Protein 4L4X (pdb70)

Nearest PDB structures (foldseek):
  4l4x-assembly1_A-2  TM=1.002E+00  e=0.000E+00  Streptomyces nodosus
  7s6b-assembly1_D  TM=9.046E-01  e=1.286E-53  Streptomyces lasalocidi
  7s6b-assembly1_C  TM=9.270E-01  e=5.986E-53  Streptomyces lasalocidi
  3mjt-assembly2_B  TM=9.269E-01  e=2.978E-50  Streptomyces nodosus
  3mjc-assembly2_B  TM=9.220E-01  e=1.094E-49  Streptomyces nodosus

InterPro domains:
  IPR001227 Acyl transferase domain superfamily [G3DSA:3.40.366.10] (562-864)
  IPR001227 Acyl transferase domain superfamily [G3DSA:3.40.366.10] (2301-2606)
  IPR001227 Acyl transferase domain superfamily [G3DSA:3.40.366.10] (3851-4154)
  IPR001227 Acyl transferase domain superfamily [G3DSA:3.40.366.10] (5384-5690)
  IPR001227 Acyl transferase domain superfamily [G3DSA:3.40.366.10] (6908-7212)
  IPR001227 Acyl transferase domain superfamily [G3DSA:3.40.366.10] (8459-8754)
  IPR006162 Phosphopantetheine attachment site [PS00012] (1707-1722)
  IPR006162 Phosphopantetheine attachment site [PS00012] (3253-3268)
  IPR006162 Phosphopantetheine attachment site [PS00012] (4789-4804)
  IPR006162 Phosphopantetheine attachment site [PS00012] (6327-6342)
  IPR006162 Phosphopantetheine attachment site [PS00012] (7872-7887)
  IPR006162 Phosphopantetheine attachment site [PS00012] (9390-9405)
  IPR009081 Phosphopantetheine binding ACP domain [PF00550] (1682-1748)
  IPR009081 Phosphopantetheine binding ACP domain [PF00550] (3228-3294)
  IPR009081 Phosphopantetheine binding ACP domain [PF00550] (4764-4830)
  IPR009081 Phosphopantetheine binding ACP domain [PF00550] (6302-6368)
  IPR009081 Phosphopantetheine binding ACP domain [PF00550] (7849-7913)
  IPR009081 Phosphopantetheine binding ACP domain [PF00550] (9365-9431)
  IPR009081 Phosphopantetheine binding ACP domain [PS50075] (1677-1752)
  IPR009081 Phosphopantetheine binding ACP domain [PS50075] (3223-3298)

Organism: NCBI:txid40318

CATH classification: 3.40.50.720

Structure (mmCIF, N/CA/C/O backbone):
data_4L4X
#
_entry.id   4L4X
#
_cell.length_a   45.139
_cell.length_b   133.513
_cell.length_c   185.137
_cell.angle_alpha   90.00
_cell.angle_beta   90.00
_cell.angle_gamma   90.00
#
_symmetry.space_group_name_H-M   'C 2 2 21'
#
loop_
_entity.id
_entity.type
_entity.pdbx_description
1 polymer AmphI
2 non-polymer 'NADPH DIHYDRO-NICOTINAMIDE-ADENINE-DINUCLEOTIDE PHOSPHATE'
3 water water
#
loop_
_atom_site.group_PDB
_atom_site.id
_atom_site.type_symbol
_atom_site.label_atom_id
_atom_site.label_alt_id
_atom_site.label_comp_id
_atom_site.label_asym_id
_atom_site.label_entity_id
_atom_site.label_seq_id
_atom_site.pdbx_PDB_ins_code
_atom_site.Cartn_x
_atom_site.Cartn_y
_atom_site.Cartn_z
_atom_site.occupancy
_atom_site.B_iso_or_equiv
_atom_site.auth_seq_id
_atom_site.auth_comp_id
_atom_site.auth_asym_id
_atom_site.auth_atom_id
_atom_site.pdbx_PDB_model_num
ATOM 1 N N . ASP A 1 35 ? 0.877 -31.685 53.449 1.00 127.75 14 ASP A N 1
ATOM 2 C CA . ASP A 1 35 ? 1.318 -31.818 52.012 1.00 134.22 14 ASP A CA 1
ATOM 3 C C . ASP A 1 35 ? 2.838 -31.802 51.791 1.00 133.02 14 ASP A C 1
ATOM 4 O O . ASP A 1 35 ? 3.391 -32.727 51.198 1.00 136.75 14 ASP A O 1
ATOM 9 N N . ALA A 1 36 ? 3.508 -30.729 52.210 1.00 134.86 15 ALA A N 1
ATOM 10 C CA . ALA A 1 36 ? 4.968 -30.661 52.068 1.00 124.86 15 ALA A CA 1
ATOM 11 C C . ALA A 1 36 ? 5.566 -31.889 52.740 1.00 117.18 15 ALA A C 1
ATOM 12 O O . ALA A 1 36 ? 6.388 -32.575 52.148 1.00 113.35 15 ALA A O 1
ATOM 14 N N . ALA A 1 37 ? 5.102 -32.185 53.954 1.00 107.44 16 ALA A N 1
ATOM 15 C CA . ALA A 1 37 ? 5.434 -33.431 54.629 1.00 104.38 16 ALA A CA 1
ATOM 16 C C . ALA A 1 37 ? 5.192 -34.636 53.706 1.00 114.27 16 ALA A C 1
ATOM 17 O O . ALA A 1 37 ? 6.104 -35.412 53.431 1.00 126.97 16 ALA A O 1
ATOM 19 N N . PHE A 1 38 ? 3.964 -34.775 53.223 1.00 111.02 17 PHE A N 1
ATOM 20 C CA . PHE A 1 38 ? 3.575 -35.914 52.393 1.00 102.14 17 PHE A CA 1
ATOM 21 C C . PHE A 1 38 ? 4.527 -36.106 51.229 1.00 102.24 17 PHE A C 1
ATOM 22 O O . PHE A 1 38 ? 5.054 -37.195 51.029 1.00 105.58 17 PHE A O 1
ATOM 30 N N . TRP A 1 39 ? 4.747 -35.047 50.457 1.00 110.80 18 TRP A N 1
ATOM 31 C CA . TRP A 1 39 ? 5.595 -35.145 49.270 1.00 105.98 18 TRP A CA 1
ATOM 32 C C . TRP A 1 39 ? 7.052 -35.344 49.655 1.00 110.64 18 TRP A C 1
ATOM 33 O O . TRP A 1 39 ? 7.748 -36.125 49.026 1.00 104.62 18 TRP A O 1
ATOM 44 N N . THR A 1 40 ? 7.510 -34.672 50.709 1.00 117.72 19 THR A N 1
ATOM 45 C CA . THR A 1 40 ? 8.879 -34.884 51.183 1.00 120.14 19 THR A CA 1
ATOM 46 C C . THR A 1 40 ? 9.111 -36.369 51.401 1.00 109.89 19 THR A C 1
ATOM 47 O O . THR A 1 40 ? 10.031 -36.949 50.839 1.00 109.41 19 THR A O 1
ATOM 51 N N . ALA A 1 41 ? 8.232 -36.977 52.187 1.00 117.32 20 ALA A N 1
ATOM 52 C CA . ALA A 1 41 ? 8.253 -38.421 52.436 1.00 123.70 20 ALA A CA 1
ATOM 53 C C . ALA A 1 41 ? 8.379 -39.279 51.164 1.00 123.02 20 ALA A C 1
ATOM 54 O O . ALA A 1 41 ? 9.179 -40.221 51.140 1.00 110.76 20 ALA A O 1
ATOM 56 N N . VAL A 1 42 ? 7.591 -38.975 50.127 1.00 115.92 21 VAL A N 1
ATOM 57 C CA . VAL A 1 42 ? 7.685 -39.740 48.868 1.00 116.57 21 VAL A CA 1
ATOM 58 C C . VAL A 1 42 ? 8.905 -39.291 48.052 1.00 127.36 21 VAL A C 1
ATOM 59 O O . VAL A 1 42 ? 9.506 -40.094 47.328 1.00 117.64 21 VAL A O 1
ATOM 63 N N . GLU A 1 43 ? 9.258 -38.006 48.182 1.00 138.08 22 GLU A N 1
ATOM 64 C CA . GLU A 1 43 ? 10.401 -37.414 47.472 1.00 136.28 22 GLU A CA 1
ATOM 65 C C . GLU A 1 43 ? 11.673 -38.174 47.807 1.00 130.38 22 GLU A C 1
ATOM 66 O O . GLU A 1 43 ? 12.490 -38.473 46.930 1.00 115.92 22 GLU A O 1
ATOM 72 N N . ASP A 1 44 ? 11.818 -38.491 49.086 1.00 137.05 23 ASP A N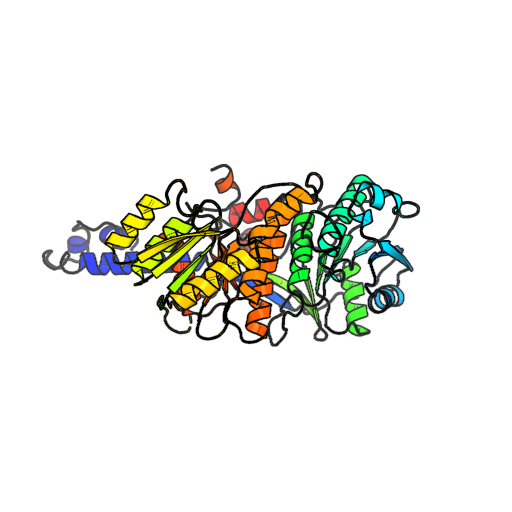 1
ATOM 73 C CA . ASP A 1 44 ? 12.984 -39.192 49.576 1.00 151.49 23 ASP A CA 1
ATOM 74 C C . ASP A 1 44 ? 12.754 -40.706 49.561 1.00 159.15 23 ASP A C 1
ATOM 75 O O . ASP A 1 44 ? 13.669 -41.478 49.265 1.00 179.44 23 ASP A O 1
ATOM 80 N N . GLY A 1 45 ? 11.536 -41.126 49.881 1.00 154.76 24 GLY A N 1
ATOM 81 C CA . GLY A 1 45 ? 11.203 -42.539 49.911 1.00 155.39 24 GLY A CA 1
ATOM 82 C C . GLY A 1 45 ? 11.880 -43.229 51.076 1.00 165.09 24 GLY A C 1
ATOM 83 O O . GLY A 1 45 ? 12.629 -42.600 51.825 1.00 161.52 24 GLY A O 1
ATOM 84 N N . ASP A 1 46 ? 11.603 -44.525 51.221 1.00 182.66 25 ASP A N 1
ATOM 85 C CA . ASP A 1 46 ? 12.147 -45.368 52.305 1.00 189.60 25 ASP A CA 1
ATOM 86 C C . ASP A 1 46 ? 11.573 -44.974 53.684 1.00 194.83 25 ASP A C 1
ATOM 87 O O . ASP A 1 46 ? 12.279 -44.988 54.704 1.00 207.65 25 ASP A O 1
ATOM 92 N N . VAL A 1 47 ? 10.283 -44.635 53.701 1.00 177.64 26 VAL A N 1
ATOM 93 C CA . VAL A 1 47 ? 9.592 -44.278 54.934 1.00 157.65 26 VAL A CA 1
ATOM 94 C C . VAL A 1 47 ? 8.176 -44.830 54.968 1.00 146.95 26 VAL A C 1
ATOM 95 O O . VAL A 1 47 ? 7.571 -45.208 53.950 1.00 130.22 26 VAL A O 1
ATOM 99 N N . SER A 1 48 ? 7.672 -44.872 56.185 1.00 140.86 27 SER A N 1
ATOM 100 C CA . SER A 1 48 ? 6.369 -45.386 56.470 1.00 140.55 27 SER A CA 1
ATOM 101 C C . SER A 1 48 ? 5.495 -44.291 57.064 1.00 148.30 27 SER A C 1
ATOM 102 O O . SER A 1 48 ? 4.344 -44.546 57.420 1.00 147.88 27 SER A O 1
ATOM 105 N N . ALA A 1 49 ? 6.024 -43.068 57.161 1.00 153.32 28 ALA A N 1
ATOM 106 C CA . ALA A 1 49 ? 5.230 -41.921 57.620 1.00 145.12 28 ALA A CA 1
ATOM 107 C C . ALA A 1 49 ? 3.914 -41.843 56.854 1.00 138.61 28 ALA A C 1
ATOM 108 O O . ALA A 1 49 ? 2.958 -41.224 57.312 1.00 140.48 28 ALA A O 1
ATOM 110 N N . LEU A 1 50 ? 3.895 -42.486 55.688 1.00 132.80 29 LEU A N 1
ATOM 111 C CA . LEU A 1 50 ? 2.736 -42.551 54.819 1.00 143.56 29 LEU A CA 1
ATOM 112 C C . LEU A 1 50 ? 1.786 -43.633 55.281 1.00 152.17 29 LEU A C 1
ATOM 113 O O . LEU A 1 50 ? 0.598 -43.390 55.494 1.00 151.25 29 LEU A O 1
ATOM 118 N N . THR A 1 51 ? 2.336 -44.834 55.426 1.00 162.21 30 THR A N 1
ATOM 119 C CA . THR A 1 51 ? 1.570 -46.031 55.767 1.00 170.20 30 THR A CA 1
ATOM 120 C C . THR A 1 51 ? 0.918 -45.825 57.122 1.00 166.06 30 THR A C 1
ATOM 121 O O . THR A 1 51 ? -0.135 -46.398 57.419 1.00 155.49 30 THR A O 1
ATOM 125 N N . ALA A 1 52 ? 1.585 -45.014 57.943 1.00 159.17 31 ALA A N 1
ATOM 126 C CA . ALA A 1 52 ? 0.952 -44.358 59.068 1.00 152.41 31 ALA A CA 1
ATOM 127 C C . ALA A 1 52 ? -0.164 -43.466 58.511 1.00 148.98 31 ALA A C 1
ATOM 128 O O . ALA A 1 52 ? -1.315 -43.908 58.419 1.00 134.48 31 ALA A O 1
ATOM 130 N N . ALA A 1 53 ? 0.199 -42.257 58.060 1.00 147.61 32 ALA A N 1
ATOM 131 C CA . ALA A 1 53 ? -0.769 -41.202 57.693 1.00 143.00 32 ALA A CA 1
ATOM 132 C C . ALA A 1 53 ? -1.887 -41.678 56.761 1.00 145.16 32 ALA A C 1
ATOM 133 O O . ALA A 1 53 ? -2.973 -41.092 56.754 1.00 149.44 32 ALA A O 1
ATOM 135 N N . LEU A 1 54 ? -1.627 -42.727 55.985 1.00 131.04 33 LEU A N 1
ATOM 136 C CA . LEU A 1 54 ? -2.648 -43.311 55.125 1.00 136.85 33 LEU A CA 1
ATOM 137 C C . LEU A 1 54 ? -3.318 -44.523 55.781 1.00 140.74 33 LEU A C 1
ATOM 138 O O . LEU A 1 54 ? -4.534 -44.686 55.667 1.00 140.34 33 LEU A O 1
ATOM 143 N N . GLY A 1 55 ? -2.533 -45.371 56.451 1.00 137.92 34 GLY A N 1
ATOM 144 C CA . GLY A 1 55 ? -3.058 -46.593 57.055 1.00 137.44 34 GLY A CA 1
ATOM 145 C C . GLY A 1 55 ? -3.500 -47.613 56.017 1.00 150.66 34 GLY A C 1
ATOM 146 O O . GLY A 1 55 ? -4.660 -48.026 56.015 1.00 158.59 34 GLY A O 1
ATOM 147 N N . THR A 1 56 ? -2.590 -48.012 55.128 1.00 151.58 35 THR A N 1
ATOM 148 C CA . THR A 1 56 ? -2.893 -49.034 54.118 1.00 163.97 35 THR A CA 1
ATOM 149 C C . THR A 1 56 ? -1.856 -50.129 54.170 1.00 167.08 35 THR A C 1
ATOM 150 O O . THR A 1 56 ? -1.015 -50.254 53.278 1.00 176.87 35 THR A O 1
ATOM 154 N N . ASP A 1 57 ? -1.919 -50.944 55.210 1.00 171.06 36 ASP A N 1
ATOM 155 C CA . ASP A 1 57 ? -0.925 -51.980 55.376 1.00 181.73 36 ASP A CA 1
ATOM 156 C C . ASP A 1 57 ? 0.431 -51.274 55.365 1.00 174.95 36 ASP A C 1
ATOM 157 O O . ASP A 1 57 ? 0.678 -50.383 56.186 1.00 174.63 36 ASP A O 1
ATOM 162 N N . GLU A 1 58 ? 1.255 -51.603 54.375 1.00 163.99 37 GLU A N 1
ATOM 163 C CA . GLU A 1 58 ? 2.663 -51.228 54.345 1.00 153.05 37 GLU A CA 1
ATOM 164 C C . GLU A 1 58 ? 3.363 -51.957 53.202 1.00 140.14 37 GLU A C 1
ATOM 165 O O . GLU A 1 58 ? 4.297 -51.437 52.624 1.00 124.32 37 GLU A O 1
ATOM 171 N N . ASP A 1 59 ? 2.930 -53.178 52.907 1.00 151.08 38 ASP A N 1
ATOM 172 C CA . ASP A 1 59 ? 3.506 -53.939 51.804 1.00 160.83 38 ASP A CA 1
ATOM 173 C C . ASP A 1 59 ? 3.141 -53.275 50.451 1.00 153.28 38 ASP A C 1
ATOM 174 O O . ASP A 1 59 ? 3.911 -53.342 49.492 1.00 148.50 38 ASP A O 1
ATOM 179 N N . SER A 1 60 ? 1.998 -52.590 50.391 1.00 150.93 39 SER A N 1
ATOM 180 C CA . SER A 1 60 ? 1.536 -51.962 49.137 1.00 152.23 39 SER A CA 1
ATOM 181 C C . SER A 1 60 ? 1.999 -50.494 48.992 1.00 150.45 39 SER A C 1
ATOM 182 O O . SER A 1 60 ? 1.506 -49.771 48.116 1.00 133.98 39 SER A O 1
ATOM 185 N N . VAL A 1 61 ? 2.938 -50.062 49.841 1.00 142.71 40 VAL A N 1
ATOM 186 C CA . VAL A 1 61 ? 3.474 -48.696 49.775 1.00 135.51 40 VAL A CA 1
ATOM 187 C C . VAL A 1 61 ? 4.668 -48.659 48.819 1.00 135.10 40 VAL A C 1
ATOM 188 O O . VAL A 1 61 ? 4.627 -47.953 47.807 1.00 143.69 40 VAL A O 1
ATOM 192 N N . ALA A 1 62 ? 5.693 -49.465 49.092 1.00 120.78 41 ALA A N 1
ATOM 193 C CA . ALA A 1 62 ? 6.897 -49.454 48.275 1.00 120.56 41 ALA A CA 1
ATOM 194 C C . ALA A 1 62 ? 6.638 -50.133 46.939 1.00 128.68 41 ALA A C 1
ATOM 195 O O . ALA A 1 62 ? 7.535 -50.182 46.090 1.00 142.69 41 ALA A O 1
ATOM 197 N N . ALA A 1 63 ? 5.427 -50.675 46.766 1.00 124.37 42 ALA A N 1
ATOM 198 C CA . ALA A 1 63 ? 4.981 -51.196 45.474 1.00 132.61 42 ALA A CA 1
ATOM 199 C C . ALA A 1 63 ? 4.622 -50.040 44.549 1.00 136.07 42 ALA A C 1
ATOM 200 O O . ALA A 1 63 ? 4.715 -50.157 43.325 1.00 145.62 42 ALA A O 1
ATOM 202 N N . VAL A 1 64 ? 4.212 -48.928 45.157 1.00 130.26 43 VAL A N 1
ATOM 203 C CA . VAL A 1 64 ? 3.757 -47.745 44.439 1.00 119.77 43 VAL A CA 1
ATOM 204 C C . VAL A 1 64 ? 4.766 -46.633 44.569 1.00 105.31 43 VAL A C 1
ATOM 205 O O . VAL A 1 64 ? 4.969 -45.886 43.627 1.00 99.20 43 VAL A O 1
ATOM 209 N N . LEU A 1 65 ? 5.402 -46.554 45.737 1.00 99.99 44 LEU A N 1
ATOM 210 C CA . LEU A 1 65 ? 6.264 -45.439 46.111 1.00 104.76 44 LEU A CA 1
ATOM 211 C C . LEU A 1 65 ? 7.254 -44.991 45.038 1.00 113.72 44 LEU A C 1
ATOM 212 O O . LEU A 1 65 ? 7.326 -43.807 44.746 1.00 125.99 44 LEU A O 1
ATOM 217 N N . PRO A 1 66 ? 8.022 -45.921 44.448 1.00 127.09 45 PRO A N 1
ATOM 218 C CA . PRO A 1 66 ? 9.007 -45.464 43.465 1.00 124.05 45 PRO A CA 1
ATOM 219 C C . PRO A 1 66 ? 8.375 -44.772 42.262 1.00 125.20 45 PRO A C 1
ATOM 220 O O . PRO A 1 66 ? 8.881 -43.741 41.824 1.00 143.00 45 PRO A O 1
ATOM 224 N N . ALA A 1 67 ? 7.279 -45.334 41.748 1.00 115.26 46 ALA A N 1
ATOM 225 C CA . ALA A 1 67 ? 6.595 -44.806 40.558 1.00 108.25 46 ALA A CA 1
ATOM 226 C C . ALA A 1 67 ? 5.954 -43.446 40.789 1.00 108.20 46 ALA A C 1
ATOM 227 O O . ALA A 1 67 ? 5.798 -42.657 39.859 1.00 113.03 46 ALA A O 1
ATOM 229 N N . LEU A 1 68 ? 5.546 -43.216 42.030 1.00 111.08 47 LEU A N 1
ATOM 230 C CA . LEU A 1 68 ? 5.045 -41.929 42.494 1.00 103.87 47 LEU A CA 1
ATOM 231 C C . LEU A 1 68 ? 6.220 -41.012 42.745 1.00 105.33 47 LEU A C 1
ATOM 232 O O . LEU A 1 68 ? 6.199 -39.856 42.353 1.00 123.81 47 LEU A O 1
ATOM 237 N N . SER A 1 69 ? 7.243 -41.537 43.412 1.00 102.11 48 SER A N 1
ATOM 238 C CA . SER A 1 69 ? 8.470 -40.802 43.634 1.00 98.43 48 SER A CA 1
ATOM 239 C C . SER A 1 69 ? 9.076 -40.344 42.316 1.00 98.06 48 SER A C 1
ATOM 240 O O . SER A 1 69 ? 9.796 -39.359 42.294 1.00 101.77 48 SER A O 1
ATOM 243 N N . SER A 1 70 ? 8.819 -41.080 41.235 1.00 92.44 49 SER A N 1
ATOM 244 C CA . SER A 1 70 ? 9.325 -40.726 39.910 1.00 95.72 49 SER A CA 1
ATOM 245 C C . SER A 1 70 ? 8.487 -39.624 39.341 1.00 105.48 49 SER A C 1
ATOM 246 O O . SER A 1 70 ? 9.012 -38.595 38.914 1.00 119.30 49 SER A O 1
ATOM 249 N N . TRP A 1 71 ? 7.176 -39.861 39.320 1.00 100.51 50 TRP A N 1
ATOM 250 C CA . TRP A 1 71 ? 6.212 -38.902 38.806 1.00 90.44 50 TRP A CA 1
ATOM 251 C C . TRP A 1 71 ? 6.378 -37.525 39.401 1.00 91.07 50 TRP A C 1
ATOM 252 O O . TRP A 1 71 ? 5.990 -36.559 38.773 1.00 108.74 50 TRP A O 1
ATOM 263 N N . ARG A 1 72 ? 6.889 -37.407 40.618 1.00 90.23 51 ARG A N 1
ATOM 264 C CA . ARG A 1 72 ? 7.110 -36.072 41.151 1.00 96.61 51 ARG A CA 1
ATOM 265 C C . ARG A 1 72 ? 8.510 -35.594 40.900 1.00 92.33 51 ARG A C 1
ATOM 266 O O . ARG A 1 72 ? 8.742 -34.391 40.888 1.00 107.68 51 ARG A O 1
ATOM 274 N N . ARG A 1 73 ? 9.459 -36.503 40.721 1.00 98.57 52 ARG A N 1
ATOM 275 C CA . ARG A 1 73 ? 10.773 -36.069 40.252 1.00 106.06 52 ARG A CA 1
ATOM 276 C C . ARG A 1 73 ? 10.544 -35.377 38.901 1.00 99.98 52 ARG A C 1
ATOM 277 O O . ARG A 1 73 ? 10.931 -34.228 38.711 1.00 91.39 52 ARG A O 1
ATOM 285 N N . ALA A 1 74 ? 9.835 -36.058 38.009 1.00 95.28 53 ALA A N 1
ATOM 286 C CA . ALA A 1 74 ? 9.514 -35.511 36.697 1.00 96.99 53 ALA A CA 1
ATOM 287 C C . ALA A 1 74 ? 8.744 -34.188 36.778 1.00 100.99 53 ALA A C 1
ATOM 288 O O . ALA A 1 74 ? 9.075 -33.235 36.076 1.00 110.74 53 ALA A O 1
ATOM 290 N N . ARG A 1 75 ? 7.736 -34.129 37.641 1.00 99.61 54 ARG A N 1
ATOM 291 C CA . ARG A 1 75 ? 6.894 -32.943 37.746 1.00 109.90 54 ARG A CA 1
ATOM 292 C C . ARG A 1 75 ? 7.742 -31.789 38.240 1.00 109.29 54 ARG A C 1
ATOM 293 O O . ARG A 1 75 ? 7.659 -30.685 37.701 1.00 109.23 54 ARG A O 1
ATOM 301 N N . LYS A 1 76 ? 8.579 -32.066 39.242 1.00 109.31 55 LYS A N 1
ATOM 302 C CA . LYS A 1 76 ? 9.406 -31.041 39.869 1.00 108.34 55 LYS A CA 1
ATOM 303 C C . LYS A 1 76 ? 10.297 -30.427 38.811 1.00 100.33 55 LYS A C 1
ATOM 304 O O . LYS A 1 76 ? 10.495 -29.230 38.787 1.00 109.06 55 LYS A O 1
ATOM 310 N N . GLU A 1 77 ? 10.801 -31.264 37.918 1.00 101.72 56 GLU A N 1
ATOM 311 C CA . GLU A 1 77 ? 11.751 -30.841 36.908 1.00 104.71 56 GLU A CA 1
ATOM 312 C C . GLU A 1 77 ? 11.109 -30.128 35.701 1.00 101.42 56 GLU A C 1
ATOM 313 O O . GLU A 1 77 ? 11.745 -29.266 35.089 1.00 95.31 56 GLU A O 1
ATOM 319 N N . ARG A 1 78 ? 9.879 -30.490 35.342 1.00 95.06 57 ARG A N 1
ATOM 320 C CA . ARG A 1 78 ? 9.143 -29.729 34.324 1.00 104.79 57 ARG A CA 1
ATOM 321 C C . ARG A 1 78 ? 8.803 -28.353 34.869 1.00 105.70 57 ARG A C 1
ATOM 322 O O . ARG A 1 78 ? 8.815 -27.373 34.137 1.00 100.17 57 ARG A O 1
ATOM 330 N N . SER A 1 79 ? 8.524 -28.294 36.165 1.00 99.27 58 SER A N 1
ATOM 331 C CA . SER A 1 79 ? 8.027 -27.090 36.780 1.00 100.91 58 SER A CA 1
ATOM 332 C C . SER A 1 79 ? 9.138 -26.056 36.999 1.00 105.14 58 SER A C 1
ATOM 333 O O . SER A 1 79 ? 8.895 -24.847 36.958 1.00 110.71 58 SER A O 1
ATOM 336 N N . THR A 1 80 ? 10.353 -26.522 37.245 1.00 92.85 59 THR A N 1
ATOM 337 C CA . THR A 1 80 ? 11.454 -25.604 37.406 1.00 97.76 59 THR A CA 1
ATOM 338 C C . THR A 1 80 ? 11.860 -25.103 36.023 1.00 93.28 59 THR A C 1
ATOM 339 O O . THR A 1 80 ? 11.835 -23.897 35.749 1.00 97.52 59 THR A O 1
ATOM 343 N N . VAL A 1 81 ? 12.192 -26.037 35.143 1.00 86.00 60 VAL A N 1
ATOM 344 C CA . VAL A 1 81 ? 12.518 -25.716 33.753 1.00 88.95 60 VAL A CA 1
ATOM 345 C C . VAL A 1 81 ? 11.558 -24.615 33.209 1.00 91.65 60 VAL A C 1
ATOM 346 O O . VAL A 1 81 ? 11.997 -23.584 32.694 1.00 87.55 60 VAL A O 1
ATOM 350 N N . ASP A 1 82 ? 10.253 -24.832 33.374 1.00 97.25 61 ASP A N 1
ATOM 351 C CA . ASP A 1 82 ? 9.216 -23.853 33.021 1.00 87.02 61 ASP A CA 1
ATOM 352 C C . ASP A 1 82 ? 9.542 -22.436 33.447 1.00 75.30 61 ASP A C 1
ATOM 353 O O . ASP A 1 82 ? 9.339 -21.504 32.711 1.00 76.11 61 ASP A O 1
ATOM 358 N N . SER A 1 83 ? 10.053 -22.278 34.641 1.00 74.52 62 SER A N 1
ATOM 359 C CA . SER A 1 83 ? 10.438 -20.977 35.106 1.00 87.97 62 SER A CA 1
ATOM 360 C C . SER A 1 83 ? 11.784 -20.513 34.496 1.00 91.28 62 SER A C 1
ATOM 361 O O . SER A 1 83 ? 12.375 -19.524 34.938 1.00 87.93 62 SER A O 1
ATOM 364 N N . TRP A 1 84 ? 12.269 -21.220 33.485 1.00 85.29 63 TRP A N 1
ATOM 365 C CA . TRP A 1 84 ? 13.535 -20.864 32.842 1.00 88.15 63 TRP A CA 1
ATOM 366 C C . TRP A 1 84 ? 13.383 -20.319 31.434 1.00 82.42 63 TRP A C 1
ATOM 367 O O . TRP A 1 84 ? 14.315 -19.781 30.860 1.00 79.02 63 TRP A O 1
ATOM 378 N N . ARG A 1 85 ? 12.216 -20.511 30.858 1.00 83.01 64 ARG A N 1
ATOM 379 C CA . ARG A 1 85 ? 12.013 -20.208 29.474 1.00 75.07 64 ARG A CA 1
ATOM 380 C C . ARG A 1 85 ? 11.489 -18.774 29.323 1.00 77.84 64 ARG A C 1
ATOM 381 O O . ARG A 1 85 ? 10.621 -18.292 30.105 1.00 72.47 64 ARG A O 1
ATOM 389 N N . TYR A 1 86 ? 12.031 -18.073 28.335 1.00 71.28 65 TYR A N 1
ATOM 390 C CA . TYR A 1 86 ? 11.587 -16.724 28.056 1.00 66.76 65 TYR A CA 1
ATOM 391 C C . TYR A 1 86 ? 11.669 -16.398 26.577 1.00 68.02 65 TYR A C 1
ATOM 392 O O . TYR A 1 86 ? 12.513 -16.950 25.877 1.00 63.34 65 TYR A O 1
ATOM 401 N N . ARG A 1 87 ? 10.780 -15.512 26.112 1.00 63.57 66 ARG A N 1
ATOM 402 C CA . ARG A 1 87 ? 10.853 -14.957 24.772 1.00 73.71 66 ARG A CA 1
ATOM 403 C C . ARG A 1 87 ? 10.896 -13.429 24.792 1.00 75.26 66 ARG A C 1
ATOM 404 O O . ARG A 1 87 ? 10.363 -12.787 25.703 1.00 70.42 66 ARG A O 1
ATOM 412 N N . PRO A 1 88 ? 11.544 -12.849 23.779 1.00 70.74 67 PRO A N 1
ATOM 413 C CA . PRO A 1 88 ? 11.493 -11.434 23.598 1.00 77.72 67 PRO A CA 1
ATOM 414 C C . PRO A 1 88 ? 10.236 -11.192 22.815 1.00 88.24 67 PRO A C 1
ATOM 415 O O . PRO A 1 88 ? 9.893 -11.987 21.915 1.00 74.13 67 PRO A O 1
ATOM 419 N N . THR A 1 89 ? 9.561 -10.096 23.133 1.00 80.68 68 THR A N 1
ATOM 420 C CA . THR A 1 89 ? 8.373 -9.794 22.432 1.00 74.80 68 THR A CA 1
ATOM 421 C C . THR A 1 89 ? 8.235 -8.289 22.304 1.00 73.14 68 THR A C 1
ATOM 422 O O . THR A 1 89 ? 8.883 -7.530 23.043 1.00 74.24 68 THR A O 1
ATOM 426 N N . TRP A 1 90 ? 7.419 -7.881 21.330 1.00 73.04 69 TRP A N 1
ATOM 427 C CA . TRP A 1 90 ? 7.184 -6.470 20.984 1.00 72.06 69 TRP A CA 1
ATOM 428 C C . TRP A 1 90 ? 5.779 -5.934 21.359 1.00 67.29 69 TRP A C 1
ATOM 429 O O . TRP A 1 90 ? 4.745 -6.395 20.867 1.00 76.46 69 TRP A O 1
ATOM 440 N N . LYS A 1 91 ? 5.781 -4.964 22.256 1.00 63.93 70 LYS A N 1
ATOM 441 C CA . LYS A 1 91 ? 4.568 -4.379 22.801 1.00 67.68 70 LYS A CA 1
ATOM 442 C C . LYS A 1 91 ? 4.201 -3.063 22.123 1.00 70.66 70 LYS A C 1
ATOM 443 O O . LYS A 1 91 ? 4.948 -2.080 22.195 1.00 66.29 70 LYS A O 1
ATOM 449 N N . PRO A 1 92 ? 3.004 -3.021 21.534 1.00 76.12 71 PRO A N 1
ATOM 450 C CA . PRO A 1 92 ? 2.506 -1.817 20.872 1.00 68.87 71 PRO A CA 1
ATOM 451 C C . PRO A 1 92 ? 2.425 -0.726 21.850 1.00 64.94 71 PRO A C 1
ATOM 452 O O . PRO A 1 92 ? 1.994 -0.968 22.972 1.00 72.63 71 PRO A O 1
ATOM 456 N N . VAL A 1 93 ? 2.896 0.439 21.433 1.00 63.90 72 VAL A N 1
ATOM 457 C CA . VAL A 1 93 ? 2.660 1.690 22.145 1.00 78.27 72 VAL A CA 1
ATOM 458 C C . VAL A 1 93 ? 1.271 2.221 21.758 1.00 81.52 72 VAL A C 1
ATOM 459 O O . VAL A 1 93 ? 1.018 2.623 20.614 1.00 74.80 72 VAL A O 1
ATOM 463 N N . THR A 1 94 ? 0.357 2.211 22.712 1.00 87.23 73 THR A N 1
ATOM 464 C CA . THR A 1 94 ? -1.026 2.585 22.401 1.00 96.82 73 THR A CA 1
ATOM 465 C C . THR A 1 94 ? -1.136 4.080 22.028 1.00 87.28 73 THR A C 1
ATOM 466 O O . THR A 1 94 ? -1.695 4.423 20.970 1.00 84.27 73 THR A O 1
ATOM 470 N N . LYS A 1 95 ? -0.520 4.932 22.855 1.00 85.08 74 LYS A N 1
ATOM 471 C CA . LYS A 1 95 ? -0.659 6.397 22.794 1.00 85.27 74 LYS A CA 1
ATOM 472 C C . LYS A 1 95 ? 0.671 7.148 22.738 1.00 72.59 74 LYS A C 1
ATOM 473 O O . LYS A 1 95 ? 1.243 7.431 23.780 1.00 75.90 74 LYS A O 1
ATOM 479 N N . LEU A 1 96 ? 1.134 7.500 21.542 1.00 67.06 75 LEU A N 1
ATOM 480 C CA . LEU A 1 96 ? 2.457 8.130 21.362 1.00 67.76 75 LEU A CA 1
ATOM 481 C C . LEU A 1 96 ? 2.475 9.622 21.649 1.00 69.53 75 LEU A C 1
ATOM 482 O O . LEU A 1 96 ? 2.030 10.433 20.799 1.00 70.93 75 LEU A O 1
ATOM 487 N N . PRO A 1 97 ? 3.021 10.012 22.816 1.00 74.28 76 PRO A N 1
ATOM 488 C CA . PRO A 1 97 ? 2.970 11.429 23.162 1.00 71.76 76 PRO A CA 1
ATOM 489 C C . PRO A 1 97 ? 3.442 12.286 21.994 1.00 75.12 76 PRO A C 1
ATOM 490 O O . PRO A 1 97 ? 4.486 12.047 21.436 1.00 80.64 76 PRO A O 1
ATOM 494 N N . GLN A 1 98 ? 2.613 13.222 21.580 1.00 91.10 77 GLN A N 1
ATOM 495 C CA . GLN A 1 98 ? 2.953 14.161 20.529 1.00 95.43 77 GLN A CA 1
ATOM 496 C C . GLN A 1 98 ? 4.118 15.001 21.001 1.00 88.90 77 GLN A C 1
ATOM 497 O O . GLN A 1 98 ? 4.100 15.508 22.131 1.00 85.81 77 GLN A O 1
ATOM 503 N N . ARG A 1 99 ? 5.122 15.131 20.136 1.00 80.71 78 ARG A N 1
ATOM 504 C CA . ARG A 1 99 ? 6.381 15.800 20.478 1.00 83.14 78 ARG A CA 1
ATOM 505 C C . ARG A 1 99 ? 7.250 16.020 19.239 1.00 78.05 78 ARG A C 1
ATOM 506 O O . ARG A 1 99 ? 7.163 15.267 18.265 1.00 82.15 78 ARG A O 1
ATOM 514 N N . THR A 1 100 ? 8.060 17.067 19.252 1.00 75.41 79 THR A N 1
ATOM 515 C CA . THR A 1 100 ? 8.910 17.353 18.094 1.00 87.24 79 THR A CA 1
ATOM 516 C C . THR A 1 100 ? 10.335 17.567 18.537 1.00 84.18 79 THR A C 1
ATOM 517 O O . THR A 1 100 ? 10.635 17.645 19.758 1.00 68.15 79 THR A O 1
ATOM 521 N N . LEU A 1 101 ? 11.200 17.673 17.528 1.00 81.77 80 LEU A N 1
ATOM 522 C CA . LEU A 1 101 ? 12.624 17.802 17.765 1.00 93.55 80 LEU A CA 1
ATOM 523 C C . LEU A 1 101 ? 13.016 19.240 17.747 1.00 99.06 80 LEU A C 1
ATOM 524 O O . LEU A 1 101 ? 12.404 20.044 17.036 1.00 104.79 80 LEU A O 1
ATOM 529 N N . ASP A 1 102 ? 14.090 19.528 18.473 1.00 108.07 81 ASP A N 1
ATOM 530 C CA . ASP A 1 102 ? 14.584 20.882 18.642 1.00 108.06 81 ASP A CA 1
ATOM 531 C C . ASP A 1 102 ? 16.103 20.927 18.531 1.00 109.63 81 ASP A C 1
ATOM 532 O O . ASP A 1 102 ? 16.791 19.949 18.809 1.00 107.41 81 ASP A O 1
ATOM 537 N N . GLY A 1 103 ? 16.617 22.085 18.138 1.00 111.71 82 GLY A N 1
ATOM 538 C CA . GLY A 1 103 ? 18.048 22.302 18.051 1.00 99.21 82 GLY A CA 1
ATOM 539 C C . GLY A 1 103 ? 18.674 21.513 16.931 1.00 91.19 82 GLY A C 1
ATOM 540 O O . GLY A 1 103 ? 18.029 21.240 15.915 1.00 85.96 82 GLY A O 1
ATOM 541 N N . THR A 1 104 ? 19.938 21.143 17.122 1.00 95.86 83 THR A N 1
ATOM 542 C CA . THR A 1 104 ? 20.694 20.450 16.084 1.00 96.57 83 THR A CA 1
ATOM 543 C C . THR A 1 104 ? 21.064 18.997 16.366 1.00 93.18 83 THR A C 1
ATOM 544 O O . THR A 1 104 ? 21.457 18.590 17.486 1.00 85.74 83 THR A O 1
ATOM 548 N N . TRP A 1 105 ? 20.954 18.243 15.283 1.00 84.54 84 TRP A N 1
ATOM 549 C CA . TRP A 1 105 ? 21.136 16.833 15.282 1.00 84.22 84 TRP A CA 1
ATOM 550 C C . TRP A 1 105 ? 22.128 16.490 14.206 1.00 82.48 84 TRP A C 1
ATOM 551 O O . TRP A 1 105 ? 21.949 16.865 13.020 1.00 69.57 84 TRP A O 1
ATOM 562 N N . LEU A 1 106 ? 23.146 15.737 14.626 1.00 79.51 85 LEU A N 1
ATOM 563 C CA . LEU A 1 106 ? 24.119 15.199 13.721 1.00 70.99 85 LEU A CA 1
ATOM 564 C C . LEU A 1 106 ? 23.683 13.842 13.177 1.00 76.93 85 LEU A C 1
ATOM 565 O O . LEU A 1 106 ? 23.314 12.913 13.903 1.00 71.59 85 LEU A O 1
ATOM 570 N N . LEU A 1 107 ? 23.760 13.716 11.876 1.00 78.33 86 LEU A N 1
ATOM 571 C CA . LEU A 1 107 ? 23.283 12.533 11.235 1.00 79.16 86 LEU A CA 1
ATOM 572 C C . LEU A 1 107 ? 24.475 11.853 10.588 1.00 85.47 86 LEU A C 1
ATOM 573 O O . LEU A 1 107 ? 25.002 12.327 9.591 1.00 79.99 86 LEU A O 1
ATOM 578 N N . VAL A 1 108 ? 24.861 10.710 11.142 1.00 88.22 87 VAL A N 1
ATOM 579 C CA . VAL A 1 108 ? 26.139 10.077 10.840 1.00 78.22 87 VAL A CA 1
ATOM 580 C C . VAL A 1 108 ? 25.997 8.885 9.906 1.00 78.90 87 VAL A C 1
ATOM 581 O O . VAL A 1 108 ? 25.382 7.880 10.261 1.00 89.22 87 VAL A O 1
ATOM 585 N N . SER A 1 109 ? 26.559 8.978 8.714 1.00 68.35 88 SER A N 1
ATOM 586 C CA . SER A 1 109 ? 26.424 7.887 7.765 1.00 72.10 88 SER A CA 1
ATOM 587 C C . SER A 1 109 ? 27.794 7.473 7.315 1.00 73.72 88 SER A C 1
ATOM 588 O O . SER A 1 109 ? 28.795 7.832 7.954 1.00 72.76 88 SER A O 1
ATOM 591 N N . ALA A 1 110 ? 27.825 6.718 6.217 1.00 70.97 89 ALA A N 1
ATOM 592 C CA . ALA A 1 110 ? 29.077 6.287 5.631 1.00 86.65 89 ALA A CA 1
ATOM 593 C C . ALA A 1 110 ? 28.867 5.799 4.233 1.00 88.60 89 ALA A C 1
ATOM 594 O O . ALA A 1 110 ? 27.729 5.669 3.770 1.00 94.35 89 ALA A O 1
ATOM 596 N N . ASP A 1 111 ? 29.998 5.538 3.584 1.00 93.34 90 ASP A N 1
ATOM 597 C CA . ASP A 1 111 ? 30.076 4.895 2.272 1.00 101.70 90 ASP A CA 1
ATOM 598 C C . ASP A 1 111 ? 29.048 5.500 1.372 1.00 86.89 90 ASP A C 1
ATOM 599 O O . ASP A 1 111 ? 29.150 6.663 1.033 1.00 98.91 90 ASP A O 1
ATOM 604 N N . GLY A 1 112 ? 28.050 4.722 0.996 1.00 94.47 91 GLY A N 1
ATOM 605 C CA . GLY A 1 112 ? 26.969 5.221 0.163 1.00 106.51 91 GLY A CA 1
ATOM 606 C C . GLY A 1 112 ? 25.636 4.949 0.831 1.00 101.86 91 GLY A C 1
ATOM 607 O O . GLY A 1 112 ? 24.661 4.635 0.151 1.00 92.15 91 GLY A O 1
ATOM 608 N N . VAL A 1 113 ? 25.604 5.066 2.162 1.00 91.92 92 VAL A N 1
ATOM 609 C CA . VAL A 1 113 ? 24.377 4.902 2.929 1.00 95.82 92 VAL A CA 1
ATOM 610 C C . VAL A 1 113 ? 23.527 6.140 2.735 1.00 99.62 92 VAL A C 1
ATOM 611 O O . VAL A 1 113 ? 23.956 7.246 3.086 1.00 97.12 92 VAL A O 1
ATOM 615 N N . ASP A 1 114 ? 22.318 5.946 2.210 1.00 100.81 93 ASP A N 1
ATOM 616 C CA . ASP A 1 114 ? 21.360 7.029 2.001 1.00 96.49 93 ASP A CA 1
ATOM 617 C C . ASP A 1 114 ? 20.764 7.580 3.302 1.00 93.01 93 ASP A C 1
ATOM 618 O O . ASP A 1 114 ? 20.157 6.862 4.076 1.00 88.22 93 ASP A O 1
ATOM 623 N N . ASP A 1 115 ? 20.891 8.881 3.505 1.00 98.30 94 ASP A N 1
ATOM 624 C CA . ASP A 1 115 ? 20.301 9.524 4.670 1.00 104.01 94 ASP A CA 1
ATOM 625 C C . ASP A 1 115 ? 18.953 10.201 4.357 1.00 102.71 94 ASP A C 1
ATOM 626 O O . ASP A 1 115 ? 18.078 10.234 5.212 1.00 98.87 94 ASP A O 1
ATOM 631 N N . THR A 1 116 ? 18.831 10.781 3.158 1.00 96.54 95 THR A N 1
ATOM 632 C CA . THR A 1 116 ? 17.701 11.639 2.769 1.00 90.06 95 THR A CA 1
ATOM 633 C C . THR A 1 116 ? 16.409 11.281 3.513 1.00 93.00 95 THR A C 1
ATOM 634 O O . THR A 1 116 ? 15.971 12.004 4.431 1.00 86.96 95 THR A O 1
ATOM 638 N N . ASP A 1 117 ? 15.834 10.134 3.159 1.00 89.64 96 ASP A N 1
ATOM 639 C CA . ASP A 1 117 ? 14.601 9.649 3.801 1.00 88.36 96 ASP A CA 1
ATOM 640 C C . ASP A 1 117 ? 14.599 9.910 5.342 1.00 81.72 96 ASP A C 1
ATOM 641 O O . ASP A 1 117 ? 13.598 10.342 5.918 1.00 94.20 96 ASP A O 1
ATOM 646 N N . VAL A 1 118 ? 15.747 9.748 5.985 1.00 82.10 97 VAL A N 1
ATOM 647 C CA . VAL A 1 118 ? 15.893 10.032 7.421 1.00 73.08 97 VAL A CA 1
ATOM 648 C C . VAL A 1 118 ? 16.223 11.502 7.669 1.00 67.74 97 VAL A C 1
ATOM 649 O O . VAL A 1 118 ? 16.022 12.022 8.762 1.00 73.83 97 VAL A O 1
ATOM 653 N N . ALA A 1 119 ? 16.812 12.158 6.699 1.00 67.11 98 ALA A N 1
ATOM 654 C CA . ALA A 1 119 ? 17.159 13.547 6.914 1.00 76.33 98 ALA A CA 1
ATOM 655 C C . ALA A 1 119 ? 15.855 14.287 6.885 1.00 75.91 98 ALA A C 1
ATOM 656 O O . ALA A 1 119 ? 15.599 15.157 7.721 1.00 77.40 98 ALA A O 1
ATOM 658 N N . GLU A 1 120 ? 15.003 13.884 5.952 1.00 83.76 99 GLU A N 1
ATOM 659 C CA . GLU A 1 120 ? 13.747 14.564 5.770 1.00 88.98 99 GLU A CA 1
ATOM 660 C C . GLU A 1 120 ? 12.904 14.479 7.008 1.00 88.34 99 GLU A C 1
ATOM 661 O O . GLU A 1 120 ? 12.239 15.454 7.337 1.00 98.87 99 GLU A O 1
ATOM 667 N N . ALA A 1 121 ? 12.938 13.345 7.703 1.00 76.11 100 ALA A N 1
ATOM 668 C CA . ALA A 1 121 ? 12.117 13.197 8.893 1.00 74.33 100 ALA A CA 1
ATOM 669 C C . ALA A 1 121 ? 12.612 14.104 9.980 1.00 71.07 100 ALA A C 1
ATOM 670 O O . ALA A 1 121 ? 11.838 14.727 10.674 1.00 93.70 100 ALA A O 1
ATOM 672 N N . LEU A 1 122 ? 13.900 14.213 10.142 1.00 79.34 101 LEU A N 1
ATOM 673 C CA . LEU A 1 122 ? 14.395 15.154 11.148 1.00 96.87 101 LEU A CA 1
ATOM 674 C C . LEU A 1 122 ? 14.133 16.626 10.793 1.00 90.26 101 LEU A C 1
ATOM 675 O O . LEU A 1 122 ? 14.064 17.488 11.671 1.00 84.27 101 LEU A O 1
ATOM 680 N N . GLU A 1 123 ? 14.062 16.932 9.508 1.00 84.74 102 GLU A N 1
ATOM 681 C CA . GLU A 1 123 ? 13.915 18.315 9.124 1.00 95.62 102 GLU A CA 1
ATOM 682 C C . GLU A 1 123 ? 12.474 18.701 9.403 1.00 85.78 102 GLU A C 1
ATOM 683 O O . GLU A 1 123 ? 12.207 19.539 10.271 1.00 73.54 102 GLU A O 1
ATOM 689 N N . THR A 1 124 ? 11.567 18.002 8.723 1.00 77.84 103 THR A N 1
ATOM 690 C CA . THR A 1 124 ? 10.129 18.149 8.888 1.00 82.37 103 THR A CA 1
ATOM 691 C C . THR A 1 124 ? 9.662 17.895 10.293 1.00 75.00 103 THR A C 1
ATOM 692 O O . THR A 1 124 ? 8.557 18.246 10.627 1.00 93.10 103 THR A O 1
ATOM 696 N N . GLY A 1 125 ? 10.495 17.285 11.117 1.00 80.04 104 GLY A N 1
ATOM 697 C CA . GLY A 1 125 ? 10.170 17.033 12.527 1.00 77.77 104 GLY A CA 1
ATOM 698 C C . GLY A 1 125 ? 10.684 18.123 13.423 1.00 74.06 104 GLY A C 1
ATOM 699 O O . GLY A 1 125 ? 10.515 18.086 14.666 1.00 78.99 104 GLY A O 1
ATOM 700 N N . GLY A 1 126 ? 11.360 19.075 12.800 1.00 77.21 105 GLY A N 1
ATOM 701 C CA . GLY A 1 126 ? 11.634 20.343 13.453 1.00 92.55 105 GLY A CA 1
ATOM 702 C C . GLY A 1 126 ? 13.074 20.665 13.732 1.00 89.49 105 GLY A C 1
ATOM 703 O O . GLY A 1 126 ? 13.352 21.649 14.408 1.00 90.67 105 GLY A O 1
ATOM 704 N N . ALA A 1 127 ? 13.998 19.876 13.192 1.00 98.12 106 ALA A N 1
ATOM 705 C CA . ALA A 1 127 ? 15.405 20.030 13.559 1.00 92.35 106 ALA A CA 1
ATOM 706 C C . ALA A 1 127 ? 16.280 20.472 12.413 1.00 91.36 106 ALA A C 1
ATOM 707 O O . ALA A 1 127 ? 15.949 20.220 11.229 1.00 83.85 106 ALA A O 1
ATOM 709 N N . GLU A 1 128 ? 17.397 21.120 12.788 1.00 87.09 107 GLU A N 1
ATOM 710 C CA . GLU A 1 128 ? 18.500 21.402 11.853 1.00 95.56 107 GLU A CA 1
ATOM 711 C C . GLU A 1 128 ? 19.531 20.242 11.802 1.00 95.40 107 GLU A C 1
ATOM 712 O O . GLU A 1 128 ? 20.037 19.802 12.846 1.00 83.50 107 GLU A O 1
ATOM 718 N N . VAL A 1 129 ? 19.839 19.792 10.580 1.00 91.03 108 VAL A N 1
ATOM 719 C CA . VAL A 1 129 ? 20.593 18.545 10.312 1.00 101.36 108 VAL A CA 1
ATOM 720 C C . VAL A 1 129 ? 22.068 18.747 9.846 1.00 94.89 108 VAL A C 1
ATOM 721 O O . VAL A 1 129 ? 22.302 19.335 8.784 1.00 80.75 108 VAL A O 1
ATOM 725 N N . ARG A 1 130 ? 23.033 18.239 10.627 1.00 91.45 109 ARG A N 1
ATOM 726 C CA . ARG A 1 130 ? 24.462 18.118 10.207 1.00 93.77 109 ARG A CA 1
ATOM 727 C C . ARG A 1 130 ? 24.791 16.698 9.709 1.00 79.76 109 ARG A C 1
ATOM 728 O O . ARG A 1 130 ? 24.836 15.768 10.496 1.00 86.79 109 ARG A O 1
ATOM 736 N N . ARG A 1 131 ? 24.976 16.538 8.404 1.00 71.67 110 ARG A N 1
ATOM 737 C CA . ARG A 1 131 ? 25.385 15.267 7.846 1.00 83.23 110 ARG A CA 1
ATOM 738 C C . ARG A 1 131 ? 26.844 15.074 8.141 1.00 88.06 110 ARG A C 1
ATOM 739 O O . ARG A 1 131 ? 27.617 15.967 7.880 1.00 97.47 110 ARG A O 1
ATOM 747 N N . LEU A 1 132 ? 27.216 13.915 8.681 1.00 92.83 111 LEU A N 1
ATOM 748 C CA . LEU A 1 132 ? 28.625 13.564 8.880 1.00 87.88 111 LEU A CA 1
ATOM 749 C C . LEU A 1 132 ? 28.944 12.206 8.272 1.00 85.90 111 LEU A C 1
ATOM 750 O O . LEU A 1 132 ? 28.840 11.179 8.933 1.00 99.64 111 LEU A O 1
ATOM 755 N N . VAL A 1 133 ? 29.370 12.218 7.014 1.00 89.90 112 VAL A N 1
ATOM 756 C CA . VAL A 1 133 ? 29.677 10.985 6.308 1.00 87.57 112 VAL A CA 1
ATOM 757 C C . VAL A 1 133 ? 31.064 10.518 6.746 1.00 89.68 112 VAL A C 1
ATOM 758 O O . VAL A 1 133 ? 31.941 11.341 7.048 1.00 79.68 112 VAL A O 1
ATOM 762 N N . LEU A 1 134 ? 31.210 9.197 6.862 1.00 90.95 113 LEU A N 1
ATOM 763 C CA . LEU A 1 134 ? 32.457 8.562 7.283 1.00 86.78 113 LEU A CA 1
ATOM 764 C C . LEU A 1 134 ? 33.011 7.636 6.194 1.00 96.01 113 LEU A C 1
ATOM 765 O O . LEU A 1 134 ? 32.309 7.310 5.228 1.00 88.48 113 LEU A O 1
ATOM 770 N N . ASP A 1 135 ? 34.285 7.257 6.335 1.00 104.84 114 ASP A N 1
ATOM 771 C CA . ASP A 1 135 ? 34.927 6.287 5.429 1.00 105.62 114 ASP A CA 1
ATOM 772 C C . ASP A 1 135 ? 35.727 5.273 6.230 1.00 99.58 114 ASP A C 1
ATOM 773 O O . ASP A 1 135 ? 35.995 5.474 7.427 1.00 93.40 114 ASP A O 1
ATOM 778 N N . GLU A 1 136 ? 36.114 4.198 5.548 1.00 97.27 115 GLU A N 1
ATOM 779 C CA . GLU A 1 136 ? 36.774 3.041 6.186 1.00 86.34 115 GLU A CA 1
ATOM 780 C C . GLU A 1 136 ? 37.880 3.400 7.158 1.00 84.06 115 GLU A C 1
ATOM 781 O O . GLU A 1 136 ? 37.987 2.787 8.202 1.00 80.90 115 GLU A O 1
ATOM 787 N N . SER A 1 137 ? 38.668 4.421 6.845 1.00 97.65 116 SER A N 1
ATOM 788 C CA . SER A 1 137 ? 39.725 4.892 7.766 1.00 103.14 116 SER A CA 1
ATOM 789 C C . SER A 1 137 ? 39.192 5.459 9.081 1.00 98.44 116 SER A C 1
ATOM 790 O O . SER A 1 137 ? 39.940 5.631 10.042 1.00 103.18 116 SER A O 1
ATOM 793 N N . CYS A 1 138 ? 37.900 5.740 9.141 1.00 98.97 117 CYS A N 1
ATOM 794 C CA . CYS A 1 138 ? 37.333 6.260 10.373 1.00 97.30 117 CYS A CA 1
ATOM 795 C C . CYS A 1 138 ? 37.082 5.142 11.373 1.00 87.45 117 CYS A C 1
ATOM 796 O O . CYS A 1 138 ? 36.811 5.392 12.552 1.00 80.02 117 CYS A O 1
ATOM 799 N N . THR A 1 139 ? 37.184 3.898 10.918 1.00 80.57 118 THR A N 1
ATOM 800 C CA . THR A 1 139 ? 37.216 2.764 11.848 1.00 80.41 118 THR A CA 1
ATOM 801 C C . THR A 1 139 ? 38.218 2.958 12.944 1.00 79.33 118 THR A C 1
ATOM 802 O O . THR A 1 139 ? 38.150 2.345 13.987 1.00 80.81 118 THR A O 1
ATOM 806 N N . ASP A 1 140 ? 39.149 3.849 12.683 1.00 93.66 119 ASP A N 1
ATOM 807 C CA . ASP A 1 140 ? 40.050 4.313 13.678 1.00 94.48 119 ASP A CA 1
ATOM 808 C C . ASP A 1 140 ? 39.468 5.463 14.502 1.00 92.23 119 ASP A C 1
ATOM 809 O O . ASP A 1 140 ? 39.151 6.532 13.972 1.00 88.12 119 ASP A O 1
ATOM 814 N N . ARG A 1 141 ? 39.410 5.264 15.811 1.00 87.94 120 ARG A N 1
ATOM 815 C CA . ARG A 1 141 ? 38.830 6.254 16.701 1.00 81.68 120 ARG A CA 1
ATOM 816 C C . ARG A 1 141 ? 39.580 7.560 16.795 1.00 88.29 120 ARG A C 1
ATOM 817 O O . ARG A 1 141 ? 39.059 8.557 17.288 1.00 99.91 120 ARG A O 1
ATOM 825 N N . ALA A 1 142 ? 40.822 7.570 16.383 1.00 100.57 121 ALA A N 1
ATOM 826 C CA . ALA A 1 142 ? 41.560 8.828 16.387 1.00 104.05 121 ALA A CA 1
ATOM 827 C C . ALA A 1 142 ? 41.122 9.616 15.176 1.00 99.70 121 ALA A C 1
ATOM 828 O O . ALA A 1 142 ? 40.715 10.765 15.301 1.00 91.48 121 ALA A O 1
ATOM 830 N N . VAL A 1 143 ? 41.210 8.956 14.015 1.00 96.88 122 VAL A N 1
ATOM 831 C CA . VAL A 1 143 ? 40.848 9.507 12.701 1.00 96.34 122 VAL A CA 1
ATOM 832 C C . VAL A 1 143 ? 39.454 10.082 12.734 1.00 115.53 122 VAL A C 1
ATOM 833 O O . VAL A 1 143 ? 39.180 11.127 12.123 1.00 111.84 122 VAL A O 1
ATOM 837 N N . LEU A 1 144 ? 38.567 9.366 13.426 1.00 129.20 123 LEU A N 1
ATOM 838 C CA . LEU A 1 144 ? 37.159 9.739 13.496 1.00 114.96 123 LEU A CA 1
ATOM 839 C C . LEU A 1 144 ? 36.980 10.982 14.368 1.00 95.85 123 LEU A C 1
ATOM 840 O O . LEU A 1 144 ? 36.360 11.925 13.907 1.00 103.22 123 LEU A O 1
ATOM 845 N N . ARG A 1 145 ? 37.525 10.994 15.592 1.00 87.77 124 ARG A N 1
ATOM 846 C CA . ARG A 1 145 ? 37.473 12.190 16.482 1.00 84.59 124 ARG A CA 1
ATOM 847 C C . ARG A 1 145 ? 37.951 13.491 15.835 1.00 85.54 124 ARG A C 1
ATOM 848 O O . ARG A 1 145 ? 37.531 14.566 16.240 1.00 97.93 124 ARG A O 1
ATOM 856 N N . GLU A 1 146 ? 38.826 13.396 14.839 1.00 88.65 125 GLU A N 1
ATOM 857 C CA . GLU A 1 146 ? 39.262 14.573 14.100 1.00 100.57 125 GLU A CA 1
ATOM 858 C C . GLU A 1 146 ? 38.156 15.185 13.281 1.00 100.93 125 GLU A C 1
ATOM 859 O O . GLU A 1 146 ? 38.274 16.339 12.882 1.00 123.19 125 GLU A O 1
ATOM 865 N N . ARG A 1 147 ? 37.100 14.422 13.020 1.00 89.93 126 ARG A N 1
ATOM 866 C CA . ARG A 1 147 ? 35.957 14.931 12.278 1.00 88.24 126 ARG A CA 1
ATOM 867 C C . ARG A 1 147 ? 34.855 15.530 13.166 1.00 97.47 126 ARG A C 1
ATOM 868 O O . ARG A 1 147 ? 33.979 16.229 12.666 1.00 108.56 126 ARG A O 1
ATOM 876 N N . LEU A 1 148 ? 34.908 15.268 14.470 1.00 93.94 127 LEU A N 1
ATOM 877 C CA . LEU A 1 148 ? 33.991 15.862 15.447 1.00 99.39 127 LEU A CA 1
ATOM 878 C C . LEU A 1 148 ? 34.483 17.235 15.975 1.00 118.02 127 LEU A C 1
ATOM 879 O O . LEU A 1 148 ? 34.428 17.524 17.183 1.00 116.56 127 LEU A O 1
ATOM 884 N N . THR A 1 149 ? 34.994 18.064 15.071 1.00 126.24 128 THR A N 1
ATOM 885 C CA . THR A 1 149 ? 35.329 19.441 15.384 1.00 128.66 128 THR A CA 1
ATOM 886 C C . THR A 1 149 ? 34.228 20.258 14.690 1.00 138.54 128 THR A C 1
ATOM 887 O O . THR A 1 149 ? 33.739 19.867 13.622 1.00 111.58 128 THR A O 1
ATOM 891 N N . ASP A 1 150 ? 33.831 21.370 15.316 1.00 151.96 129 ASP A N 1
ATOM 892 C CA . ASP A 1 150 ? 32.591 22.106 14.972 1.00 158.67 129 ASP A CA 1
ATOM 893 C C . ASP A 1 150 ? 31.331 21.238 15.231 1.00 143.22 129 ASP A C 1
ATOM 894 O O . ASP A 1 150 ? 30.417 21.191 14.408 1.00 135.39 129 ASP A O 1
ATOM 899 N N . ALA A 1 151 ? 31.285 20.570 16.384 1.00 131.81 130 ALA A N 1
ATOM 900 C CA . ALA A 1 151 ? 30.187 19.651 16.694 1.00 124.93 130 ALA A CA 1
ATOM 901 C C . ALA A 1 151 ? 29.962 19.420 18.195 1.00 120.11 130 ALA A C 1
ATOM 902 O O . ALA A 1 151 ? 29.841 18.286 18.653 1.00 109.48 130 ALA A O 1
ATOM 904 N N . ASP A 1 152 ? 29.884 20.502 18.955 1.00 125.35 131 ASP A N 1
ATOM 905 C CA . ASP A 1 152 ? 29.510 20.407 20.360 1.00 128.17 131 ASP A CA 1
ATOM 906 C C . ASP A 1 152 ? 28.273 21.272 20.573 1.00 124.45 131 ASP A C 1
ATOM 907 O O . ASP A 1 152 ? 27.902 22.063 19.695 1.00 113.45 131 ASP A O 1
ATOM 912 N N . GLY A 1 153 ? 27.619 21.090 21.720 1.00 116.42 132 GLY A N 1
ATOM 913 C CA . GLY A 1 153 ? 26.301 21.679 21.947 1.00 113.98 132 GLY A CA 1
ATOM 914 C C . GLY A 1 153 ? 25.303 21.243 20.878 1.00 105.55 132 GLY A C 1
ATOM 915 O O . GLY A 1 153 ? 24.436 22.009 20.461 1.00 104.31 132 GLY A O 1
ATOM 916 N N . LEU A 1 154 ? 25.466 20.013 20.403 1.00 106.95 133 LEU A N 1
ATOM 917 C CA . LEU A 1 154 ? 24.477 19.344 19.578 1.00 85.96 133 LEU A CA 1
ATOM 918 C C . LEU A 1 154 ? 23.328 19.038 20.471 1.00 88.81 133 LEU A C 1
ATOM 919 O O . LEU A 1 154 ? 23.524 19.030 21.696 1.00 74.51 133 LEU A O 1
ATOM 924 N N . THR A 1 155 ? 22.162 18.736 19.871 1.00 85.08 134 THR A N 1
ATOM 925 C CA . THR A 1 155 ? 20.967 18.339 20.634 1.00 88.25 134 THR A CA 1
ATOM 926 C C . THR A 1 155 ? 20.734 16.831 20.639 1.00 77.72 134 THR A C 1
ATOM 927 O O . THR A 1 155 ? 20.352 16.260 21.662 1.00 80.76 134 THR A O 1
ATOM 931 N N . GLY A 1 156 ? 20.939 16.184 19.501 1.00 82.02 135 GLY A N 1
ATOM 932 C CA . GLY A 1 156 ? 21.054 14.725 19.496 1.00 80.49 135 GLY A CA 1
ATOM 933 C C . GLY A 1 156 ? 21.880 14.184 18.352 1.00 80.13 135 GLY A C 1
ATOM 934 O O . GLY A 1 156 ? 22.094 14.866 17.345 1.00 73.46 135 GLY A O 1
ATOM 935 N N . ILE A 1 157 ? 22.342 12.940 18.496 1.00 83.75 136 ILE A N 1
ATOM 936 C CA . ILE A 1 157 ? 23.037 12.283 17.381 1.00 81.73 136 ILE A CA 1
ATOM 937 C C . ILE A 1 157 ? 22.312 11.041 16.925 1.00 70.70 136 ILE A C 1
ATOM 938 O O . ILE A 1 157 ? 21.739 10.349 17.733 1.00 68.70 136 ILE A O 1
ATOM 943 N N . VAL A 1 158 ? 22.391 10.790 15.624 1.00 61.08 137 VAL A N 1
ATOM 944 C CA . VAL A 1 158 ? 21.690 9.774 14.957 1.00 64.92 137 VAL A CA 1
ATOM 945 C C . VAL A 1 158 ? 22.623 9.087 13.990 1.00 69.27 137 VAL A C 1
ATOM 946 O O . VAL A 1 158 ? 23.173 9.729 13.103 1.00 67.90 137 VAL A O 1
ATOM 950 N N . SER A 1 159 ? 22.749 7.766 14.131 1.00 67.01 138 SER A N 1
ATOM 951 C CA . SER A 1 159 ? 23.649 7.028 13.293 1.00 61.37 138 SER A CA 1
ATOM 952 C C . SER A 1 159 ? 22.878 6.076 12.523 1.00 53.62 138 SER A C 1
ATOM 953 O O . SER A 1 159 ? 22.207 5.252 13.092 1.00 61.11 138 SER A O 1
ATOM 956 N N . VAL A 1 160 ? 23.030 6.133 11.219 1.00 54.46 139 VAL A N 1
ATOM 957 C CA . VAL A 1 160 ? 22.510 5.099 10.375 1.00 63.22 139 VAL A CA 1
ATOM 958 C C . VAL A 1 160 ? 23.665 4.222 9.805 1.00 69.49 139 VAL A C 1
ATOM 959 O O . VAL A 1 160 ? 23.606 3.713 8.659 1.00 61.32 139 VAL A O 1
ATOM 963 N N . LEU A 1 161 ? 24.715 4.044 10.610 1.00 69.12 140 LEU A N 1
ATOM 964 C CA . LEU A 1 161 ? 25.873 3.243 10.186 1.00 68.16 140 LEU A CA 1
ATOM 965 C C . LEU A 1 161 ? 25.508 1.769 9.856 1.00 73.40 140 LEU A C 1
ATOM 966 O O . LEU A 1 161 ? 26.112 1.183 8.976 1.00 87.43 140 LEU A O 1
ATOM 971 N N . ALA A 1 162 ? 24.465 1.204 10.464 1.00 70.55 141 ALA A N 1
ATOM 972 C CA . ALA A 1 162 ? 24.023 -0.154 10.130 1.00 63.42 141 ALA A CA 1
ATOM 973 C C . ALA A 1 162 ? 23.651 -0.381 8.688 1.00 70.74 141 ALA A C 1
ATOM 974 O O . ALA A 1 162 ? 23.403 -1.502 8.271 1.00 81.40 141 ALA A O 1
ATOM 976 N N . GLY A 1 163 ? 23.578 0.664 7.896 1.00 79.82 142 GLY A N 1
ATOM 977 C CA . GLY A 1 163 ? 23.288 0.464 6.492 1.00 79.53 142 GLY A CA 1
ATOM 978 C C . GLY A 1 163 ? 24.526 -0.045 5.806 1.00 75.54 142 GLY A C 1
ATOM 979 O O . GLY A 1 163 ? 24.412 -0.703 4.773 1.00 76.53 142 GLY A O 1
ATOM 980 N N . ALA A 1 164 ? 25.699 0.281 6.376 1.00 75.39 143 ALA A N 1
ATOM 981 C CA . ALA A 1 164 ? 27.039 -0.125 5.834 1.00 86.05 143 ALA A CA 1
ATOM 982 C C . ALA A 1 164 ? 27.327 -1.589 6.107 1.00 74.65 143 ALA A C 1
ATOM 983 O O . ALA A 1 164 ? 28.061 -1.919 7.029 1.00 84.80 143 ALA A O 1
ATOM 985 N N . GLU A 1 165 ? 26.738 -2.452 5.300 1.00 75.61 144 GLU A N 1
ATOM 986 C CA . GLU A 1 165 ? 26.785 -3.885 5.524 1.00 89.19 144 GLU A CA 1
ATOM 987 C C . GLU A 1 165 ? 27.951 -4.518 4.779 1.00 94.90 144 GLU A C 1
ATOM 988 O O . GLU A 1 165 ? 28.196 -5.716 4.936 1.00 92.82 144 GLU A O 1
ATOM 994 N N . ARG A 1 166 ? 28.639 -3.713 3.960 1.00 97.72 145 ARG A N 1
ATOM 995 C CA . ARG A 1 166 ? 29.821 -4.142 3.203 1.00 96.32 145 ARG A CA 1
ATOM 996 C C . ARG A 1 166 ? 30.834 -4.850 4.092 1.00 100.59 145 ARG A C 1
ATOM 997 O O . ARG A 1 166 ? 31.074 -4.443 5.262 1.00 88.40 145 ARG A O 1
ATOM 1005 N N . THR A 1 167 ? 31.467 -5.863 3.492 1.00 100.14 146 THR A N 1
ATOM 1006 C CA . THR A 1 167 ? 32.170 -6.914 4.233 1.00 105.04 146 THR A CA 1
ATOM 1007 C C . THR A 1 167 ? 33.718 -6.916 4.167 1.00 108.82 146 THR A C 1
ATOM 1008 O O . THR A 1 167 ? 34.378 -7.287 5.145 1.00 116.62 146 THR A O 1
ATOM 1012 N N . GLY A 1 168 ? 34.302 -6.492 3.052 1.00 99.88 147 GLY A N 1
ATOM 1013 C CA . GLY A 1 168 ? 35.755 -6.483 2.946 1.00 107.29 147 GLY A CA 1
ATOM 1014 C C . GLY A 1 168 ? 36.320 -5.079 2.871 1.00 118.66 147 GLY A C 1
ATOM 1015 O O . GLY A 1 168 ? 36.679 -4.609 1.777 1.00 131.64 147 GLY A O 1
ATOM 1016 N N . ALA A 1 169 ? 36.407 -4.405 4.019 1.00 102.28 148 ALA A N 1
ATOM 1017 C CA . ALA A 1 169 ? 36.863 -3.012 4.026 1.00 103.48 148 ALA A CA 1
ATOM 1018 C C . ALA A 1 169 ? 37.554 -2.610 5.318 1.00 85.69 148 ALA A C 1
ATOM 1019 O O . ALA A 1 169 ? 37.585 -1.446 5.717 1.00 81.29 148 ALA A O 1
ATOM 1021 N N . VAL A 1 170 ? 38.173 -3.567 5.954 1.00 86.90 149 VAL A N 1
ATOM 1022 C CA . VAL A 1 170 ? 39.008 -3.208 7.080 1.00 104.31 149 VAL A CA 1
ATOM 1023 C C . VAL A 1 170 ? 39.878 -4.385 7.462 1.00 109.18 149 VAL A C 1
ATOM 1024 O O . VAL A 1 170 ? 39.450 -5.266 8.217 1.00 116.93 149 VAL A O 1
ATOM 1028 N N . PRO A 1 171 ? 41.097 -4.431 6.907 1.00 111.34 150 PRO A N 1
ATOM 1029 C CA . PRO A 1 171 ? 41.908 -5.581 7.230 1.00 104.57 150 PRO A CA 1
ATOM 1030 C C . PRO A 1 171 ? 42.535 -5.391 8.593 1.00 91.78 150 PRO A C 1
ATOM 1031 O O . PRO A 1 171 ? 42.549 -4.281 9.118 1.00 87.29 150 PRO A O 1
ATOM 1035 N N . GLY A 1 172 ? 42.962 -6.492 9.198 1.00 105.69 151 GLY A N 1
ATOM 1036 C CA . GLY A 1 172 ? 42.750 -7.839 8.642 1.00 99.26 151 GLY A CA 1
ATOM 1037 C C . GLY A 1 172 ? 41.495 -8.445 9.219 1.00 103.32 151 GLY A C 1
ATOM 1038 O O . GLY A 1 172 ? 41.390 -9.676 9.318 1.00 102.12 151 GLY A O 1
ATOM 1039 N N . THR A 1 173 ? 40.538 -7.590 9.607 1.00 105.13 152 THR A N 1
ATOM 1040 C CA . THR A 1 173 ? 39.358 -8.058 10.328 1.00 105.33 152 THR A CA 1
ATOM 1041 C C . THR A 1 173 ? 38.324 -8.532 9.305 1.00 106.13 152 THR A C 1
ATOM 1042 O O . THR A 1 173 ? 38.404 -8.195 8.117 1.00 101.10 152 THR A O 1
ATOM 1046 N N . GLY A 1 174 ? 37.397 -9.369 9.766 1.00 106.22 153 GLY A N 1
ATOM 1047 C CA . GLY A 1 174 ? 36.245 -9.766 8.958 1.00 107.06 153 GLY A CA 1
ATOM 1048 C C . GLY A 1 174 ? 35.011 -8.948 9.318 1.00 95.84 153 GLY A C 1
ATOM 1049 O O . GLY A 1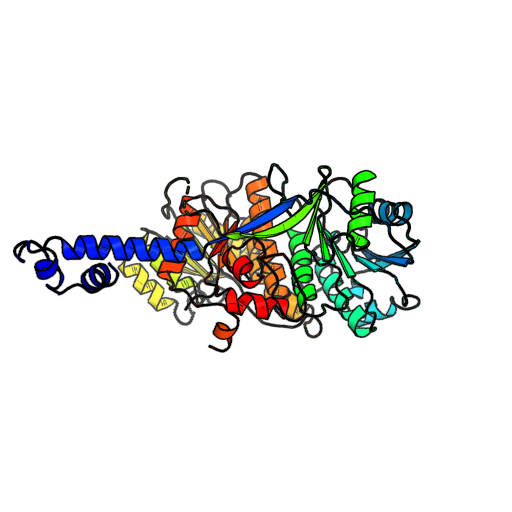 174 ? 33.920 -9.247 8.852 1.00 97.54 153 GLY A O 1
ATOM 1050 N N . LEU A 1 175 ? 35.193 -7.918 10.147 1.00 90.46 154 LEU A N 1
ATOM 1051 C CA . LEU A 1 175 ? 34.084 -7.126 10.673 1.00 84.81 154 LEU A CA 1
ATOM 1052 C C . LEU A 1 175 ? 33.281 -6.394 9.602 1.00 81.23 154 LEU A C 1
ATOM 1053 O O . LEU A 1 175 ? 33.802 -6.002 8.561 1.00 81.17 154 LEU A O 1
ATOM 1058 N N . VAL A 1 176 ? 31.995 -6.208 9.881 1.00 78.40 155 VAL A N 1
ATOM 1059 C CA . VAL A 1 176 ? 31.137 -5.490 8.959 1.00 73.36 155 VAL A CA 1
ATOM 1060 C C . VAL A 1 176 ? 31.442 -4.013 9.108 1.00 62.95 155 VAL A C 1
ATOM 1061 O O . VAL A 1 176 ? 31.730 -3.513 10.205 1.00 65.29 155 VAL A O 1
ATOM 1065 N N . LEU A 1 177 ? 31.408 -3.305 7.995 1.00 64.47 156 LEU A N 1
ATOM 1066 C CA . LEU A 1 177 ? 31.883 -1.931 7.994 1.00 63.66 156 LEU A CA 1
ATOM 1067 C C . LEU A 1 177 ? 31.234 -1.103 9.075 1.00 66.12 156 LEU A C 1
ATOM 1068 O O . LEU A 1 177 ? 31.908 -0.651 10.026 1.00 65.92 156 LEU A O 1
ATOM 1073 N N . GLY A 1 178 ? 29.910 -0.964 8.952 1.00 66.89 157 GLY A N 1
ATOM 1074 C CA . GLY A 1 178 ? 29.109 -0.213 9.903 1.00 59.48 157 GLY A CA 1
ATOM 1075 C C . GLY A 1 178 ? 29.273 -0.645 11.339 1.00 65.83 157 GLY A C 1
ATOM 1076 O O . GLY A 1 178 ? 29.210 0.175 12.273 1.00 67.92 157 GLY A O 1
ATOM 1077 N N . VAL A 1 179 ? 29.491 -1.937 11.549 1.00 71.80 158 VAL A N 1
ATOM 1078 C CA . VAL A 1 179 ? 29.706 -2.445 12.901 1.00 69.50 158 VAL A CA 1
ATOM 1079 C C . VAL A 1 179 ? 30.888 -1.802 13.567 1.00 65.39 158 VAL A C 1
ATOM 1080 O O . VAL A 1 179 ? 30.845 -1.430 14.774 1.00 58.30 158 VAL A O 1
ATOM 1084 N N . ALA A 1 180 ? 31.945 -1.690 12.776 1.00 72.31 159 ALA A N 1
ATOM 1085 C CA . ALA A 1 180 ? 33.239 -1.187 13.262 1.00 76.98 159 ALA A CA 1
ATOM 1086 C C . ALA A 1 180 ? 33.142 0.300 13.496 1.00 62.39 159 ALA A C 1
ATOM 1087 O O . ALA A 1 180 ? 33.420 0.830 14.586 1.00 64.29 159 ALA A O 1
ATOM 1089 N N . LEU A 1 181 ? 32.674 0.966 12.464 1.00 65.28 160 LEU A N 1
ATOM 1090 C CA . LEU A 1 181 ? 32.343 2.409 12.586 1.00 76.37 160 LEU A CA 1
ATOM 1091 C C . LEU A 1 181 ? 31.491 2.743 13.781 1.00 65.10 160 LEU A C 1
ATOM 1092 O O . LEU A 1 181 ? 31.678 3.771 14.383 1.00 73.31 160 LEU A O 1
ATOM 1097 N N . THR A 1 182 ? 30.565 1.862 14.139 1.00 67.99 161 THR A N 1
ATOM 1098 C CA . THR A 1 182 ? 29.720 2.111 15.301 1.00 60.01 161 THR A CA 1
ATOM 1099 C C . THR A 1 182 ? 30.515 2.107 16.549 1.00 65.59 161 THR A C 1
ATOM 1100 O O . THR A 1 182 ? 30.368 3.020 17.336 1.00 74.54 161 THR A O 1
ATOM 1104 N N . VAL A 1 183 ? 31.347 1.075 16.762 1.00 80.10 162 VAL A N 1
ATOM 1105 C CA . VAL A 1 183 ? 32.189 1.046 17.973 1.00 73.50 162 VAL A CA 1
ATOM 1106 C C . VAL A 1 183 ? 33.147 2.243 17.932 1.00 72.44 162 VAL A C 1
ATOM 1107 O O . VAL A 1 183 ? 33.497 2.866 18.965 1.00 59.27 162 VAL A O 1
ATOM 1111 N N . ALA A 1 184 ? 33.574 2.574 16.724 1.00 64.61 163 ALA A N 1
ATOM 1112 C CA . ALA A 1 184 ? 34.415 3.716 16.588 1.00 67.15 163 ALA A CA 1
ATOM 1113 C C . ALA A 1 184 ? 33.661 4.933 17.152 1.00 80.48 163 ALA A C 1
ATOM 1114 O O . ALA A 1 184 ? 34.077 5.554 18.156 1.00 80.83 163 ALA A O 1
ATOM 1116 N N . LEU A 1 185 ? 32.501 5.198 16.560 1.00 75.85 164 LEU A N 1
ATOM 1117 C CA . LEU A 1 185 ? 31.730 6.401 16.838 1.00 76.43 164 LEU A CA 1
ATOM 1118 C C . LEU A 1 185 ? 31.511 6.574 18.316 1.00 74.63 164 LEU A C 1
ATOM 1119 O O . LEU A 1 185 ? 31.651 7.667 18.841 1.00 80.00 164 LEU A O 1
ATOM 1124 N N . VAL A 1 186 ? 31.220 5.480 19.005 1.00 66.04 165 VAL A N 1
ATOM 1125 C CA . VAL A 1 186 ? 30.930 5.558 20.426 1.00 67.36 165 VAL A CA 1
ATOM 1126 C C . VAL A 1 186 ? 32.173 5.933 21.166 1.00 72.51 165 VAL A C 1
ATOM 1127 O O . VAL A 1 186 ? 32.122 6.631 22.169 1.00 81.52 165 VAL A O 1
ATOM 1131 N N . GLN A 1 187 ? 33.291 5.417 20.673 1.00 87.69 166 GLN A N 1
ATOM 1132 C CA . GLN A 1 187 ? 34.599 5.624 21.292 1.00 87.92 166 GLN A CA 1
ATOM 1133 C C . GLN A 1 187 ? 35.035 7.078 21.163 1.00 75.11 166 GLN A C 1
ATOM 1134 O O . GLN A 1 187 ? 35.313 7.755 22.143 1.00 72.38 166 GLN A O 1
ATOM 1140 N N . ALA A 1 188 ? 35.101 7.556 19.938 1.00 73.81 167 ALA A N 1
ATOM 1141 C CA . ALA A 1 188 ? 35.365 8.986 19.693 1.00 77.04 167 ALA A CA 1
ATOM 1142 C C . ALA A 1 188 ? 34.507 9.976 20.541 1.00 88.96 167 ALA A C 1
ATOM 1143 O O . ALA A 1 188 ? 35.000 11.031 20.948 1.00 98.56 167 ALA A O 1
ATOM 1145 N N . LEU A 1 189 ? 33.239 9.657 20.811 1.00 91.76 168 LEU A N 1
ATOM 1146 C CA . LEU A 1 189 ? 32.374 10.633 21.470 1.00 88.79 168 LEU A CA 1
ATOM 1147 C C . LEU A 1 189 ? 32.713 10.677 22.916 1.00 84.05 168 LEU A C 1
ATOM 1148 O O . LEU A 1 189 ? 32.626 11.725 23.540 1.00 107.73 168 LEU A O 1
ATOM 1153 N N . GLY A 1 190 ? 33.070 9.537 23.479 1.00 72.73 169 GLY A N 1
ATOM 1154 C CA . GLY A 1 190 ? 33.543 9.527 24.875 1.00 81.70 169 GLY A CA 1
ATOM 1155 C C . GLY A 1 190 ? 34.972 10.068 24.959 1.00 79.10 169 GLY A C 1
ATOM 1156 O O . GLY A 1 190 ? 35.403 10.588 25.979 1.00 69.82 169 GLY A O 1
ATOM 1157 N N . ASP A 1 191 ? 35.715 9.924 23.870 1.00 85.16 170 ASP A N 1
ATOM 1158 C CA . ASP A 1 191 ? 37.028 10.504 23.800 1.00 97.32 170 ASP A CA 1
ATOM 1159 C C . ASP A 1 191 ? 36.824 12.018 23.800 1.00 105.72 170 ASP A C 1
ATOM 1160 O O . ASP A 1 191 ? 37.290 12.704 24.722 1.00 107.37 170 ASP A O 1
ATOM 1165 N N . ALA A 1 192 ? 36.033 12.514 22.844 1.00 104.57 171 ALA A N 1
ATOM 1166 C CA . ALA A 1 192 ? 35.751 13.950 22.732 1.00 91.18 171 ALA A CA 1
ATOM 1167 C C . ALA A 1 192 ? 34.960 14.532 23.893 1.00 91.21 171 ALA A C 1
ATOM 1168 O O . ALA A 1 192 ? 34.804 15.743 23.960 1.00 106.69 171 ALA A O 1
ATOM 1170 N N . GLY A 1 193 ? 34.437 13.688 24.788 1.00 98.59 172 GLY A N 1
ATOM 1171 C CA . GLY A 1 193 ? 33.625 14.152 25.933 1.00 102.47 172 GLY A CA 1
ATOM 1172 C C . GLY A 1 193 ? 32.188 14.620 25.614 1.00 103.50 172 GLY A C 1
ATOM 1173 O O . GLY A 1 193 ? 31.455 15.087 26.511 1.00 93.51 172 GLY A O 1
ATOM 1174 N N . ILE A 1 194 ? 31.780 14.489 24.349 1.00 92.30 173 ILE A N 1
ATOM 1175 C CA . ILE A 1 194 ? 30.421 14.819 23.909 1.00 79.79 173 ILE A CA 1
ATOM 1176 C C . ILE A 1 194 ? 29.330 13.952 24.588 1.00 86.99 173 ILE A C 1
ATOM 1177 O O . ILE A 1 194 ? 29.104 12.766 24.283 1.00 90.63 173 ILE A O 1
ATOM 1182 N N . ASP A 1 195 ? 28.631 14.564 25.521 1.00 99.08 174 ASP A N 1
ATOM 1183 C CA . ASP A 1 195 ? 27.610 13.847 26.260 1.00 103.96 174 ASP A CA 1
ATOM 1184 C C . ASP A 1 195 ? 26.206 13.865 25.607 1.00 99.48 174 ASP A C 1
ATOM 1185 O O . ASP A 1 195 ? 25.238 13.466 26.256 1.00 99.37 174 ASP A O 1
ATOM 1190 N N . THR A 1 196 ? 26.090 14.323 24.353 1.00 86.00 175 THR A N 1
ATOM 1191 C CA . THR A 1 196 ? 24.794 14.398 23.687 1.00 94.60 175 THR A CA 1
ATOM 1192 C C . THR A 1 196 ? 24.366 12.987 23.296 1.00 98.96 175 THR A C 1
ATOM 1193 O O . THR A 1 196 ? 25.190 12.169 22.887 1.00 116.82 175 THR A O 1
ATOM 1197 N N . PRO A 1 197 ? 23.070 12.693 23.447 1.00 105.89 176 PRO A N 1
ATOM 1198 C CA . PRO A 1 197 ? 22.569 11.331 23.314 1.00 96.07 176 PRO A CA 1
ATOM 1199 C C . PRO A 1 197 ? 22.580 10.755 21.904 1.00 84.70 176 PRO A C 1
ATOM 1200 O O . PRO A 1 197 ? 22.079 11.363 20.952 1.00 84.98 176 PRO A O 1
ATOM 1204 N N . LEU A 1 198 ? 23.094 9.532 21.821 1.00 81.50 177 LEU A N 1
ATOM 1205 C CA . LEU A 1 198 ? 23.345 8.853 20.570 1.00 69.57 177 LEU A CA 1
ATOM 1206 C C . LEU A 1 198 ? 22.270 7.808 20.330 1.00 62.61 177 LEU A C 1
ATOM 1207 O O . LEU A 1 198 ? 21.818 7.161 21.270 1.00 58.29 177 LEU A O 1
ATOM 1212 N N . TRP A 1 199 ? 21.895 7.647 19.067 1.00 61.18 178 TRP A N 1
ATOM 1213 C CA . TRP A 1 199 ? 20.817 6.766 18.670 1.00 69.68 178 TRP A CA 1
ATOM 1214 C C . TRP A 1 199 ? 21.270 6.064 17.441 1.00 69.80 178 TRP A C 1
ATOM 1215 O O . TRP A 1 199 ? 21.857 6.714 16.542 1.00 61.86 178 TRP A O 1
ATOM 1226 N N . ALA A 1 200 ? 20.896 4.785 17.349 1.00 55.77 179 ALA A N 1
ATOM 1227 C CA . ALA A 1 200 ? 21.244 4.013 16.201 1.00 61.18 179 ALA A CA 1
ATOM 1228 C C . ALA A 1 200 ? 20.033 3.447 15.510 1.00 63.25 179 ALA A C 1
ATOM 1229 O O . ALA A 1 200 ? 19.134 2.869 16.132 1.00 67.58 179 ALA A O 1
ATOM 1231 N N . LEU A 1 201 ? 20.060 3.517 14.203 1.00 58.00 180 LEU A N 1
ATOM 1232 C CA . LEU A 1 201 ? 18.961 3.081 13.462 1.00 65.94 180 LEU A CA 1
ATOM 1233 C C . LEU A 1 201 ? 19.373 1.912 12.596 1.00 65.73 180 LEU A C 1
ATOM 1234 O O . LEU A 1 201 ? 20.406 1.925 11.924 1.00 81.87 180 LEU A O 1
ATOM 1239 N N . THR A 1 202 ? 18.550 0.885 12.640 1.00 67.97 181 THR A N 1
ATOM 1240 C CA . THR A 1 202 ? 18.661 -0.250 11.774 1.00 67.08 181 THR A CA 1
ATOM 1241 C C . THR A 1 202 ? 17.409 -0.305 10.986 1.00 75.98 181 THR A C 1
ATOM 1242 O O . THR A 1 202 ? 16.433 0.351 11.325 1.00 88.17 181 THR A O 1
ATOM 1246 N N . ARG A 1 203 ? 17.410 -1.137 9.969 1.00 78.06 182 ARG A N 1
ATOM 1247 C CA . ARG A 1 203 ? 16.218 -1.381 9.198 1.00 76.94 182 ARG A CA 1
ATOM 1248 C C . ARG A 1 203 ? 16.218 -2.834 8.782 1.00 75.06 182 ARG A C 1
ATOM 1249 O O . ARG A 1 203 ? 17.045 -3.209 7.976 1.00 77.01 182 ARG A O 1
ATOM 1257 N N . GLY A 1 204 ? 15.324 -3.651 9.327 1.00 66.90 183 GLY A N 1
ATOM 1258 C CA . GLY A 1 204 ? 15.179 -5.033 8.849 1.00 67.32 183 GLY A CA 1
ATOM 1259 C C . GLY A 1 204 ? 15.818 -6.115 9.727 1.00 67.12 183 GLY A C 1
ATOM 1260 O O . GLY A 1 204 ? 16.076 -7.234 9.261 1.00 64.16 183 GLY A O 1
ATOM 1261 N N . ALA A 1 205 ? 16.032 -5.772 10.990 1.00 58.66 184 ALA A N 1
ATOM 1262 C CA . ALA A 1 205 ? 16.830 -6.526 11.919 1.00 62.40 184 ALA A CA 1
ATOM 1263 C C . ALA A 1 205 ? 15.992 -7.037 13.063 1.00 73.93 184 ALA A C 1
ATOM 1264 O O . ALA A 1 205 ? 16.490 -7.784 13.927 1.00 78.11 184 ALA A O 1
ATOM 1266 N N . VAL A 1 206 ? 14.730 -6.620 13.100 1.00 65.67 185 VAL A N 1
ATOM 1267 C CA . VAL A 1 206 ? 13.817 -7.063 14.124 1.00 60.62 185 VAL A CA 1
ATOM 1268 C C . VAL A 1 206 ? 12.557 -7.638 13.488 1.00 62.31 185 VAL A C 1
ATOM 1269 O O . VAL A 1 206 ? 12.247 -7.340 12.349 1.00 70.47 185 VAL A O 1
ATOM 1273 N N . SER A 1 207 ? 11.861 -8.529 14.188 1.00 76.47 186 SER A N 1
ATOM 1274 C CA . SER A 1 207 ? 10.516 -8.983 13.738 1.00 77.16 186 SER A CA 1
ATOM 1275 C C . SER A 1 207 ? 9.512 -8.716 14.818 1.00 74.25 186 SER A C 1
ATOM 1276 O O . SER A 1 207 ? 9.588 -9.351 15.879 1.00 66.00 186 SER A O 1
ATOM 1279 N N . THR A 1 208 ? 8.600 -7.761 14.562 1.00 75.41 187 THR A N 1
ATOM 1280 C CA . THR A 1 208 ? 7.527 -7.423 15.508 1.00 73.22 187 THR A CA 1
ATOM 1281 C C . THR A 1 208 ? 6.509 -8.585 15.548 1.00 79.76 187 THR A C 1
ATOM 1282 O O . THR A 1 208 ? 5.643 -8.623 16.409 1.00 80.45 187 THR A O 1
ATOM 1286 N N . GLY A 1 209 ? 6.641 -9.528 14.612 1.00 86.62 188 GLY A N 1
ATOM 1287 C CA . GLY A 1 209 ? 5.905 -10.782 14.641 1.00 94.03 188 GLY A CA 1
ATOM 1288 C C . GLY A 1 209 ? 5.148 -10.830 13.357 1.00 98.76 188 GLY A C 1
ATOM 1289 O O . GLY A 1 209 ? 5.700 -10.556 12.298 1.00 97.35 188 GLY A O 1
ATOM 1290 N N . ARG A 1 210 ? 3.868 -11.142 13.456 1.00 108.72 189 ARG A N 1
ATOM 1291 C CA . ARG A 1 210 ? 3.005 -11.121 12.307 1.00 114.33 189 ARG A CA 1
ATOM 1292 C C . ARG A 1 210 ? 3.810 -11.606 11.094 1.00 105.88 189 ARG A C 1
ATOM 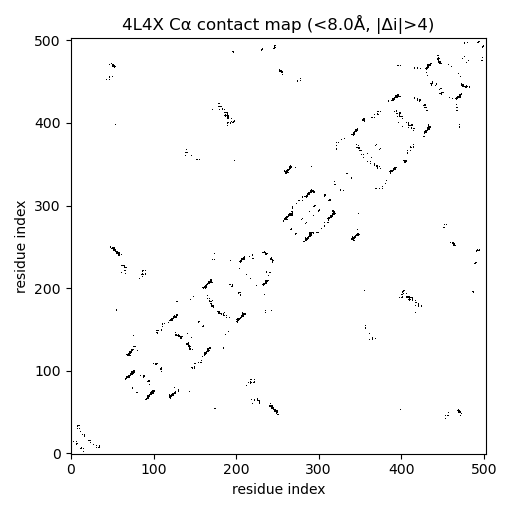1293 O O . ARG A 1 210 ? 4.455 -12.668 11.127 1.00 101.45 189 ARG A O 1
ATOM 1301 N N . SER A 1 211 ? 3.808 -10.812 10.042 1.00 98.60 190 SER A N 1
ATOM 1302 C CA . SER A 1 211 ? 4.455 -11.189 8.823 1.00 106.25 190 SER A CA 1
ATOM 1303 C C . SER A 1 211 ? 5.632 -10.265 8.662 1.00 94.91 190 SER A C 1
ATOM 1304 O O . SER A 1 211 ? 6.015 -9.933 7.537 1.00 97.07 190 SER A O 1
ATOM 1307 N N . ASP A 1 212 ? 6.211 -9.853 9.792 1.00 88.38 191 ASP A N 1
ATOM 1308 C CA . ASP A 1 212 ? 7.333 -8.912 9.784 1.00 79.21 191 ASP A CA 1
ATOM 1309 C C . ASP A 1 212 ? 8.650 -9.693 9.652 1.00 77.83 191 ASP A C 1
ATOM 1310 O O . ASP A 1 212 ? 9.276 -10.074 10.631 1.00 79.05 191 ASP A O 1
ATOM 1315 N N . LYS A 1 213 ? 9.030 -9.970 8.417 1.00 82.02 192 LYS A N 1
ATOM 1316 C CA . LYS A 1 213 ? 10.245 -10.712 8.148 1.00 92.17 192 LYS A CA 1
ATOM 1317 C C . LYS A 1 213 ? 11.445 -9.915 8.595 1.00 88.11 192 LYS A C 1
ATOM 1318 O O . LYS A 1 213 ? 11.472 -8.682 8.482 1.00 91.73 192 LYS A O 1
ATOM 1324 N N . VAL A 1 214 ? 12.437 -10.629 9.110 1.00 75.72 193 VAL A N 1
ATOM 1325 C CA . VAL A 1 214 ? 13.745 -10.068 9.221 1.00 69.56 193 VAL A CA 1
ATOM 1326 C C . VAL A 1 214 ? 14.410 -10.147 7.855 1.00 76.48 193 VAL A C 1
ATOM 1327 O O . VAL A 1 214 ? 14.380 -11.200 7.196 1.00 77.76 193 VAL A O 1
ATOM 1331 N N . THR A 1 215 ? 15.004 -9.037 7.417 1.00 78.32 194 THR A N 1
ATOM 1332 C CA . THR A 1 215 ? 15.549 -8.945 6.046 1.00 74.37 194 THR A CA 1
ATOM 1333 C C . THR A 1 215 ? 17.063 -8.679 6.030 1.00 77.37 194 THR A C 1
ATOM 1334 O O . THR A 1 215 ? 17.738 -8.838 5.009 1.00 78.92 194 THR A O 1
ATOM 1338 N N . ALA A 1 216 ? 17.598 -8.262 7.164 1.00 72.06 195 ALA A N 1
ATOM 1339 C CA . ALA A 1 216 ? 18.984 -7.923 7.232 1.00 64.63 195 ALA A CA 1
ATOM 1340 C C . ALA A 1 216 ? 19.533 -8.298 8.609 1.00 70.05 195 ALA A C 1
ATOM 1341 O O . ALA A 1 216 ? 19.782 -7.427 9.458 1.00 66.57 195 ALA A O 1
ATOM 1343 N N . PRO A 1 217 ? 19.752 -9.605 8.832 1.00 68.25 196 PRO A N 1
ATOM 1344 C CA . PRO A 1 217 ? 20.173 -10.109 10.135 1.00 63.46 196 PRO A CA 1
ATOM 1345 C C . PRO A 1 217 ? 21.444 -9.470 10.622 1.00 58.35 196 PRO A C 1
ATOM 1346 O O . PRO A 1 217 ? 21.638 -9.283 11.825 1.00 57.99 196 PRO A O 1
ATOM 1350 N N . VAL A 1 218 ? 22.282 -9.069 9.682 1.00 65.43 197 VAL A N 1
ATOM 1351 C CA . VAL A 1 218 ? 23.537 -8.419 10.026 1.00 64.96 197 VAL A CA 1
ATOM 1352 C C . VAL A 1 218 ? 23.371 -7.206 10.961 1.00 67.48 197 VAL A C 1
ATOM 1353 O O . VAL A 1 218 ? 24.119 -7.059 11.946 1.00 75.67 197 VAL A O 1
ATOM 1357 N N . GLN A 1 219 ? 22.364 -6.364 10.731 1.00 69.61 198 GLN A N 1
ATOM 1358 C CA . GLN A 1 219 ? 22.268 -5.101 11.494 1.00 53.34 198 GLN A CA 1
ATOM 1359 C C . GLN A 1 219 ? 22.007 -5.324 12.972 1.00 53.64 198 GLN A C 1
ATOM 1360 O O . GLN A 1 219 ? 22.247 -4.469 13.813 1.00 59.31 198 GLN A O 1
ATOM 1366 N N . ALA A 1 220 ? 21.564 -6.519 13.312 1.00 55.53 199 ALA A N 1
ATOM 1367 C CA . ALA A 1 220 ? 21.306 -6.858 14.691 1.00 60.24 199 ALA A CA 1
ATOM 1368 C C . ALA A 1 220 ? 22.573 -6.860 15.539 1.00 61.35 199 ALA A C 1
ATOM 1369 O O . ALA A 1 220 ? 22.546 -6.713 16.763 1.00 62.11 199 ALA A O 1
ATOM 1371 N N . GLN A 1 221 ? 23.704 -7.057 14.886 1.00 67.13 200 GLN A N 1
ATOM 1372 C CA . GLN A 1 221 ? 24.977 -6.693 15.504 1.00 68.14 200 GLN A CA 1
ATOM 1373 C C . GLN A 1 221 ? 25.024 -5.290 16.117 1.00 63.74 200 GLN A C 1
ATOM 1374 O O . GLN A 1 221 ? 25.425 -5.133 17.278 1.00 64.40 200 GLN A O 1
ATOM 1380 N N . VAL A 1 222 ? 24.559 -4.279 15.380 1.00 65.71 201 VAL A N 1
ATOM 1381 C CA . VAL A 1 222 ? 24.532 -2.915 15.914 1.00 61.41 201 VAL A CA 1
ATOM 1382 C C . VAL A 1 222 ? 23.539 -2.745 17.033 1.00 63.21 201 VAL A C 1
ATOM 1383 O O . VAL A 1 222 ? 23.760 -1.968 17.996 1.00 59.09 201 VAL A O 1
ATOM 1387 N N . THR A 1 223 ? 22.434 -3.468 16.899 1.00 56.03 202 THR A N 1
ATOM 1388 C CA . THR A 1 223 ? 21.464 -3.445 17.945 1.00 57.92 202 THR A CA 1
ATOM 1389 C C . THR A 1 223 ? 22.207 -3.893 19.154 1.00 48.60 202 THR A C 1
ATOM 1390 O O . THR A 1 223 ? 22.084 -3.314 20.247 1.00 59.05 202 THR A O 1
ATOM 1394 N N . GLY A 1 224 ? 22.924 -4.984 18.975 1.00 61.34 203 GLY A N 1
ATOM 1395 C CA . GLY A 1 224 ? 23.643 -5.644 20.073 1.00 68.90 203 GLY A CA 1
ATOM 1396 C C . GLY A 1 224 ? 24.578 -4.730 20.804 1.00 62.38 203 GLY A C 1
ATOM 1397 O O . GLY A 1 224 ? 24.503 -4.548 22.051 1.00 62.38 203 GLY A O 1
ATOM 1398 N N . ILE A 1 225 ? 25.427 -4.078 20.031 1.00 61.48 204 ILE A N 1
ATOM 1399 C CA . ILE A 1 225 ? 26.235 -3.009 20.656 1.00 66.57 204 ILE A CA 1
ATOM 1400 C C . ILE A 1 225 ? 25.328 -1.983 21.357 1.00 58.08 204 ILE A C 1
ATOM 1401 O O . ILE A 1 225 ? 25.500 -1.649 22.564 1.00 60.99 204 ILE A O 1
ATOM 1406 N N . GLY A 1 226 ? 24.330 -1.500 20.623 1.00 53.71 205 GLY A N 1
ATOM 1407 C CA . GLY A 1 226 ? 23.401 -0.525 21.219 1.00 52.50 205 GLY A CA 1
ATOM 1408 C C . GLY A 1 226 ? 22.913 -0.913 22.599 1.00 48.86 205 GLY A C 1
ATOM 1409 O O . GLY A 1 226 ? 23.103 -0.196 23.555 1.00 52.61 205 GLY A O 1
ATOM 1410 N N . TRP A 1 227 ? 22.303 -2.084 22.713 1.00 52.34 206 TRP A N 1
ATOM 1411 C CA . TRP A 1 227 ? 21.881 -2.558 24.009 1.00 54.30 206 TRP A CA 1
ATOM 1412 C C . TRP A 1 227 ? 22.964 -2.385 25.037 1.00 61.59 206 TRP A C 1
ATOM 1413 O O . TRP A 1 227 ? 22.668 -2.011 26.182 1.00 68.34 206 TRP A O 1
ATOM 1424 N N . THR A 1 228 ? 24.219 -2.696 24.658 1.00 69.15 207 THR A N 1
ATOM 1425 C CA . THR A 1 228 ? 25.321 -2.795 25.640 1.00 67.96 207 THR A CA 1
ATOM 1426 C C . THR A 1 228 ? 25.762 -1.398 26.050 1.00 65.49 207 THR A C 1
ATOM 1427 O O . THR A 1 228 ? 25.838 -1.098 27.245 1.00 64.39 207 THR A O 1
ATOM 1431 N N . ALA A 1 229 ? 26.034 -0.561 25.054 1.00 56.31 208 ALA A N 1
ATOM 1432 C CA . ALA A 1 229 ? 26.309 0.868 25.290 1.00 65.23 208 ALA A CA 1
ATOM 1433 C C . ALA A 1 229 ? 25.284 1.520 26.159 1.00 71.90 208 ALA A C 1
ATOM 1434 O O . ALA A 1 229 ? 25.589 2.468 26.883 1.00 85.53 208 ALA A O 1
ATOM 1436 N N . ALA A 1 230 ? 24.049 1.052 26.092 1.00 70.60 209 ALA A N 1
ATOM 1437 C CA . ALA A 1 230 ? 23.091 1.579 27.023 1.00 78.36 209 ALA A CA 1
ATOM 1438 C C . ALA A 1 230 ? 23.672 1.391 28.392 1.00 69.49 209 ALA A C 1
ATOM 1439 O O . ALA A 1 230 ? 23.706 2.309 29.170 1.00 91.93 209 ALA A O 1
ATOM 1441 N N . LEU A 1 231 ? 24.191 0.211 28.669 1.00 78.22 210 LEU A N 1
ATOM 1442 C CA . LEU A 1 231 ? 24.668 -0.113 30.017 1.00 76.01 210 LEU A CA 1
ATOM 1443 C C . LEU A 1 231 ? 25.979 0.551 30.403 1.00 71.04 210 LEU A C 1
ATOM 1444 O O . LEU A 1 231 ? 26.157 0.977 31.552 1.00 59.06 210 LEU A O 1
ATOM 1449 N N . GLU A 1 232 ? 26.884 0.627 29.441 1.00 70.27 211 GLU A N 1
ATOM 1450 C CA . GLU A 1 232 ? 28.248 1.054 29.711 1.00 77.38 211 GLU A CA 1
ATOM 1451 C C . GLU A 1 232 ? 28.340 2.558 29.899 1.00 83.05 211 GLU A C 1
ATOM 1452 O O . GLU A 1 232 ? 28.842 3.001 30.932 1.00 77.20 211 GLU A O 1
ATOM 1458 N N . CYS A 1 233 ? 27.812 3.322 28.934 1.00 82.83 212 CYS A N 1
ATOM 1459 C CA . CYS A 1 233 ? 27.762 4.782 29.027 1.00 86.54 212 CYS A CA 1
ATOM 1460 C C . CYS A 1 233 ? 26.342 5.362 28.940 1.00 83.25 212 CYS A C 1
ATOM 1461 O O . CYS A 1 233 ? 25.994 6.064 27.968 1.00 82.57 212 CYS A O 1
ATOM 1464 N N . PRO A 1 234 ? 25.539 5.116 29.985 1.00 71.76 213 PRO A N 1
ATOM 1465 C CA . PRO A 1 234 ? 24.115 5.476 30.070 1.00 81.98 213 PRO A CA 1
ATOM 1466 C C . PRO A 1 234 ? 23.817 6.944 30.010 1.00 87.83 213 PRO A C 1
ATOM 1467 O O . PRO A 1 234 ? 22.663 7.325 29.959 1.00 92.01 213 PRO A O 1
ATOM 1471 N N . GLY A 1 235 ? 24.841 7.774 30.077 1.00 100.96 214 GLY A N 1
ATOM 1472 C CA . GLY A 1 235 ? 24.627 9.203 30.142 1.00 94.59 214 GLY A CA 1
ATOM 1473 C C . GLY A 1 235 ? 24.446 9.777 28.768 1.00 84.90 214 GLY A C 1
ATOM 1474 O O . GLY A 1 235 ? 23.708 10.738 28.613 1.00 97.76 214 GLY A O 1
ATOM 1475 N N . ARG A 1 236 ? 25.116 9.185 27.775 1.00 82.31 215 ARG A N 1
ATOM 1476 C CA . ARG A 1 236 ? 25.042 9.661 26.394 1.00 76.54 215 ARG A CA 1
ATOM 1477 C C . ARG A 1 236 ? 24.485 8.639 25.410 1.00 76.60 215 ARG A C 1
ATOM 1478 O O . ARG A 1 236 ? 24.739 8.732 24.202 1.00 87.10 215 ARG A O 1
ATOM 1486 N N . TRP A 1 237 ? 23.744 7.649 25.883 1.00 72.23 216 TRP A N 1
ATOM 1487 C CA . TRP A 1 237 ? 23.141 6.708 24.911 1.00 76.35 216 TRP A CA 1
ATOM 1488 C C . TRP A 1 237 ? 21.627 6.990 24.786 1.00 70.96 216 TRP A C 1
ATOM 1489 O O . TRP A 1 237 ? 20.920 7.091 25.791 1.00 69.27 216 TRP A O 1
ATOM 1500 N N . GLY A 1 238 ? 21.134 7.133 23.568 1.00 58.23 217 GLY A N 1
ATOM 1501 C CA . GLY A 1 238 ? 19.682 7.425 23.379 1.00 67.98 217 GLY A CA 1
ATOM 1502 C C . GLY A 1 238 ? 18.894 6.128 23.370 1.00 62.21 217 GLY A C 1
ATOM 1503 O O . GLY A 1 238 ? 18.335 5.710 24.381 1.00 62.01 217 GLY A O 1
ATOM 1504 N N . GLY A 1 239 ? 18.932 5.445 22.235 1.00 57.03 218 GLY A N 1
ATOM 1505 C CA . GLY A 1 239 ? 18.441 4.083 22.186 1.00 56.13 218 GLY A CA 1
ATOM 1506 C C . GLY A 1 239 ? 18.673 3.556 20.806 1.00 51.15 218 GLY A C 1
ATOM 1507 O O . GLY A 1 239 ? 19.380 4.161 20.012 1.00 54.85 218 GLY A O 1
ATOM 1508 N N . VAL A 1 240 ? 18.002 2.476 20.481 1.00 53.39 219 VAL A N 1
ATOM 1509 C CA . VAL A 1 240 ? 18.074 1.938 19.136 1.00 58.36 219 VAL A CA 1
ATOM 1510 C C . VAL A 1 240 ? 16.664 1.683 18.573 1.00 58.88 219 VAL A C 1
ATOM 1511 O O . VAL A 1 240 ? 15.797 1.207 19.296 1.00 58.60 219 VAL A O 1
ATOM 1515 N N . VAL A 1 241 ? 16.515 1.911 17.261 1.00 55.32 220 VAL A N 1
ATOM 1516 C CA . VAL A 1 241 ? 15.280 1.870 16.579 1.00 56.60 220 VAL A CA 1
ATOM 1517 C C . VAL A 1 241 ? 15.283 1.042 15.289 1.00 59.89 220 VAL A C 1
ATOM 1518 O O . VAL A 1 241 ? 15.937 1.415 14.308 1.00 57.52 220 VAL A O 1
ATOM 1522 N N . ASP A 1 242 ? 14.497 -0.031 15.200 1.00 51.15 221 ASP A N 1
ATOM 1523 C CA . ASP A 1 242 ? 14.363 -0.623 13.866 1.00 59.59 221 ASP A CA 1
ATOM 1524 C C . ASP A 1 242 ? 13.397 0.243 13.020 1.00 70.34 221 ASP A C 1
ATOM 1525 O O . ASP A 1 242 ? 12.494 0.857 13.555 1.00 66.05 221 ASP A O 1
ATOM 1530 N N . LEU A 1 243 ? 13.649 0.346 11.724 1.00 65.19 222 LEU A N 1
ATOM 1531 C CA . LEU A 1 243 ? 12.900 1.222 10.871 1.00 62.62 222 LEU A CA 1
ATOM 1532 C C . LEU A 1 243 ? 12.139 0.354 9.921 1.00 77.86 222 LEU A C 1
ATOM 1533 O O . LEU A 1 243 ? 12.581 -0.750 9.593 1.00 82.79 222 LEU A O 1
ATOM 1538 N N . PRO A 1 244 ? 10.983 0.845 9.457 1.00 85.19 223 PRO A N 1
ATOM 1539 C CA . PRO A 1 244 ? 10.134 0.056 8.598 1.00 81.19 223 PRO A CA 1
ATOM 1540 C C . PRO A 1 244 ? 10.702 0.060 7.202 1.00 81.74 223 PRO A C 1
ATOM 1541 O O . PRO A 1 244 ? 11.555 0.894 6.893 1.00 81.63 223 PRO A O 1
ATOM 1545 N N . GLU A 1 245 ? 10.230 -0.857 6.366 1.00 88.86 224 GLU A N 1
ATOM 1546 C CA . GLU A 1 245 ? 10.665 -0.899 4.976 1.00 99.42 224 GLU A CA 1
ATOM 1547 C C . GLU A 1 245 ? 10.673 0.503 4.395 1.00 98.00 224 GLU A C 1
ATOM 1548 O O . GLU A 1 245 ? 11.693 0.934 3.898 1.00 101.85 224 GLU A O 1
ATOM 1554 N N . THR A 1 246 ? 9.571 1.236 4.510 1.00 96.96 225 THR A N 1
ATOM 1555 C CA . THR A 1 246 ? 9.526 2.593 3.976 1.00 95.84 225 THR A CA 1
ATOM 1556 C C . THR A 1 246 ? 9.217 3.664 4.986 1.00 90.76 225 THR A C 1
ATOM 1557 O O . THR A 1 246 ? 8.116 3.689 5.526 1.00 87.49 225 THR A O 1
ATOM 1561 N N . LEU A 1 247 ? 10.138 4.596 5.182 1.00 86.27 226 LEU A N 1
ATOM 1562 C CA . LEU A 1 247 ? 9.883 5.681 6.117 1.00 85.21 226 LEU A CA 1
ATOM 1563 C C . LEU A 1 247 ? 9.032 6.762 5.441 1.00 100.38 226 LEU A C 1
ATOM 1564 O O . LEU A 1 247 ? 9.558 7.653 4.770 1.00 105.81 226 LEU A O 1
ATOM 1569 N N . ASP A 1 248 ? 7.711 6.668 5.592 1.00 98.66 227 ASP A N 1
ATOM 1570 C CA . ASP A 1 248 ? 6.814 7.733 5.113 1.00 90.36 227 ASP A CA 1
ATOM 1571 C C . ASP A 1 248 ? 6.744 8.949 6.088 1.00 90.76 227 ASP A C 1
ATOM 1572 O O . ASP A 1 248 ? 7.569 9.082 7.023 1.00 83.43 227 ASP A O 1
ATOM 1577 N N . ALA A 1 249 ? 5.775 9.840 5.861 1.00 87.33 228 ALA A N 1
ATOM 1578 C CA . ALA A 1 249 ? 5.603 11.037 6.678 1.00 73.22 228 ALA A CA 1
ATOM 1579 C C . ALA A 1 249 ? 5.139 10.691 8.069 1.00 72.88 228 ALA A C 1
ATOM 1580 O O . ALA A 1 249 ? 5.756 11.123 9.037 1.00 72.23 228 ALA A O 1
ATOM 1582 N N . ARG A 1 250 ? 4.054 9.926 8.193 1.00 76.86 229 ARG A N 1
ATOM 1583 C CA . ARG A 1 250 ? 3.608 9.522 9.541 1.00 86.94 229 ARG A CA 1
ATOM 1584 C C . ARG A 1 250 ? 4.747 8.846 10.268 1.00 83.93 229 ARG A C 1
ATOM 1585 O O . ARG A 1 250 ? 5.075 9.218 11.400 1.00 84.06 229 ARG A O 1
ATOM 1593 N N . ALA A 1 251 ? 5.368 7.856 9.627 1.00 83.25 230 ALA A N 1
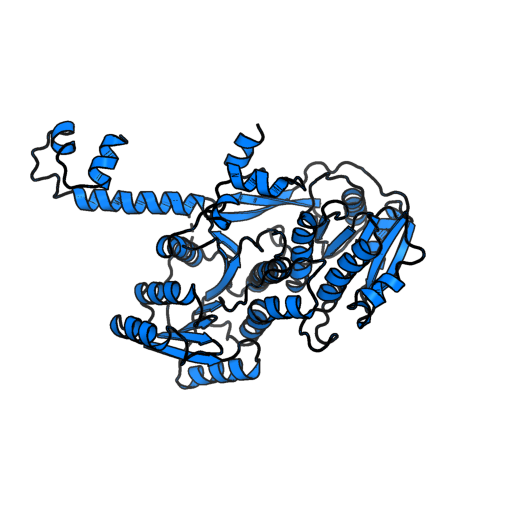ATOM 1594 C CA . ALA A 1 251 ? 6.499 7.148 10.269 1.00 76.15 230 ALA A CA 1
ATOM 1595 C C . ALA A 1 251 ? 7.607 8.154 10.610 1.00 63.67 230 ALA A C 1
ATOM 1596 O O . ALA A 1 251 ? 8.046 8.237 11.751 1.00 61.81 230 ALA A O 1
ATOM 1598 N N . GLY A 1 252 ? 7.953 9.019 9.656 1.00 64.33 231 GLY A N 1
ATOM 1599 C CA . GLY A 1 252 ? 8.763 10.210 9.968 1.00 59.49 231 GLY A CA 1
ATOM 1600 C C . GLY A 1 252 ? 8.406 10.916 11.266 1.00 69.54 231 GLY A C 1
ATOM 1601 O O . GLY A 1 252 ? 9.275 11.149 12.137 1.00 76.12 231 GLY A O 1
ATOM 1602 N N . GLN A 1 253 ? 7.124 11.274 11.410 1.00 73.17 232 GLN A N 1
ATOM 1603 C CA . GLN A 1 253 ? 6.676 12.045 12.585 1.00 77.45 232 GLN A CA 1
ATOM 1604 C C . GLN A 1 253 ? 6.885 11.245 13.841 1.00 71.89 232 GLN A C 1
ATOM 1605 O O . GLN A 1 253 ? 7.292 11.767 14.884 1.00 69.51 232 GLN A O 1
ATOM 1611 N N . ARG A 1 254 ? 6.544 9.965 13.721 1.00 69.01 233 ARG A N 1
ATOM 1612 C CA . ARG A 1 254 ? 6.698 9.017 14.794 1.00 73.75 233 ARG A CA 1
ATOM 1613 C C . ARG A 1 254 ? 8.160 8.919 15.197 1.00 64.72 233 ARG A C 1
ATOM 1614 O O . ARG A 1 254 ? 8.515 9.125 16.357 1.00 62.07 233 ARG A O 1
ATOM 1622 N N . LEU A 1 255 ? 9.015 8.625 14.238 1.00 60.20 234 LEU A N 1
ATOM 1623 C CA . LEU A 1 255 ? 10.423 8.571 14.538 1.00 66.08 234 LEU A CA 1
ATOM 1624 C C . LEU A 1 255 ? 10.851 9.848 15.284 1.00 65.22 234 LEU A C 1
ATOM 1625 O O . LEU A 1 255 ? 11.400 9.785 16.404 1.00 69.37 234 LEU A O 1
ATOM 1630 N N . ALA A 1 256 ? 10.548 11.003 14.705 1.00 63.89 235 ALA A N 1
ATOM 1631 C CA . ALA A 1 256 ? 10.888 12.297 15.359 1.00 64.70 235 ALA A CA 1
ATOM 1632 C C . ALA A 1 256 ? 10.407 12.401 16.786 1.00 63.51 235 ALA A C 1
ATOM 1633 O O . ALA A 1 256 ? 11.015 13.008 17.630 1.00 72.26 235 ALA A O 1
ATOM 1635 N N . ALA A 1 257 ? 9.301 11.791 17.092 1.00 69.19 236 ALA A N 1
ATOM 1636 C CA . ALA A 1 257 ? 8.818 11.909 18.437 1.00 75.00 236 ALA A CA 1
ATOM 1637 C C . ALA A 1 257 ? 9.626 11.009 19.334 1.00 67.06 236 ALA A C 1
ATOM 1638 O O . ALA A 1 257 ? 9.957 11.401 20.458 1.00 66.04 236 ALA A O 1
ATOM 1640 N N . VAL A 1 258 ? 9.924 9.793 18.844 1.00 70.20 237 VAL A N 1
ATOM 1641 C CA . VAL A 1 258 ? 10.750 8.829 19.597 1.00 64.00 237 VAL A CA 1
ATOM 1642 C C . VAL A 1 258 ? 12.065 9.488 19.836 1.00 58.10 237 VAL A C 1
ATOM 1643 O O . VAL A 1 258 ? 12.501 9.535 20.958 1.00 60.36 237 VAL A O 1
ATOM 1647 N N . LEU A 1 259 ? 12.693 9.995 18.782 1.00 57.46 238 LEU A N 1
ATOM 1648 C CA . LEU A 1 259 ? 14.000 10.604 18.969 1.00 68.75 238 LEU A CA 1
ATOM 1649 C C . LEU A 1 259 ? 13.903 11.748 19.929 1.00 74.87 238 LEU A C 1
ATOM 1650 O O . LEU A 1 259 ? 14.830 12.013 20.681 1.00 97.43 238 LEU A O 1
ATOM 1655 N N . ALA A 1 260 ? 12.808 12.468 19.900 1.00 80.98 239 ALA A N 1
ATOM 1656 C CA . ALA A 1 260 ? 12.725 13.633 20.769 1.00 91.17 239 ALA A CA 1
ATOM 1657 C C . ALA A 1 260 ? 12.907 13.255 22.235 1.00 80.69 239 ALA A C 1
ATOM 1658 O O . ALA A 1 260 ? 13.609 13.918 22.986 1.00 95.40 239 ALA A O 1
ATOM 1660 N N . GLY A 1 261 ? 12.265 12.182 22.646 1.00 78.29 240 GLY A N 1
ATOM 1661 C CA . GLY A 1 261 ? 12.230 11.849 24.068 1.00 74.25 240 GLY A CA 1
ATOM 1662 C C . GLY A 1 261 ? 10.880 11.331 24.516 1.00 74.83 240 GLY A C 1
ATOM 1663 O O . GLY A 1 261 ? 10.634 11.174 25.725 1.00 76.41 240 GLY A O 1
ATOM 1664 N N . ALA A 1 262 ? 10.023 11.021 23.541 1.00 74.04 241 ALA A N 1
ATOM 1665 C CA . ALA A 1 262 ? 8.620 10.710 23.804 1.00 69.85 241 ALA A CA 1
ATOM 1666 C C . ALA A 1 262 ? 8.463 9.582 24.766 1.00 67.36 241 ALA A C 1
ATOM 1667 O O . ALA A 1 262 ? 7.585 9.609 25.626 1.00 72.90 241 ALA A O 1
ATOM 1669 N N . LEU A 1 263 ? 9.324 8.575 24.623 1.00 82.54 242 LEU A N 1
ATOM 1670 C CA . LEU A 1 263 ? 9.119 7.314 25.304 1.00 67.28 242 LEU A CA 1
ATOM 1671 C C . LEU A 1 263 ? 9.862 7.206 26.577 1.00 59.72 242 LEU A C 1
ATOM 1672 O O . LEU A 1 263 ? 9.778 6.188 27.231 1.00 66.16 242 LEU A O 1
ATOM 1677 N N . GLY A 1 264 ? 10.561 8.257 26.974 1.00 68.11 243 GLY A N 1
ATOM 1678 C CA . GLY A 1 264 ? 11.235 8.254 28.270 1.00 76.14 243 GLY A CA 1
ATOM 1679 C C . GLY A 1 264 ? 12.385 7.259 28.259 1.00 81.30 243 GLY A C 1
ATOM 1680 O O . GLY A 1 264 ? 13.341 7.446 27.517 1.00 83.54 243 GLY A O 1
ATOM 1681 N N . ASP A 1 265 ? 12.252 6.187 29.040 1.00 72.32 244 ASP A N 1
ATOM 1682 C CA . ASP A 1 265 ? 13.338 5.269 29.337 1.00 70.19 244 ASP A CA 1
ATOM 1683 C C . ASP A 1 265 ? 13.279 4.052 28.466 1.00 76.72 244 ASP A C 1
ATOM 1684 O O . ASP A 1 265 ? 13.932 3.047 28.751 1.00 79.64 244 ASP A O 1
ATOM 1689 N N . ASP A 1 266 ? 12.507 4.128 27.400 1.00 73.69 245 ASP A N 1
ATOM 1690 C CA . ASP A 1 266 ? 12.238 2.971 26.620 1.00 69.94 245 ASP A CA 1
ATOM 1691 C C . ASP A 1 266 ? 13.050 3.051 25.349 1.00 77.79 245 ASP A C 1
ATOM 1692 O O . ASP A 1 266 ? 12.674 3.807 24.458 1.00 76.34 245 ASP A O 1
ATOM 1697 N N . ASP A 1 267 ? 14.121 2.236 25.253 1.00 80.74 246 ASP A N 1
ATOM 1698 C CA . ASP A 1 267 ? 15.210 2.415 24.261 1.00 76.23 246 ASP A CA 1
ATOM 1699 C C . ASP A 1 267 ? 15.299 1.449 23.118 1.00 79.58 246 ASP A C 1
ATOM 1700 O O . ASP A 1 267 ? 16.161 1.624 22.225 1.00 77.45 246 ASP A O 1
ATOM 1705 N N . GLN A 1 268 ? 14.486 0.403 23.150 1.00 68.92 247 GLN A N 1
ATOM 1706 C CA . GLN A 1 268 ? 14.537 -0.610 22.104 1.00 62.89 247 GLN A CA 1
ATOM 1707 C C . GLN A 1 268 ? 13.204 -0.583 21.432 1.00 58.48 247 GLN A C 1
ATOM 1708 O O . GLN A 1 268 ? 12.194 -0.880 22.027 1.00 59.16 247 GLN A O 1
ATOM 1714 N N . ILE A 1 269 ? 13.203 -0.254 20.169 1.00 61.30 248 ILE A N 1
ATOM 1715 C CA . ILE A 1 269 ? 12.037 0.301 19.582 1.00 62.55 248 ILE A CA 1
ATOM 1716 C C . ILE A 1 269 ? 12.070 -0.123 18.182 1.00 61.45 248 ILE A C 1
ATOM 1717 O O . ILE A 1 269 ? 13.098 -0.023 17.536 1.00 69.67 248 ILE A O 1
ATOM 1722 N N . ALA A 1 270 ? 10.906 -0.545 17.727 1.00 66.45 249 ALA A N 1
ATOM 1723 C CA . ALA A 1 270 ? 10.631 -0.779 16.349 1.00 63.21 249 ALA A CA 1
ATOM 1724 C C . ALA A 1 270 ? 9.568 0.206 15.868 1.00 65.03 249 ALA A C 1
ATOM 1725 O O . ALA A 1 270 ? 8.696 0.575 16.607 1.00 67.36 249 ALA A O 1
ATOM 1727 N N . LEU A 1 271 ? 9.625 0.515 14.586 1.00 60.03 250 LEU A N 1
ATOM 1728 C CA . LEU A 1 271 ? 8.778 1.425 13.959 1.00 54.09 250 LEU A CA 1
ATOM 1729 C C . LEU A 1 271 ? 8.192 0.748 12.723 1.00 62.78 250 LEU A C 1
ATOM 1730 O O . LEU A 1 271 ? 8.891 0.429 11.778 1.00 59.73 250 LEU A O 1
ATOM 1735 N N . ARG A 1 272 ? 6.878 0.564 12.735 1.00 64.43 251 ARG A N 1
ATOM 1736 C CA . ARG A 1 272 ? 6.139 0.037 11.598 1.00 70.44 251 ARG A CA 1
ATOM 1737 C C . ARG A 1 272 ? 5.099 1.043 11.168 1.00 80.54 251 ARG A C 1
ATOM 1738 O O . ARG A 1 272 ? 4.675 1.923 11.951 1.00 78.44 251 ARG A O 1
ATOM 1746 N N . SER A 1 273 ? 4.677 0.911 9.916 1.00 84.00 252 SER A N 1
ATOM 1747 C CA . SER A 1 273 ? 3.565 1.705 9.416 1.00 84.23 252 SER A CA 1
ATOM 1748 C C . SER A 1 273 ? 2.339 1.544 10.317 1.00 83.85 252 SER A C 1
ATOM 1749 O O . SER A 1 273 ? 1.578 2.482 10.468 1.00 86.56 252 SER A O 1
ATOM 1752 N N . SER A 1 274 ? 2.175 0.401 10.974 1.00 83.60 253 SER A N 1
ATOM 1753 C CA . SER A 1 274 ? 1.087 0.274 11.941 1.00 79.89 253 SER A CA 1
ATOM 1754 C C . SER A 1 274 ? 1.339 1.047 13.203 1.00 81.75 253 SER A C 1
ATOM 1755 O O . SER A 1 274 ? 0.412 1.203 13.988 1.00 92.41 253 SER A O 1
ATOM 1758 N N . GLY A 1 275 ? 2.581 1.509 13.411 1.00 77.50 254 GLY A N 1
ATOM 1759 C CA . GLY A 1 275 ? 2.942 2.293 14.600 1.00 69.65 254 GLY A CA 1
ATOM 1760 C C . GLY A 1 275 ? 4.263 1.899 15.266 1.00 70.22 254 GLY A C 1
ATOM 1761 O O . GLY A 1 275 ? 5.175 1.434 14.607 1.00 61.65 254 GLY A O 1
ATOM 1762 N N . VAL A 1 276 ? 4.334 2.099 16.581 1.00 59.33 255 VAL A N 1
ATOM 1763 C CA . VAL A 1 276 ? 5.514 1.984 17.342 1.00 56.86 255 VAL A CA 1
ATOM 1764 C C . VAL A 1 276 ? 5.435 0.882 18.404 1.00 66.71 255 VAL A C 1
ATOM 1765 O O . VAL A 1 276 ? 4.489 0.812 19.200 1.00 70.19 255 VAL A O 1
ATOM 1769 N N . PHE A 1 277 ? 6.488 0.079 18.463 1.00 65.80 256 PHE A N 1
ATOM 1770 C CA . PHE A 1 277 ? 6.587 -0.973 19.439 1.00 66.62 256 PHE A CA 1
ATOM 1771 C C . PHE A 1 277 ? 7.847 -0.789 20.257 1.00 63.21 256 PHE A C 1
ATOM 1772 O O . PHE A 1 277 ? 8.840 -0.266 19.741 1.00 66.72 256 PHE A O 1
ATOM 1780 N N . THR A 1 278 ? 7.765 -1.146 21.541 1.00 63.29 257 THR A N 1
ATOM 1781 C CA . THR A 1 278 ? 8.905 -1.283 22.428 1.00 58.73 257 THR A CA 1
ATOM 1782 C C . THR A 1 278 ? 9.026 -2.724 22.868 1.00 70.31 257 THR A C 1
ATOM 1783 O O . THR A 1 278 ? 8.028 -3.448 22.914 1.00 56.45 257 THR A O 1
ATOM 1787 N N . ARG A 1 279 ? 10.257 -3.139 23.189 1.00 73.98 258 ARG A N 1
ATOM 1788 C CA . ARG A 1 279 ? 10.569 -4.546 23.444 1.00 63.58 258 ARG A CA 1
ATOM 1789 C C . ARG A 1 279 ? 10.393 -4.872 24.898 1.00 65.99 258 ARG A C 1
ATOM 1790 O O . ARG A 1 279 ? 10.621 -4.018 25.744 1.00 61.64 258 ARG A O 1
ATOM 1798 N N . ARG A 1 280 ? 9.972 -6.117 25.159 1.00 68.87 259 ARG A N 1
ATOM 1799 C CA . ARG A 1 280 ? 9.842 -6.677 26.514 1.00 62.60 259 ARG A CA 1
ATOM 1800 C C . ARG A 1 280 ? 10.387 -8.121 26.532 1.00 63.68 259 ARG A C 1
ATOM 1801 O O . ARG A 1 280 ? 10.399 -8.808 25.505 1.00 54.22 259 ARG A O 1
ATOM 1809 N N . ILE A 1 281 ? 10.857 -8.571 27.692 1.00 65.42 260 ILE A N 1
ATOM 1810 C CA . ILE A 1 281 ? 11.175 -9.979 27.851 1.00 68.43 260 ILE A CA 1
ATOM 1811 C C . ILE A 1 281 ? 10.094 -10.594 28.676 1.00 65.73 260 ILE A C 1
ATOM 1812 O O . ILE A 1 281 ? 9.847 -10.128 29.787 1.00 64.99 260 ILE A O 1
ATOM 1817 N N . VAL A 1 282 ? 9.477 -11.652 28.139 1.00 64.71 261 VAL A N 1
ATOM 1818 C CA . VAL A 1 282 ? 8.379 -12.362 28.833 1.00 67.45 261 VAL A CA 1
ATOM 1819 C C . VAL A 1 282 ? 8.693 -13.833 29.113 1.00 66.66 261 VAL A C 1
ATOM 1820 O O . VAL A 1 282 ? 9.444 -14.475 28.378 1.00 75.77 261 VAL A O 1
ATOM 1824 N N . ARG A 1 283 ? 8.118 -14.366 30.188 1.00 70.74 262 ARG A N 1
ATOM 1825 C CA . ARG A 1 283 ? 8.144 -15.806 30.421 1.00 65.57 262 ARG A CA 1
ATOM 1826 C C . ARG A 1 283 ? 7.353 -16.460 29.335 1.00 64.04 262 ARG A C 1
ATOM 1827 O O . ARG A 1 283 ? 6.372 -15.909 28.888 1.00 60.23 262 ARG A O 1
ATOM 1835 N N . ALA A 1 284 ? 7.844 -17.598 28.848 1.00 72.20 263 ALA A N 1
ATOM 1836 C CA . ALA A 1 284 ? 7.135 -18.362 27.837 1.00 73.10 263 ALA A CA 1
ATOM 1837 C C . ALA A 1 284 ? 6.044 -19.192 28.491 1.00 78.67 263 ALA A C 1
ATOM 1838 O O . ALA A 1 284 ? 6.135 -19.566 29.656 1.00 78.57 263 ALA A O 1
ATOM 1840 N N . ASP A 1 285 ? 5.000 -19.475 27.727 1.00 90.50 264 ASP A N 1
ATOM 1841 C CA . ASP A 1 285 ? 3.905 -20.273 28.237 1.00 100.63 264 ASP A CA 1
ATOM 1842 C C . ASP A 1 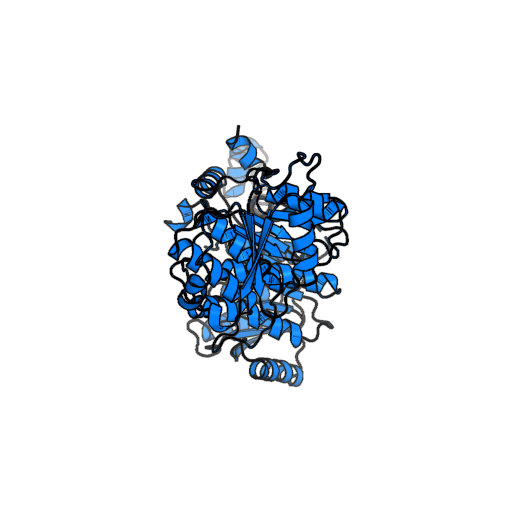285 ? 4.253 -21.749 28.253 1.00 92.10 264 ASP A C 1
ATOM 1843 O O . ASP A 1 285 ? 4.599 -22.330 27.229 1.00 102.05 264 ASP A O 1
ATOM 1848 N N . ALA A 1 286 ? 4.127 -22.338 29.435 1.00 87.54 265 ALA A N 1
ATOM 1849 C CA . ALA A 1 286 ? 4.465 -23.729 29.687 1.00 86.00 265 ALA A CA 1
ATOM 1850 C C . ALA A 1 286 ? 3.873 -24.695 28.660 1.00 87.18 265 ALA A C 1
ATOM 1851 O O . ALA A 1 286 ? 2.695 -25.056 28.738 1.00 102.87 265 ALA A O 1
ATOM 1853 N N . ALA A 1 292 ? 4.599 -28.242 17.539 1.00 119.44 271 ALA A N 1
ATOM 1854 C CA . ALA A 1 292 ? 4.024 -29.184 18.485 1.00 122.81 271 ALA A CA 1
ATOM 1855 C C . ALA A 1 292 ? 4.164 -30.614 17.954 1.00 136.89 271 ALA A C 1
ATOM 1856 O O . ALA A 1 292 ? 3.378 -31.023 17.101 1.00 152.22 271 ALA A O 1
ATOM 1858 N N . ARG A 1 293 ? 5.171 -31.355 18.432 1.00 134.59 272 ARG A N 1
ATOM 1859 C CA . ARG A 1 293 ? 5.346 -32.771 18.061 1.00 142.18 272 ARG A CA 1
ATOM 1860 C C . ARG A 1 293 ? 6.409 -33.505 18.925 1.00 133.46 272 ARG A C 1
ATOM 1861 O O . ARG A 1 293 ? 6.370 -33.406 20.155 1.00 133.80 272 ARG A O 1
ATOM 1869 N N . ASP A 1 294 ? 7.309 -34.265 18.294 1.00 115.75 273 ASP A N 1
ATOM 1870 C CA . ASP A 1 294 ? 8.358 -35.017 18.981 1.00 118.28 273 ASP A CA 1
ATOM 1871 C C . ASP A 1 294 ? 9.660 -34.792 18.227 1.00 119.02 273 ASP A C 1
ATOM 1872 O O . ASP A 1 294 ? 9.656 -34.141 17.186 1.00 137.37 273 ASP A O 1
ATOM 1877 N N . TRP A 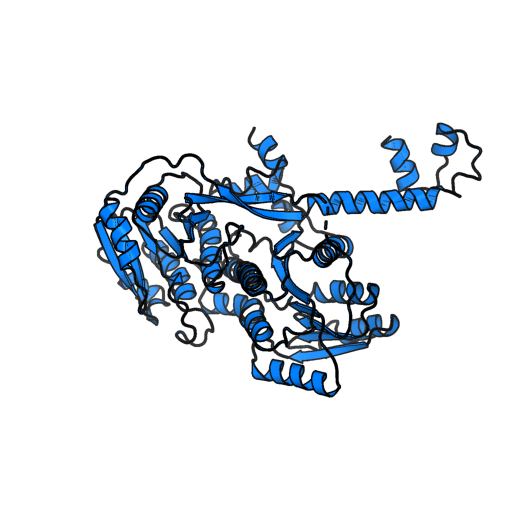1 295 ? 10.777 -35.291 18.745 1.00 96.95 274 TRP A N 1
ATOM 1878 C CA . TRP A 1 295 ? 12.037 -35.062 18.074 1.00 93.07 274 TRP A CA 1
ATOM 1879 C C . TRP A 1 295 ? 13.081 -36.131 18.409 1.00 88.44 274 TRP A C 1
ATOM 1880 O O . TRP A 1 295 ? 13.193 -36.578 19.544 1.00 77.65 274 TRP A O 1
ATOM 1891 N N . LYS A 1 296 ? 13.860 -36.503 17.404 1.00 83.18 275 LYS A N 1
ATOM 1892 C CA . LYS A 1 296 ? 14.796 -37.603 17.520 1.00 92.97 275 LYS A CA 1
ATOM 1893 C C . LYS A 1 296 ? 15.971 -37.428 16.558 1.00 87.15 275 LYS A C 1
ATOM 1894 O O . LYS A 1 296 ? 15.774 -37.241 15.365 1.00 83.46 275 LYS A O 1
ATOM 1900 N N . PRO A 1 297 ? 17.202 -37.540 17.063 1.00 86.78 276 PRO A N 1
ATOM 1901 C CA . PRO A 1 297 ? 18.397 -37.303 16.251 1.00 86.35 276 PRO A CA 1
ATOM 1902 C C . PRO A 1 297 ? 18.609 -38.383 15.200 1.00 89.73 276 PRO A C 1
ATOM 1903 O O . PRO A 1 297 ? 18.978 -39.497 15.536 1.00 115.21 276 PRO A O 1
ATOM 1907 N N . ARG A 1 298 ? 18.388 -38.042 13.941 1.00 91.07 277 ARG A N 1
ATOM 1908 C CA . ARG A 1 298 ? 18.472 -38.977 12.827 1.00 95.39 277 ARG A CA 1
ATOM 1909 C C . ARG A 1 298 ? 19.738 -38.683 12.036 1.00 96.60 277 ARG A C 1
ATOM 1910 O O . ARG A 1 298 ? 20.430 -37.668 12.250 1.00 91.92 277 ARG A O 1
ATOM 1918 N N . GLY A 1 299 ? 20.027 -39.575 11.098 1.00 95.37 278 GLY A N 1
ATOM 1919 C CA . GLY A 1 299 ? 21.231 -39.491 10.284 1.00 92.09 278 GLY A CA 1
ATOM 1920 C C . GLY A 1 299 ? 22.435 -39.068 11.098 1.00 87.42 278 GLY A C 1
ATOM 1921 O O . GLY A 1 299 ? 22.638 -39.534 12.220 1.00 77.77 278 GLY A O 1
ATOM 1922 N N . THR A 1 300 ? 23.227 -38.169 10.531 1.00 92.73 279 THR A N 1
ATOM 1923 C CA . THR A 1 300 ? 24.438 -37.685 11.186 1.00 94.12 279 THR A CA 1
ATOM 1924 C C . THR A 1 300 ? 24.180 -36.336 11.821 1.00 84.56 279 THR A C 1
ATOM 1925 O O . THR A 1 300 ? 23.518 -35.494 11.247 1.00 101.08 279 THR A O 1
ATOM 1929 N N . THR A 1 301 ? 24.709 -36.144 13.013 1.00 76.64 280 THR A N 1
ATOM 1930 C CA . THR A 1 301 ? 24.619 -34.872 13.696 1.00 82.70 280 THR A CA 1
ATOM 1931 C C . THR A 1 301 ? 25.974 -34.187 13.811 1.00 92.10 280 THR A C 1
ATOM 1932 O O . THR A 1 301 ? 26.931 -34.771 14.326 1.00 91.55 280 THR A O 1
ATOM 1936 N N . LEU A 1 302 ? 26.026 -32.927 13.384 1.00 85.55 281 LEU A N 1
ATOM 1937 C CA . LEU A 1 302 ? 27.242 -32.142 13.443 1.00 80.43 281 LEU A CA 1
ATOM 1938 C C . LEU A 1 302 ? 27.221 -31.253 14.659 1.00 80.29 281 LEU A C 1
ATOM 1939 O O . LEU A 1 302 ? 26.199 -30.672 14.977 1.00 93.40 281 LEU A O 1
ATOM 1944 N N . VAL A 1 303 ? 28.345 -31.149 15.348 1.00 76.02 282 VAL A N 1
ATOM 1945 C CA . VAL A 1 303 ? 28.444 -30.273 16.498 1.00 70.21 282 VAL A CA 1
ATOM 1946 C C . VAL A 1 303 ? 29.729 -29.494 16.366 1.00 81.93 282 VAL A C 1
ATOM 1947 O O . VAL A 1 303 ? 30.808 -30.076 16.307 1.00 91.29 282 VAL A O 1
ATOM 1951 N N . THR A 1 304 ? 29.615 -28.173 16.311 1.00 79.87 283 THR A N 1
ATOM 1952 C CA . THR A 1 304 ? 30.779 -27.321 16.301 1.00 62.71 283 THR A CA 1
ATOM 1953 C C . THR A 1 304 ? 30.963 -26.912 17.712 1.00 71.75 283 THR A C 1
ATOM 1954 O O . THR A 1 304 ? 30.019 -26.970 18.516 1.00 77.41 283 THR A O 1
ATOM 1958 N N . GLY A 1 305 ? 32.187 -26.478 18.008 1.00 80.50 284 GLY A N 1
ATOM 1959 C CA . GLY A 1 305 ? 32.662 -26.284 19.392 1.00 82.70 284 GLY A CA 1
ATOM 1960 C C . GLY A 1 305 ? 32.868 -27.585 20.152 1.00 75.91 284 GLY A C 1
ATOM 1961 O O . GLY A 1 305 ? 32.599 -27.633 21.360 1.00 74.12 284 GLY A O 1
ATOM 1962 N N . GLY A 1 306 ? 33.353 -28.615 19.436 1.00 81.57 285 GLY A N 1
ATOM 1963 C CA . GLY A 1 306 ? 33.473 -30.003 19.948 1.00 83.09 285 GLY A CA 1
ATOM 1964 C C . GLY A 1 306 ? 34.459 -30.112 21.082 1.00 77.63 285 GLY A C 1
ATOM 1965 O O . GLY A 1 306 ? 34.183 -30.679 22.131 1.00 78.56 285 GLY A O 1
ATOM 1966 N N . SER A 1 307 ? 35.612 -29.498 20.891 1.00 93.90 286 SER A N 1
ATOM 1967 C CA . SER A 1 307 ? 36.589 -29.366 21.953 1.00 93.69 286 SER A CA 1
ATOM 1968 C C . SER A 1 307 ? 36.050 -28.598 23.188 1.00 97.34 286 SER A C 1
ATOM 1969 O O . SER A 1 307 ? 36.740 -28.505 24.213 1.00 98.54 286 SER A O 1
ATOM 1972 N N . GLY A 1 308 ? 34.823 -28.072 23.092 1.00 89.95 287 GLY A N 1
ATOM 1973 C CA . GLY A 1 308 ? 34.299 -27.109 24.054 1.00 81.59 287 GLY A CA 1
ATOM 1974 C C . GLY A 1 308 ? 33.882 -27.697 25.372 1.00 77.26 287 GLY A C 1
ATOM 1975 O O . GLY A 1 308 ? 34.041 -28.879 25.593 1.00 87.75 287 GLY A O 1
ATOM 1976 N N . THR A 1 309 ? 33.341 -26.843 26.240 1.00 83.49 288 THR A N 1
ATOM 1977 C CA . THR A 1 309 ? 32.930 -27.204 27.597 1.00 84.90 288 THR A CA 1
ATOM 1978 C C . THR A 1 309 ? 31.548 -27.825 27.613 1.00 98.34 288 THR A C 1
ATOM 1979 O O . THR A 1 309 ? 31.332 -28.838 28.280 1.00 101.68 288 THR A O 1
ATOM 1983 N N . LEU A 1 310 ? 30.604 -27.165 26.935 1.00 100.60 289 LEU A N 1
ATOM 1984 C CA . LEU A 1 310 ? 29.224 -27.633 26.873 1.00 95.59 289 LEU A CA 1
ATOM 1985 C C . LEU A 1 310 ? 29.139 -28.827 25.945 1.00 94.16 289 LEU A C 1
ATOM 1986 O O . LEU A 1 310 ? 28.363 -29.744 26.209 1.00 95.89 289 LEU A O 1
ATOM 1991 N N . ALA A 1 311 ? 29.928 -28.831 24.870 1.00 87.35 290 ALA A N 1
ATOM 1992 C CA . ALA A 1 311 ? 29.894 -29.944 23.895 1.00 88.55 290 ALA A CA 1
ATOM 1993 C C . ALA A 1 311 ? 29.774 -31.359 24.478 1.00 91.86 290 ALA A C 1
ATOM 1994 O O . ALA A 1 311 ? 28.941 -32.145 24.000 1.00 95.99 290 ALA A O 1
ATOM 1996 N N . PRO A 1 312 ? 30.598 -31.700 25.489 1.00 84.02 291 PRO A N 1
ATOM 1997 C CA . PRO A 1 312 ? 30.486 -32.989 26.151 1.00 86.03 291 PRO A CA 1
ATOM 1998 C C . PRO A 1 312 ? 29.093 -33.339 26.666 1.00 84.78 291 PRO A C 1
ATOM 1999 O O . PRO A 1 312 ? 28.569 -34.395 26.336 1.00 91.63 291 PRO A O 1
ATOM 2003 N N . HIS A 1 313 ? 28.485 -32.464 27.443 1.00 84.64 292 HIS A N 1
ATOM 2004 C CA . HIS A 1 313 ? 27.114 -32.694 27.872 1.00 78.56 292 HIS A CA 1
ATOM 2005 C C . HIS A 1 313 ? 26.145 -32.961 26.723 1.00 75.69 292 HIS A C 1
ATOM 2006 O O . HIS A 1 313 ? 25.307 -33.846 26.805 1.00 86.21 292 HIS A O 1
ATOM 2013 N N . LEU A 1 314 ? 26.273 -32.222 25.642 1.00 73.65 293 LEU A N 1
ATOM 2014 C CA . LEU A 1 314 ? 25.326 -32.349 24.542 1.00 75.46 293 LEU A CA 1
ATOM 2015 C C . LEU A 1 314 ? 25.500 -33.687 23.851 1.00 84.06 293 LEU A C 1
ATOM 2016 O O . LEU A 1 314 ? 24.507 -34.331 23.399 1.00 80.41 293 LEU A O 1
ATOM 2021 N N . ALA A 1 315 ? 26.767 -34.080 23.704 1.00 88.73 294 ALA A N 1
ATOM 2022 C CA . ALA A 1 315 ? 27.081 -35.305 22.958 1.00 83.29 294 ALA A CA 1
ATOM 2023 C C . ALA A 1 315 ? 26.583 -36.509 23.773 1.00 75.18 294 ALA A C 1
ATOM 2024 O O . ALA A 1 315 ? 25.858 -37.342 23.257 1.00 66.16 294 ALA A O 1
ATOM 2026 N N . ARG A 1 316 ? 26.871 -36.540 25.063 1.00 70.53 295 ARG A N 1
ATOM 2027 C CA . ARG A 1 316 ? 26.292 -37.576 25.882 1.00 82.31 295 ARG A CA 1
ATOM 2028 C C . ARG A 1 316 ? 24.769 -37.601 25.677 1.00 94.37 295 ARG A C 1
ATOM 2029 O O . ARG A 1 316 ? 24.182 -38.648 25.309 1.00 82.84 295 ARG A O 1
ATOM 2037 N N . TRP A 1 317 ? 24.159 -36.425 25.853 1.00 95.67 296 TRP A N 1
ATOM 2038 C CA . TRP A 1 317 ? 22.720 -36.271 25.758 1.00 82.37 296 TRP A CA 1
ATOM 2039 C C . TRP A 1 317 ? 22.224 -36.789 24.459 1.00 79.89 296 TRP A C 1
ATOM 2040 O O . TRP A 1 317 ? 21.306 -37.567 24.436 1.00 94.68 296 TRP A O 1
ATOM 2051 N N . LEU A 1 318 ? 22.839 -36.369 23.371 1.00 84.31 297 LEU A N 1
ATOM 2052 C CA . LEU A 1 318 ? 22.438 -36.852 22.051 1.00 83.44 297 LEU A CA 1
ATOM 2053 C C . LEU A 1 318 ? 22.586 -38.369 21.862 1.00 84.86 297 LEU A C 1
ATOM 2054 O O . LEU A 1 318 ? 21.815 -38.988 21.125 1.00 85.97 297 LEU A O 1
ATOM 2059 N N . ALA A 1 319 ? 23.584 -38.966 22.513 1.00 95.96 298 ALA A N 1
ATOM 2060 C CA . ALA A 1 319 ? 23.766 -40.423 22.492 1.00 93.41 298 ALA A CA 1
ATOM 2061 C C . ALA A 1 319 ? 22.632 -41.129 23.266 1.00 101.02 298 ALA A C 1
ATOM 2062 O O . ALA A 1 319 ? 22.256 -42.266 22.959 1.00 101.37 298 ALA A O 1
ATOM 2064 N N . GLU A 1 320 ? 22.103 -40.433 24.273 1.00 104.13 299 GLU A N 1
ATOM 2065 C CA . GLU A 1 320 ? 20.936 -40.884 25.023 1.00 95.75 299 GLU A CA 1
ATOM 2066 C C . GLU A 1 320 ? 19.630 -40.798 24.203 1.00 102.76 299 GLU A C 1
ATOM 2067 O O . GLU A 1 320 ? 18.658 -41.475 24.525 1.00 106.61 299 GLU A O 1
ATOM 2073 N N . GLN A 1 321 ? 19.609 -39.983 23.148 1.00 97.76 300 GLN A N 1
ATOM 2074 C CA . GLN A 1 321 ? 18.434 -39.837 22.289 1.00 93.21 300 GLN A CA 1
ATOM 2075 C C . GLN A 1 321 ? 18.486 -40.795 21.104 1.00 96.43 300 GLN A C 1
ATOM 2076 O O . GLN A 1 321 ? 17.678 -40.680 20.182 1.00 102.03 300 GLN A O 1
ATOM 2082 N N . GLY A 1 322 ? 19.458 -41.706 21.093 1.00 94.75 301 GLY A N 1
ATOM 2083 C CA . GLY A 1 322 ? 19.648 -42.628 19.969 1.00 81.72 301 GLY A CA 1
ATOM 2084 C C . GLY A 1 322 ? 20.467 -42.107 18.796 1.00 89.94 301 GLY A C 1
ATOM 2085 O O . GLY A 1 322 ? 20.269 -42.570 17.667 1.00 85.56 301 GLY A O 1
ATOM 2086 N N . ALA A 1 323 ? 21.388 -41.160 19.043 1.00 94.71 302 ALA A N 1
ATOM 2087 C CA . ALA A 1 323 ? 22.284 -40.623 17.980 1.00 93.58 302 ALA A CA 1
ATOM 2088 C C . ALA A 1 323 ? 23.284 -41.681 17.517 1.00 88.24 302 ALA A C 1
ATOM 2089 O O . ALA A 1 323 ? 24.015 -42.255 18.326 1.00 90.24 302 ALA A O 1
ATOM 2091 N N . GLU A 1 324 ? 23.292 -41.953 16.222 1.00 87.23 303 GLU A N 1
ATOM 2092 C CA . GLU A 1 324 ? 24.065 -43.057 15.685 1.00 102.91 303 GLU A CA 1
ATOM 2093 C C . GLU A 1 324 ? 25.395 -42.555 15.170 1.00 101.14 303 GLU A C 1
ATOM 2094 O O . GLU A 1 324 ? 26.296 -43.353 14.968 1.00 104.83 303 GLU A O 1
ATOM 2100 N N . HIS A 1 325 ? 25.532 -41.244 14.971 1.00 94.95 304 HIS A N 1
ATOM 2101 C CA . HIS A 1 325 ? 26.797 -40.698 14.532 1.00 87.70 304 HIS A CA 1
ATOM 2102 C C . HIS A 1 325 ? 26.996 -39.200 14.743 1.00 86.06 304 HIS A C 1
ATOM 2103 O O . HIS A 1 325 ? 26.350 -38.395 14.086 1.00 100.51 304 HIS A O 1
ATOM 2110 N N . LEU A 1 326 ? 27.955 -38.838 15.593 1.00 83.18 305 LEU A N 1
ATOM 2111 C CA . LEU A 1 326 ? 28.243 -37.431 15.912 1.00 79.27 305 LEU A CA 1
ATOM 2112 C C . LEU A 1 326 ? 29.542 -36.918 15.364 1.00 81.26 305 LEU A C 1
ATOM 2113 O O . LEU A 1 326 ? 30.612 -37.412 15.687 1.00 78.45 305 LEU A O 1
ATOM 2118 N N . VAL A 1 327 ? 29.464 -35.857 14.596 1.00 88.11 306 VAL A N 1
ATOM 2119 C CA . VAL A 1 327 ? 30.666 -35.250 14.106 1.00 86.13 306 VAL A CA 1
ATOM 2120 C C . VAL A 1 327 ? 31.014 -34.065 15.003 1.00 80.82 306 VAL A C 1
ATOM 2121 O O . VAL A 1 327 ? 30.352 -33.051 14.963 1.00 103.99 306 VAL A O 1
ATOM 2125 N N . LEU A 1 328 ? 32.037 -34.209 15.829 1.00 81.13 307 LEU A N 1
ATOM 2126 C CA . LEU A 1 328 ? 32.537 -33.101 16.651 1.00 78.33 307 LEU A CA 1
ATOM 2127 C C . LEU A 1 328 ? 33.654 -32.369 15.968 1.00 86.14 307 LEU A C 1
ATOM 2128 O O . LEU A 1 328 ? 34.714 -32.947 15.709 1.00 99.35 307 LEU A O 1
ATOM 2133 N N . VAL A 1 329 ? 33.414 -31.089 15.674 1.00 85.85 308 VAL A N 1
ATOM 2134 C CA . VAL A 1 329 ? 34.390 -30.265 14.941 1.00 85.44 308 VAL A CA 1
ATOM 2135 C C . VAL A 1 329 ? 34.948 -29.104 15.789 1.00 80.19 308 VAL A C 1
ATOM 2136 O O . VAL A 1 329 ? 34.289 -28.577 16.689 1.00 72.72 308 VAL A O 1
ATOM 2140 N N . SER A 1 330 ? 36.207 -28.771 15.538 1.00 81.61 309 SER A N 1
ATOM 2141 C CA . SER A 1 330 ? 36.975 -27.939 16.431 1.00 81.25 309 SER A CA 1
ATOM 2142 C C . SER A 1 330 ? 38.387 -27.935 15.900 1.00 93.11 309 SER A C 1
ATOM 2143 O O . SER A 1 330 ? 38.878 -28.993 15.500 1.00 106.49 309 SER A O 1
ATOM 2146 N N . ARG A 1 331 ? 39.026 -26.762 15.859 1.00 96.48 310 ARG A N 1
ATOM 2147 C CA . ARG A 1 331 ? 40.428 -26.640 15.370 1.00 103.36 310 ARG A CA 1
ATOM 2148 C C . ARG A 1 331 ? 41.387 -27.735 15.924 1.00 98.42 310 ARG A C 1
ATOM 2149 O O . ARG A 1 331 ? 42.060 -28.431 15.165 1.00 92.21 310 ARG A O 1
ATOM 2157 N N . ARG A 1 332 ? 41.442 -27.850 17.248 1.00 87.03 311 ARG A N 1
ATOM 2158 C CA . ARG A 1 332 ? 42.149 -28.923 17.932 1.00 85.96 311 ARG A CA 1
ATOM 2159 C C . ARG A 1 332 ? 41.638 -30.291 17.487 1.00 101.79 311 ARG A C 1
ATOM 2160 O O . ARG A 1 332 ? 42.417 -31.138 17.036 1.00 116.85 311 ARG A O 1
ATOM 2168 N N . GLY A 1 333 ? 40.327 -30.504 17.621 1.00 107.24 312 GLY A N 1
ATOM 2169 C CA . GLY A 1 333 ? 39.668 -31.691 17.055 1.00 106.50 312 GLY A CA 1
ATOM 2170 C C . GLY A 1 333 ? 40.109 -32.954 17.777 1.00 93.10 312 GLY A C 1
ATOM 2171 O O . GLY A 1 333 ? 39.921 -33.037 18.988 1.00 95.83 312 GLY A O 1
ATOM 2172 N N . PRO A 1 334 ? 40.743 -33.910 17.058 1.00 85.65 313 PRO A N 1
ATOM 2173 C CA . PRO A 1 334 ? 41.291 -35.187 17.598 1.00 87.94 313 PRO A CA 1
ATOM 2174 C C . PRO A 1 334 ? 42.156 -35.077 18.834 1.00 79.81 313 PRO A C 1
ATOM 2175 O O . PRO A 1 334 ? 41.945 -35.796 19.794 1.00 82.59 313 PRO A O 1
ATOM 2179 N N . GLU A 1 335 ? 43.136 -34.182 18.797 1.00 94.18 314 GLU A N 1
ATOM 2180 C CA . GLU A 1 335 ? 44.150 -34.088 19.854 1.00 105.57 314 GLU A CA 1
ATOM 2181 C C . GLU A 1 335 ? 43.767 -33.069 20.920 1.00 101.35 314 GLU A C 1
ATOM 2182 O O . GLU A 1 335 ? 44.588 -32.274 21.370 1.00 103.24 314 GLU A O 1
ATOM 2188 N N . ALA A 1 336 ? 42.521 -33.132 21.352 1.00 99.35 315 ALA A N 1
ATOM 2189 C CA . ALA A 1 336 ? 41.978 -32.132 22.245 1.00 99.26 315 ALA A CA 1
ATOM 2190 C C . ALA A 1 336 ? 41.778 -32.745 23.638 1.00 98.89 315 ALA A C 1
ATOM 2191 O O . ALA A 1 336 ? 41.432 -33.910 23.756 1.00 105.19 315 ALA A O 1
ATOM 2193 N N . PRO A 1 337 ? 41.986 -31.950 24.697 1.00 98.83 316 PRO A N 1
ATOM 2194 C CA . PRO A 1 337 ? 42.027 -32.356 26.114 1.00 103.54 316 PRO A CA 1
ATOM 2195 C C . PRO A 1 337 ? 41.041 -33.391 26.669 1.00 102.85 316 PRO A C 1
ATOM 2196 O O . PRO A 1 337 ? 41.381 -34.061 27.649 1.00 113.22 316 PRO A O 1
ATOM 2200 N N . GLY A 1 338 ? 39.846 -33.521 26.112 1.00 95.37 317 GLY A N 1
ATOM 2201 C CA . GLY A 1 338 ? 38.943 -34.613 26.537 1.00 82.70 317 GLY A CA 1
ATOM 2202 C C . GLY A 1 338 ? 38.537 -35.485 25.361 1.00 77.38 317 GLY A C 1
ATOM 2203 O O . GLY A 1 338 ? 37.763 -36.416 25.508 1.00 80.14 317 GLY A O 1
ATOM 2204 N N . ALA A 1 339 ? 39.064 -35.183 24.182 1.00 79.68 318 ALA A N 1
ATOM 2205 C CA . ALA A 1 339 ? 38.502 -35.682 22.935 1.00 78.78 318 ALA A CA 1
ATOM 2206 C C . ALA A 1 339 ? 38.426 -37.202 22.889 1.00 91.15 318 ALA A C 1
ATOM 2207 O O . ALA A 1 339 ? 37.338 -37.757 22.725 1.00 88.80 318 ALA A O 1
ATOM 2209 N N . ALA A 1 340 ? 39.575 -37.863 23.058 1.00 104.32 319 ALA A N 1
ATOM 2210 C CA . ALA A 1 340 ? 39.703 -39.317 22.834 1.00 101.40 319 ALA A CA 1
ATOM 2211 C C . ALA A 1 340 ? 38.871 -40.189 23.790 1.00 97.08 319 ALA A C 1
ATOM 2212 O O . ALA A 1 340 ? 38.413 -41.273 23.395 1.00 99.65 319 ALA A O 1
ATOM 2214 N N . GLU A 1 341 ? 38.645 -39.707 25.014 1.00 91.41 320 GLU A N 1
ATOM 2215 C CA . GLU A 1 341 ? 37.886 -40.469 26.035 1.00 104.94 320 GLU A CA 1
ATOM 2216 C C . GLU A 1 341 ? 36.358 -40.358 25.932 1.00 111.20 320 GLU A C 1
ATOM 2217 O O . GLU A 1 341 ? 35.631 -41.322 26.217 1.00 103.52 320 GLU A O 1
ATOM 2223 N N . LEU A 1 342 ? 35.877 -39.184 25.534 1.00 111.78 321 LEU A N 1
ATOM 2224 C CA . LEU A 1 342 ? 34.453 -38.982 25.348 1.00 103.58 321 LEU A CA 1
ATOM 2225 C C . LEU A 1 342 ? 34.085 -39.688 24.068 1.00 91.89 321 LEU A C 1
ATOM 2226 O O . LEU A 1 342 ? 32.999 -40.248 23.975 1.00 95.34 321 LEU A O 1
ATOM 2231 N N . ARG A 1 343 ? 35.018 -39.717 23.111 1.00 78.49 322 ARG A N 1
ATOM 2232 C CA . ARG A 1 343 ? 34.841 -40.510 21.886 1.00 79.82 322 ARG A CA 1
ATOM 2233 C C . ARG A 1 343 ? 34.587 -41.977 22.219 1.00 90.18 322 ARG A C 1
ATOM 2234 O O . ARG A 1 343 ? 33.739 -42.635 21.592 1.00 90.75 322 ARG A O 1
ATOM 2242 N N . ALA A 1 344 ? 35.334 -42.475 23.198 1.00 86.60 323 ALA A N 1
ATOM 2243 C CA . ALA A 1 344 ? 35.235 -43.843 23.583 1.00 82.28 323 ALA A CA 1
ATOM 2244 C C . ALA A 1 344 ? 33.986 -44.007 24.402 1.00 88.50 323 ALA A C 1
ATOM 2245 O O . ALA A 1 344 ? 33.144 -44.821 24.043 1.00 110.43 323 ALA A O 1
ATOM 2247 N N . GLU A 1 345 ? 33.824 -43.212 25.461 1.00 92.29 324 GLU A N 1
ATOM 2248 C CA . GLU A 1 345 ? 32.563 -43.204 26.253 1.00 91.97 324 GLU A CA 1
ATOM 2249 C C . GLU A 1 345 ? 31.280 -43.261 25.379 1.00 96.59 324 GLU A C 1
ATOM 2250 O O . GLU A 1 345 ? 30.314 -43.912 25.760 1.00 97.65 324 GLU A O 1
ATOM 2256 N N . LEU A 1 346 ? 31.280 -42.595 24.221 1.00 90.31 325 LEU A N 1
ATOM 2257 C CA . LEU A 1 346 ? 30.128 -42.604 23.314 1.00 94.75 325 LEU A CA 1
ATOM 2258 C C . LEU A 1 346 ? 30.112 -43.830 22.418 1.00 95.96 325 LEU A C 1
ATOM 2259 O O . LEU A 1 346 ? 29.046 -44.322 22.016 1.00 95.40 325 LEU A O 1
ATOM 2264 N N . ALA A 1 347 ? 31.296 -44.325 22.086 1.00 99.55 326 ALA A N 1
ATOM 2265 C CA . ALA A 1 347 ? 31.405 -45.574 21.321 1.00 96.14 326 ALA A CA 1
ATOM 2266 C C . ALA A 1 347 ? 30.882 -46.813 22.113 1.00 86.75 326 ALA A C 1
ATOM 2267 O O . ALA A 1 347 ? 30.401 -47.764 21.536 1.00 75.42 326 ALA A O 1
ATOM 2269 N N . GLU A 1 348 ? 30.937 -46.764 23.438 1.00 90.26 327 GLU A N 1
ATOM 2270 C CA . GLU A 1 348 ? 30.300 -47.797 24.306 1.00 105.53 327 GLU A CA 1
ATOM 2271 C C . GLU A 1 348 ? 28.765 -47.826 24.319 1.00 107.55 327 GLU A C 1
ATOM 2272 O O . GLU A 1 348 ? 28.181 -48.889 24.503 1.00 114.29 327 GLU A O 1
ATOM 2278 N N . ARG A 1 349 ? 28.132 -46.661 24.176 1.00 110.23 328 ARG A N 1
ATOM 2279 C CA . ARG A 1 349 ? 26.672 -46.560 24.114 1.00 103.25 328 ARG A CA 1
ATOM 2280 C C . ARG A 1 349 ? 26.203 -46.756 22.668 1.00 106.34 328 ARG A C 1
ATOM 2281 O O . ARG A 1 349 ? 25.010 -46.609 22.393 1.00 126.33 328 ARG A O 1
ATOM 2289 N N . GLY A 1 350 ? 27.127 -47.052 21.746 1.00 92.65 329 GLY A N 1
ATOM 2290 C CA . GLY A 1 350 ? 26.772 -47.438 20.364 1.00 84.76 329 GLY A CA 1
ATOM 2291 C C . GLY A 1 350 ? 26.862 -46.319 19.339 1.00 84.09 329 GLY A C 1
ATOM 2292 O O . GLY A 1 350 ? 26.495 -46.511 18.174 1.00 86.69 329 GLY A O 1
ATOM 2293 N N . THR A 1 351 ? 27.413 -45.174 19.759 1.00 93.70 330 THR A N 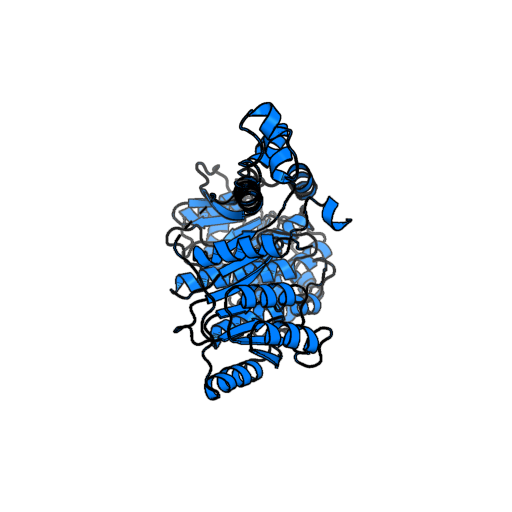1
ATOM 2294 C CA . THR A 1 351 ? 27.452 -43.950 18.946 1.00 95.03 330 THR A CA 1
ATOM 2295 C C . THR A 1 351 ? 28.843 -43.669 18.354 1.00 83.53 330 THR A C 1
ATOM 2296 O O . THR A 1 351 ? 29.765 -43.283 19.067 1.00 81.29 330 THR A O 1
ATOM 2300 N N . GLU A 1 352 ? 28.992 -43.847 17.053 1.00 79.29 331 GLU A N 1
ATOM 2301 C CA . GLU A 1 352 ? 30.272 -43.577 16.443 1.00 91.14 331 GLU A CA 1
ATOM 2302 C C . GLU A 1 352 ? 30.396 -42.081 16.381 1.00 93.03 331 GLU A C 1
ATOM 2303 O O . GLU A 1 352 ? 29.553 -41.420 15.813 1.00 106.01 331 GLU A O 1
ATOM 2309 N N . THR A 1 353 ? 31.430 -41.548 17.013 1.00 99.93 332 THR A N 1
ATOM 2310 C CA . THR A 1 353 ? 31.677 -40.124 17.028 1.00 95.85 332 THR A CA 1
ATOM 2311 C C . THR A 1 353 ? 32.999 -39.827 16.382 1.00 81.74 332 THR A C 1
ATOM 2312 O O . THR A 1 353 ? 34.005 -40.071 17.007 1.00 101.84 332 THR A O 1
ATOM 2316 N N . THR A 1 354 ? 33.015 -39.298 15.160 1.00 77.36 333 THR A N 1
ATOM 2317 C CA . THR A 1 354 ? 34.275 -38.891 14.535 1.00 86.65 333 THR A CA 1
ATOM 2318 C C . THR A 1 354 ? 34.725 -37.483 14.978 1.00 92.86 333 THR A C 1
ATOM 2319 O O . THR A 1 354 ? 33.995 -36.505 14.803 1.00 92.21 333 THR A O 1
ATOM 2323 N N . LEU A 1 355 ? 35.909 -37.385 15.589 1.00 92.30 334 LEU A N 1
ATOM 2324 C CA . LEU A 1 355 ? 36.520 -36.065 15.826 1.00 89.66 334 LEU A CA 1
ATOM 2325 C C . LEU A 1 355 ? 37.106 -35.550 14.556 1.00 87.82 334 LEU A C 1
ATOM 2326 O O . LEU A 1 355 ? 37.738 -36.281 13.817 1.00 95.43 334 LEU A O 1
ATOM 2331 N N . ALA A 1 356 ? 36.876 -34.283 14.283 1.00 94.94 335 ALA A N 1
ATOM 2332 C CA . ALA A 1 356 ? 37.453 -33.677 13.109 1.00 99.41 335 ALA A CA 1
ATOM 2333 C C . ALA A 1 356 ? 38.149 -32.403 13.546 1.00 100.32 335 ALA A C 1
ATOM 2334 O O . ALA A 1 356 ? 37.696 -31.735 14.472 1.00 105.14 335 ALA A O 1
ATOM 2336 N N . ALA A 1 357 ? 39.290 -32.116 12.931 1.00 98.82 336 ALA A N 1
ATOM 2337 C CA . ALA A 1 357 ? 39.972 -30.853 13.137 1.00 95.57 336 ALA A CA 1
ATOM 2338 C C . ALA A 1 357 ? 39.594 -29.994 11.963 1.00 102.06 336 ALA A C 1
ATOM 2339 O O . ALA A 1 357 ? 39.860 -30.369 10.818 1.00 104.45 336 ALA A O 1
ATOM 2341 N N . CYS A 1 358 ? 38.934 -28.871 12.236 1.00 103.90 337 CYS A N 1
ATOM 2342 C CA . CYS A 1 358 ? 38.583 -27.894 11.194 1.00 100.88 337 CYS A CA 1
ATOM 2343 C C . CYS A 1 358 ? 38.331 -26.554 11.848 1.00 106.00 337 CYS A C 1
ATOM 2344 O O . CYS A 1 358 ? 37.980 -26.495 13.030 1.00 114.84 337 CYS A O 1
ATOM 2347 N N . ASP A 1 359 ? 38.540 -25.487 11.085 1.00 96.81 338 ASP A N 1
ATOM 2348 C CA . ASP A 1 359 ? 38.345 -24.131 11.557 1.00 100.49 338 ASP A CA 1
ATOM 2349 C C . ASP A 1 359 ? 37.107 -23.595 10.825 1.00 109.40 338 ASP A C 1
ATOM 2350 O O . ASP A 1 359 ? 37.173 -23.385 9.599 1.00 100.23 338 ASP A O 1
ATOM 2355 N N . ILE A 1 360 ? 35.981 -23.409 11.546 1.00 101.01 339 ILE A N 1
ATOM 2356 C CA . ILE A 1 360 ? 34.683 -23.041 10.879 1.00 99.32 339 ILE A CA 1
ATOM 2357 C C . ILE A 1 360 ? 34.719 -21.641 10.265 1.00 97.32 339 ILE A C 1
ATOM 2358 O O . ILE A 1 360 ? 33.805 -21.247 9.546 1.00 98.77 339 ILE A O 1
ATOM 2363 N N . THR A 1 361 ? 35.785 -20.908 10.552 1.00 90.21 340 THR A N 1
ATOM 2364 C CA . THR A 1 361 ? 36.123 -19.706 9.835 1.00 84.38 340 THR A CA 1
ATOM 2365 C C . THR A 1 361 ? 36.754 -19.917 8.469 1.00 90.49 340 THR A C 1
ATOM 2366 O O . THR A 1 361 ? 37.304 -18.970 7.938 1.00 106.77 340 THR A O 1
ATOM 2370 N N . ASP A 1 362 ? 36.674 -21.124 7.895 1.00 96.27 341 ASP A N 1
ATOM 2371 C CA . ASP A 1 362 ? 37.392 -21.493 6.653 1.00 84.43 341 ASP A CA 1
ATOM 2372 C C . ASP A 1 362 ? 36.418 -22.080 5.634 1.00 81.92 341 ASP A C 1
ATOM 2373 O O . ASP A 1 362 ? 36.141 -23.272 5.614 1.00 92.10 341 ASP A O 1
ATOM 2378 N N . ARG A 1 363 ? 35.917 -21.235 4.761 1.00 83.70 342 ARG A N 1
ATOM 2379 C CA . ARG A 1 363 ? 34.956 -21.643 3.741 1.00 91.45 342 ARG A CA 1
ATOM 2380 C C . ARG A 1 363 ? 35.330 -22.959 3.028 1.00 99.90 342 ARG A C 1
ATOM 2381 O O . ARG A 1 363 ? 34.465 -23.785 2.737 1.00 99.31 342 ARG A O 1
ATOM 2389 N N . ASP A 1 364 ? 36.616 -23.162 2.752 1.00 113.75 343 ASP A N 1
ATOM 2390 C CA . ASP A 1 364 ? 37.051 -24.343 1.990 1.00 110.39 343 ASP A CA 1
ATOM 2391 C C . ASP A 1 364 ? 37.377 -25.560 2.853 1.00 99.54 343 ASP A C 1
ATOM 2392 O O . ASP A 1 364 ? 37.125 -26.679 2.437 1.00 100.40 343 ASP A O 1
ATOM 2397 N N . ALA A 1 365 ? 37.875 -25.348 4.066 1.00 97.90 344 ALA A N 1
ATOM 2398 C CA . ALA A 1 365 ? 38.049 -26.453 5.015 1.00 100.22 344 ALA A CA 1
ATOM 2399 C C . ALA A 1 365 ? 36.702 -27.100 5.364 1.00 96.07 344 ALA A C 1
ATOM 2400 O O . ALA A 1 365 ? 36.521 -28.321 5.259 1.00 93.76 344 ALA A O 1
ATOM 2402 N N . VAL A 1 366 ? 35.765 -26.263 5.779 1.00 90.26 345 VAL A N 1
ATOM 2403 C CA . VAL A 1 366 ? 34.442 -26.728 6.144 1.00 91.70 345 VAL A CA 1
ATOM 2404 C C . VAL A 1 366 ? 33.788 -27.361 4.928 1.00 87.28 345 VAL A C 1
ATOM 2405 O O . VAL A 1 366 ? 33.100 -28.374 5.058 1.00 79.69 345 VAL A O 1
ATOM 2409 N N . ALA A 1 367 ? 34.005 -26.765 3.753 1.00 88.20 346 ALA A N 1
ATOM 2410 C CA . ALA A 1 367 ? 33.461 -27.321 2.506 1.00 95.62 346 ALA A CA 1
ATOM 2411 C C . ALA A 1 367 ? 34.104 -28.672 2.203 1.00 105.16 346 ALA A C 1
ATOM 2412 O O . ALA A 1 367 ? 33.442 -29.590 1.721 1.00 101.25 346 ALA A O 1
ATOM 2414 N N . ALA A 1 368 ? 35.403 -28.771 2.500 1.00 115.69 347 ALA A N 1
ATOM 2415 C CA . ALA A 1 368 ? 36.155 -30.031 2.402 1.00 106.35 347 ALA A CA 1
ATOM 2416 C C . ALA A 1 368 ? 35.508 -31.107 3.256 1.00 93.87 347 ALA A C 1
ATOM 2417 O O . ALA A 1 368 ? 35.064 -32.141 2.747 1.00 82.23 347 ALA A O 1
ATOM 2419 N N . LEU A 1 369 ? 35.435 -30.834 4.553 1.00 82.75 348 LEU A N 1
ATOM 2420 C CA . LEU A 1 369 ? 34.813 -31.747 5.460 1.00 83.53 348 LEU A CA 1
ATOM 2421 C C . LEU A 1 369 ? 33.351 -32.079 5.100 1.00 90.23 348 LEU A C 1
ATOM 2422 O O . LEU A 1 369 ? 32.924 -33.220 5.191 1.00 106.90 348 LEU A O 1
ATOM 2427 N N . LEU A 1 370 ? 32.568 -31.106 4.692 1.00 90.17 349 LEU A N 1
ATOM 2428 C CA . LEU A 1 370 ? 31.177 -31.411 4.455 1.00 96.14 349 LEU A CA 1
ATOM 2429 C C . LEU A 1 370 ? 31.056 -32.308 3.260 1.00 98.38 349 LEU A C 1
ATOM 2430 O O . LEU A 1 370 ? 30.425 -33.356 3.308 1.00 91.70 349 LEU A O 1
ATOM 2435 N N . GLU A 1 371 ? 31.696 -31.893 2.184 1.00 109.40 350 GLU A N 1
ATOM 2436 C CA . GLU A 1 371 ? 31.695 -32.667 0.962 1.00 116.52 350 GLU A CA 1
ATOM 2437 C C . GLU A 1 371 ? 32.294 -34.081 1.190 1.00 114.05 350 GLU A C 1
ATOM 2438 O O . GLU A 1 371 ? 31.815 -35.066 0.609 1.00 102.60 350 GLU A O 1
ATOM 2444 N N . SER A 1 372 ? 33.319 -34.167 2.041 1.00 98.00 351 SER A N 1
ATOM 2445 C CA . SER A 1 372 ? 33.927 -35.451 2.432 1.00 103.49 351 SER A CA 1
ATOM 2446 C C . SER A 1 372 ? 32.907 -36.476 2.938 1.00 101.32 351 SER A C 1
ATOM 2447 O O . SER A 1 372 ? 32.656 -37.494 2.302 1.00 103.92 351 SER A O 1
ATOM 2450 N N . LEU A 1 373 ? 32.322 -36.193 4.088 1.00 94.79 352 LEU A N 1
ATOM 2451 C CA . LEU A 1 373 ? 31.351 -37.076 4.677 1.00 92.48 352 LEU A CA 1
ATOM 2452 C C . LEU A 1 373 ? 30.261 -37.469 3.717 1.00 99.52 352 LEU A C 1
ATOM 2453 O O . LEU A 1 373 ? 29.818 -38.613 3.741 1.00 106.20 352 LEU A O 1
ATOM 2458 N N . LYS A 1 374 ? 29.802 -36.527 2.893 1.00 104.25 353 LYS A N 1
ATOM 2459 C CA . LYS A 1 374 ? 28.760 -36.824 1.903 1.00 108.65 353 LYS A CA 1
ATOM 2460 C C . LYS A 1 374 ? 29.264 -37.963 1.007 1.00 118.84 353 LYS A C 1
ATOM 2461 O O . LYS A 1 374 ? 28.469 -38.735 0.469 1.00 126.73 353 LYS A O 1
ATOM 2467 N N . ALA A 1 375 ? 30.589 -38.085 0.888 1.00 121.70 354 ALA A N 1
ATOM 2468 C CA . ALA A 1 375 ? 31.220 -39.182 0.136 1.00 116.44 354 ALA A CA 1
ATOM 2469 C C . ALA A 1 375 ? 31.430 -40.512 0.915 1.00 107.42 354 ALA A C 1
ATOM 2470 O O . ALA A 1 375 ? 31.736 -41.532 0.303 1.00 101.81 354 ALA A O 1
ATOM 2472 N N . GLU A 1 376 ? 31.266 -40.540 2.234 1.00 100.11 355 GLU A N 1
ATOM 2473 C CA . GLU A 1 376 ? 31.195 -41.845 2.896 1.00 105.60 355 GLU A CA 1
ATOM 2474 C C . GLU A 1 376 ? 30.136 -42.826 2.283 1.00 122.06 355 GLU A C 1
ATOM 2475 O O . GLU A 1 376 ? 30.542 -43.861 1.751 1.00 139.73 355 GLU A O 1
ATOM 2481 N N . GLY A 1 377 ? 28.825 -42.533 2.264 1.00 124.66 356 GLY A N 1
ATOM 2482 C CA . GLY A 1 377 ? 28.234 -41.206 2.420 1.00 114.35 356 GLY A CA 1
ATOM 2483 C C . GLY A 1 377 ? 27.337 -41.045 3.631 1.00 111.17 356 GLY A C 1
ATOM 2484 O O . GLY A 1 377 ? 26.494 -41.895 3.921 1.00 94.03 356 GLY A O 1
ATOM 2485 N N . ARG A 1 378 ? 27.542 -39.939 4.343 1.00 123.85 357 ARG A N 1
ATOM 2486 C CA . ARG A 1 378 ? 26.673 -39.535 5.448 1.00 127.89 357 ARG A CA 1
ATOM 2487 C C . ARG A 1 378 ? 25.529 -38.659 4.924 1.00 125.86 357 ARG A C 1
ATOM 2488 O O . ARG A 1 378 ? 25.480 -38.299 3.734 1.00 121.27 357 ARG A O 1
ATOM 2496 N N . THR A 1 379 ? 24.593 -38.359 5.822 1.00 118.33 358 THR A N 1
ATOM 2497 C CA . THR A 1 379 ? 23.694 -37.217 5.662 1.00 107.00 358 THR A CA 1
ATOM 2498 C C . THR A 1 379 ? 23.577 -36.499 7.002 1.00 90.76 358 THR A C 1
ATOM 2499 O O . THR A 1 379 ? 23.171 -37.090 8.004 1.00 80.81 358 THR A O 1
ATOM 2503 N N . VAL A 1 380 ? 23.962 -35.226 7.012 1.00 90.18 359 VAL A N 1
ATOM 2504 C CA . VAL A 1 380 ? 23.849 -34.382 8.209 1.00 84.25 359 VAL A CA 1
ATOM 2505 C C . VAL A 1 380 ? 22.404 -33.931 8.358 1.00 81.47 359 VAL A C 1
ATOM 2506 O O . VAL A 1 380 ? 21.904 -33.250 7.487 1.00 78.76 359 VAL A O 1
ATOM 2510 N N . ARG A 1 381 ? 21.741 -34.325 9.440 1.00 76.52 360 ARG A N 1
ATOM 2511 C CA . ARG A 1 381 ? 20.340 -34.018 9.615 1.00 89.53 360 ARG A CA 1
ATOM 2512 C C . ARG A 1 381 ? 20.206 -32.908 10.616 1.00 96.55 360 ARG A C 1
ATOM 2513 O O . ARG A 1 381 ? 19.191 -32.200 10.627 1.00 93.57 360 ARG A O 1
ATOM 2521 N N . THR A 1 382 ? 21.239 -32.755 11.447 1.00 95.25 361 THR A N 1
ATOM 2522 C CA . THR A 1 382 ? 21.225 -31.794 12.537 1.00 90.70 361 THR A CA 1
ATOM 2523 C C . THR A 1 382 ? 22.585 -31.131 12.751 1.00 89.20 361 THR A C 1
ATOM 2524 O O . THR A 1 382 ? 23.581 -31.809 12.953 1.00 97.44 361 THR A O 1
ATOM 2528 N N . VAL A 1 383 ? 22.615 -29.805 12.736 1.00 85.45 362 VAL A N 1
ATOM 2529 C CA . VAL A 1 383 ? 23.805 -29.080 13.125 1.00 77.91 362 VAL A CA 1
ATOM 2530 C C . VAL A 1 383 ? 23.551 -28.385 14.438 1.00 84.42 362 VAL A C 1
ATOM 2531 O O . VAL A 1 383 ? 22.407 -28.040 14.730 1.00 97.55 362 VAL A O 1
ATOM 2535 N N . VAL A 1 384 ? 24.602 -28.236 15.248 1.00 77.89 363 VAL A N 1
ATOM 2536 C CA . VAL A 1 384 ? 24.513 -27.519 16.503 1.00 70.63 363 VAL A CA 1
ATOM 2537 C C . VAL A 1 384 ? 25.749 -26.702 16.582 1.00 77.17 363 VAL A C 1
ATOM 2538 O O . VAL A 1 384 ? 26.853 -27.233 16.566 1.00 80.52 363 VAL A O 1
ATOM 2542 N N . HIS A 1 385 ? 25.565 -25.400 16.692 1.00 84.71 364 HIS A N 1
ATOM 2543 C CA . HIS A 1 385 ? 26.657 -24.472 16.517 1.00 77.18 364 HIS A CA 1
ATOM 2544 C C . HIS A 1 385 ? 27.039 -23.753 17.783 1.00 72.70 364 HIS A C 1
ATOM 2545 O O . HIS A 1 385 ? 26.536 -22.661 18.058 1.00 76.46 364 HIS A O 1
ATOM 2552 N N . THR A 1 386 ? 27.976 -24.358 18.514 1.00 78.36 365 THR A N 1
ATOM 2553 C CA . THR A 1 386 ? 28.452 -23.862 19.825 1.00 75.63 365 THR A CA 1
ATOM 2554 C C . THR A 1 386 ? 29.848 -23.218 19.712 1.00 69.85 365 THR A C 1
ATOM 2555 O O . THR A 1 386 ? 30.415 -22.657 20.676 1.00 65.56 365 THR A O 1
ATOM 2559 N N . ALA A 1 387 ? 30.413 -23.302 18.527 1.00 55.44 366 ALA A N 1
ATOM 2560 C CA . ALA A 1 387 ? 31.700 -22.661 18.304 1.00 64.14 366 ALA A CA 1
ATOM 2561 C C . ALA A 1 387 ? 31.692 -21.206 18.707 1.00 60.61 366 ALA A C 1
ATOM 2562 O O . ALA A 1 387 ? 31.052 -20.379 18.065 1.00 79.17 366 ALA A O 1
ATOM 2564 N N . ALA A 1 388 ? 32.427 -20.888 19.760 1.00 71.40 367 ALA A N 1
ATOM 2565 C CA . ALA A 1 388 ? 32.566 -19.506 20.248 1.00 81.28 367 ALA A CA 1
ATOM 2566 C C . ALA A 1 388 ? 33.828 -19.260 21.112 1.00 88.15 367 ALA A C 1
ATOM 2567 O O . ALA A 1 388 ? 34.294 -20.170 21.805 1.00 95.29 367 ALA A O 1
ATOM 2569 N N . THR A 1 389 ? 34.344 -18.026 21.119 1.00 86.11 368 THR A N 1
ATOM 2570 C CA . THR A 1 389 ? 35.348 -17.615 22.114 1.00 85.27 368 THR A CA 1
ATOM 2571 C C . THR A 1 389 ? 34.839 -16.448 22.953 1.00 86.07 368 THR A C 1
ATOM 2572 O O . THR A 1 389 ? 34.833 -15.311 22.530 1.00 77.12 368 THR A O 1
ATOM 2576 N N . ILE A 1 390 ? 34.450 -16.731 24.178 1.00 96.79 369 ILE A N 1
ATOM 2577 C CA . ILE A 1 390 ? 33.906 -15.717 25.060 1.00 91.06 369 ILE A CA 1
ATOM 2578 C C . ILE A 1 390 ? 35.015 -14.913 25.734 1.00 87.60 369 ILE A C 1
ATOM 2579 O O . ILE A 1 390 ? 35.416 -15.224 26.830 1.00 89.79 369 ILE A O 1
ATOM 2584 N N . GLU A 1 391 ? 35.499 -13.853 25.117 1.00 90.09 370 GLU A N 1
ATOM 2585 C CA . GLU A 1 391 ? 36.380 -12.938 25.846 1.00 88.73 370 GLU A CA 1
ATOM 2586 C C . GLU A 1 391 ? 35.658 -11.656 26.263 1.00 82.57 370 GLU A C 1
ATOM 2587 O O . GLU A 1 391 ? 35.045 -11.008 25.429 1.00 85.41 370 GLU A O 1
ATOM 2593 N N . LEU A 1 392 ? 35.733 -11.282 27.536 1.00 69.57 371 LEU A N 1
ATOM 2594 C CA . LEU A 1 392 ? 35.250 -9.968 27.951 1.00 76.38 371 LEU A CA 1
ATOM 2595 C C . LEU A 1 392 ? 36.063 -8.796 27.377 1.00 87.88 371 LEU A C 1
ATOM 2596 O O . LEU A 1 392 ? 37.150 -8.979 26.818 1.00 89.55 371 LEU A O 1
ATOM 2601 N N . HIS A 1 393 ? 35.486 -7.596 27.522 1.00 100.81 372 HIS A N 1
ATOM 2602 C CA . HIS A 1 393 ? 36.018 -6.330 26.992 1.00 104.07 372 HIS A CA 1
ATOM 2603 C C . HIS A 1 393 ? 35.029 -5.158 26.924 1.00 106.21 372 HIS A C 1
ATOM 2604 O O . HIS A 1 393 ? 33.922 -5.261 26.375 1.00 104.11 372 HIS A O 1
ATOM 2611 N N . THR A 1 394 ? 35.476 -4.021 27.443 1.00 101.34 373 THR A N 1
ATOM 2612 C CA . THR A 1 394 ? 34.648 -2.832 27.476 1.00 92.39 373 THR A CA 1
ATOM 2613 C C . THR A 1 394 ? 34.733 -2.115 26.139 1.00 88.27 373 THR A C 1
ATOM 2614 O O . THR A 1 394 ? 35.632 -2.386 25.344 1.00 87.59 373 THR A O 1
ATOM 2618 N N . LEU A 1 395 ? 33.769 -1.231 25.883 1.00 90.75 374 LEU A N 1
ATOM 2619 C CA . LEU A 1 395 ? 33.622 -0.606 24.558 1.00 93.43 374 LEU A CA 1
ATOM 2620 C C . LEU A 1 395 ? 34.687 0.435 24.353 1.00 91.40 374 LEU A C 1
ATOM 2621 O O . LEU A 1 395 ? 35.158 0.638 23.226 1.00 84.80 374 LEU A O 1
ATOM 2626 N N . ASP A 1 396 ? 35.055 1.100 25.447 1.00 92.69 375 ASP A N 1
ATOM 2627 C CA . ASP A 1 396 ? 36.126 2.084 25.401 1.00 99.61 375 ASP A CA 1
ATOM 2628 C C . ASP A 1 396 ? 37.475 1.404 25.150 1.00 97.12 375 ASP A C 1
ATOM 2629 O O . ASP A 1 396 ? 38.274 1.866 24.319 1.00 89.95 375 ASP A O 1
ATOM 2634 N N . ALA A 1 397 ? 37.695 0.300 25.867 1.00 97.05 376 ALA A N 1
ATOM 2635 C CA . ALA A 1 397 ? 38.943 -0.459 25.811 1.00 90.14 376 ALA A CA 1
ATOM 2636 C C . ALA A 1 397 ? 39.087 -1.215 24.521 1.00 81.92 376 ALA A C 1
ATOM 2637 O O . ALA A 1 397 ? 40.067 -1.066 23.820 1.00 93.58 376 ALA A O 1
ATOM 2639 N N . THR A 1 398 ? 38.099 -2.024 24.204 1.00 90.29 377 THR A N 1
ATOM 2640 C CA . THR A 1 398 ? 38.234 -3.016 23.129 1.00 93.05 377 THR A CA 1
ATOM 2641 C C . THR A 1 398 ? 38.944 -2.440 21.892 1.00 85.96 377 THR A C 1
ATOM 2642 O O . THR A 1 398 ? 39.128 -1.230 21.783 1.00 87.70 377 THR A O 1
ATOM 2646 N N . THR A 1 399 ? 39.356 -3.304 20.976 1.00 71.45 378 THR A N 1
ATOM 2647 C CA . THR A 1 399 ? 39.887 -2.846 19.721 1.00 67.28 378 THR A CA 1
ATOM 2648 C C . THR A 1 399 ? 39.158 -3.598 18.705 1.00 68.19 378 THR A C 1
ATOM 2649 O O . THR A 1 399 ? 38.505 -4.606 19.014 1.00 63.72 378 THR A O 1
ATOM 2653 N N . LEU A 1 400 ? 39.305 -3.180 17.460 1.00 70.33 379 LEU A N 1
ATOM 2654 C CA . LEU A 1 400 ? 38.627 -3.904 16.437 1.00 73.60 379 LEU A CA 1
ATOM 2655 C C . LEU A 1 400 ? 38.973 -5.384 16.548 1.00 87.36 379 LEU A C 1
ATOM 2656 O O . LEU A 1 400 ? 38.134 -6.238 16.251 1.00 96.18 379 LEU A O 1
ATOM 2661 N N . ASP A 1 401 ? 40.187 -5.704 16.999 1.00 98.84 380 ASP A N 1
ATOM 2662 C CA . ASP A 1 401 ? 40.671 -7.075 16.862 1.00 101.09 380 ASP A CA 1
ATOM 2663 C C . ASP A 1 401 ? 40.138 -7.986 17.937 1.00 88.70 380 ASP A C 1
ATOM 2664 O O . ASP A 1 401 ? 39.775 -9.116 17.632 1.00 84.13 380 ASP A O 1
ATOM 2669 N N . ASP A 1 402 ? 40.033 -7.486 19.164 1.00 79.71 381 ASP A N 1
ATOM 2670 C CA . ASP A 1 402 ? 39.171 -8.133 20.174 1.00 91.90 381 ASP A CA 1
ATOM 2671 C C . ASP A 1 402 ? 37.729 -8.336 19.675 1.00 88.81 381 ASP A C 1
ATOM 2672 O O . ASP A 1 402 ? 37.168 -9.416 19.772 1.00 95.62 381 ASP A O 1
ATOM 2677 N N . PHE A 1 403 ? 37.137 -7.288 19.135 1.00 90.71 382 PHE A N 1
ATOM 2678 C CA . PHE A 1 403 ? 35.792 -7.391 18.602 1.00 91.64 382 PHE A CA 1
ATOM 2679 C C . PHE A 1 403 ? 35.718 -8.461 17.525 1.00 91.34 382 PHE A C 1
ATOM 2680 O O . PHE A 1 403 ? 34.776 -9.260 17.455 1.00 86.07 382 PHE A O 1
ATOM 2688 N N . ASP A 1 404 ? 36.709 -8.486 16.661 1.00 91.21 383 ASP A N 1
ATOM 2689 C CA . ASP A 1 404 ? 36.666 -9.472 15.610 1.00 88.99 383 ASP A CA 1
ATOM 2690 C C . ASP A 1 404 ? 36.860 -10.862 16.190 1.00 93.75 383 ASP A C 1
ATOM 2691 O O . ASP A 1 404 ? 36.165 -11.796 15.804 1.00 98.79 383 ASP A O 1
ATOM 2696 N N . ARG A 1 405 ? 37.799 -11.008 17.117 1.00 90.16 384 ARG A N 1
ATOM 2697 C CA . ARG A 1 405 ? 38.109 -12.333 17.616 1.00 91.39 384 ARG A CA 1
ATOM 2698 C C . ARG A 1 405 ? 36.857 -12.972 18.166 1.00 84.27 384 ARG A C 1
ATOM 2699 O O . ARG A 1 405 ? 36.566 -14.113 17.877 1.00 88.90 384 ARG A O 1
ATOM 2707 N N . VAL A 1 406 ? 36.111 -12.217 18.945 1.00 80.76 385 VAL A N 1
ATOM 2708 C CA . VAL A 1 406 ? 34.947 -12.755 19.613 1.00 80.99 385 VAL A CA 1
ATOM 2709 C C . VAL A 1 406 ? 33.836 -13.193 18.636 1.00 74.00 385 VAL A C 1
ATOM 2710 O O . VAL A 1 406 ? 33.216 -14.224 18.822 1.00 83.60 385 VAL A O 1
ATOM 2714 N N . LEU A 1 407 ? 33.642 -12.426 17.578 1.00 76.24 386 LEU A N 1
ATOM 2715 C CA . LEU A 1 407 ? 32.532 -12.602 16.650 1.00 81.12 386 LEU A CA 1
ATOM 2716 C C . LEU A 1 407 ? 32.760 -13.712 15.660 1.00 85.30 386 LEU A C 1
ATOM 2717 O O . LEU A 1 407 ? 31.838 -14.479 15.312 1.00 81.11 386 LEU A O 1
ATOM 2722 N N . ALA A 1 408 ? 33.993 -13.774 15.180 1.00 86.40 387 ALA A N 1
ATOM 2723 C CA . ALA A 1 408 ? 34.304 -14.487 13.964 1.00 80.89 387 ALA A CA 1
ATOM 2724 C C . ALA A 1 408 ? 33.892 -15.980 14.002 1.00 80.78 387 ALA A C 1
ATOM 2725 O O . ALA A 1 408 ? 33.527 -16.576 12.992 1.00 78.45 387 ALA A O 1
ATOM 2727 N N . ALA A 1 409 ? 33.926 -16.591 15.171 1.00 76.56 388 ALA A N 1
ATOM 2728 C CA . ALA A 1 409 ? 33.592 -17.995 15.267 1.00 78.88 388 ALA A CA 1
ATOM 2729 C C . ALA A 1 409 ? 32.072 -18.216 15.217 1.00 74.64 388 ALA A C 1
ATOM 2730 O O . ALA A 1 409 ? 31.596 -18.757 14.220 1.00 70.54 388 ALA A O 1
ATOM 2732 N N . LYS A 1 410 ? 31.334 -17.819 16.265 1.00 71.34 389 LYS A N 1
ATOM 2733 C CA . LYS A 1 410 ? 29.876 -17.670 16.172 1.00 66.43 389 LYS A CA 1
ATOM 2734 C C . LYS A 1 410 ? 29.433 -17.217 14.793 1.00 71.19 389 LYS A C 1
ATOM 2735 O O . LYS A 1 410 ? 28.624 -17.901 14.141 1.00 76.83 389 LYS A O 1
ATOM 2741 N N . VAL A 1 411 ? 29.954 -16.072 14.344 1.00 66.50 390 VAL A N 1
ATOM 2742 C CA . VAL A 1 411 ? 29.302 -15.387 13.246 1.00 72.80 390 VAL A CA 1
ATOM 2743 C C . VAL A 1 411 ? 29.709 -15.939 11.910 1.00 73.22 390 VAL A C 1
ATOM 2744 O O . VAL A 1 411 ? 28.870 -16.499 11.186 1.00 68.18 390 VAL A O 1
ATOM 2748 N N . THR A 1 412 ? 30.965 -15.733 11.530 1.00 71.24 391 THR A N 1
ATOM 2749 C CA . THR A 1 412 ? 31.343 -16.207 10.201 1.00 79.69 391 THR A CA 1
ATOM 2750 C C . THR A 1 412 ? 31.025 -17.730 10.184 1.00 74.11 391 THR A C 1
ATOM 2751 O O . THR A 1 412 ? 30.468 -18.265 9.215 1.00 75.23 391 THR A O 1
ATOM 2755 N N . GLY A 1 413 ? 31.282 -18.388 11.309 1.00 67.28 392 GLY A N 1
ATOM 2756 C CA . GLY A 1 413 ? 30.780 -19.726 11.536 1.00 72.56 392 GLY A CA 1
ATOM 2757 C C . GLY A 1 413 ? 29.406 -19.956 10.930 1.00 74.63 392 GLY A C 1
ATOM 2758 O O . GLY A 1 413 ? 29.243 -20.793 10.012 1.00 70.52 392 GLY A O 1
ATOM 2759 N N . ALA A 1 414 ? 28.410 -19.201 11.406 1.00 71.96 393 ALA A N 1
ATOM 2760 C CA . ALA A 1 414 ? 27.034 -19.464 10.990 1.00 62.27 393 ALA A CA 1
ATOM 2761 C C . ALA A 1 414 ? 26.742 -19.162 9.532 1.00 71.81 393 ALA A C 1
ATOM 2762 O O . ALA A 1 414 ? 25.937 -19.860 8.893 1.00 90.32 393 ALA A O 1
ATOM 2764 N N . GLN A 1 415 ? 27.359 -18.131 8.992 1.00 74.51 394 GLN A N 1
ATOM 2765 C CA . GLN A 1 415 ? 27.075 -17.742 7.617 1.00 78.11 394 GLN A CA 1
ATOM 2766 C C . GLN A 1 415 ? 27.603 -18.838 6.747 1.00 83.12 394 GLN A C 1
ATOM 2767 O O . GLN A 1 415 ? 26.942 -19.257 5.798 1.00 91.27 394 GLN A O 1
ATOM 2773 N N . ILE A 1 416 ? 28.810 -19.302 7.086 1.00 83.20 395 ILE A N 1
ATOM 2774 C CA . ILE A 1 416 ? 29.458 -20.374 6.338 1.00 84.82 395 ILE A CA 1
ATOM 2775 C C . ILE A 1 416 ? 28.611 -21.657 6.422 1.00 80.41 395 ILE A C 1
ATOM 2776 O O . ILE A 1 416 ? 28.283 -22.289 5.412 1.00 83.67 395 ILE A O 1
ATOM 2781 N N . LEU A 1 417 ? 28.202 -22.017 7.619 1.00 69.43 396 LEU A N 1
ATOM 2782 C CA . LEU A 1 417 ? 27.268 -23.115 7.748 1.00 74.90 396 LEU A CA 1
ATOM 2783 C C . LEU A 1 417 ? 25.979 -22.867 6.981 1.00 77.21 396 LEU A C 1
ATOM 2784 O O . LEU A 1 417 ? 25.461 -23.752 6.297 1.00 79.74 396 LEU A O 1
ATOM 2789 N N . ASP A 1 418 ? 25.468 -21.648 7.090 1.00 84.10 397 ASP A N 1
ATOM 2790 C CA . ASP A 1 418 ? 24.287 -21.264 6.370 1.00 81.93 397 ASP A CA 1
ATOM 2791 C C . ASP A 1 418 ? 24.495 -21.350 4.857 1.00 80.29 397 ASP A C 1
ATOM 2792 O O . ASP A 1 418 ? 23.603 -21.784 4.147 1.00 92.33 397 ASP A O 1
ATOM 2797 N N . GLU A 1 419 ? 25.657 -20.962 4.347 1.00 84.00 398 GLU A N 1
ATOM 2798 C CA . GLU A 1 419 ? 25.895 -21.063 2.891 1.00 91.95 398 GLU A CA 1
ATOM 2799 C C . GLU A 1 419 ? 25.926 -22.493 2.367 1.00 93.73 398 GLU A C 1
ATOM 2800 O O . GLU A 1 419 ? 25.401 -22.771 1.290 1.00 93.82 398 GLU A O 1
ATOM 2806 N N . LEU A 1 420 ? 26.550 -23.388 3.128 1.00 102.97 399 LEU A N 1
ATOM 2807 C CA . LEU A 1 420 ? 26.985 -24.683 2.595 1.00 101.65 399 LEU A CA 1
ATOM 2808 C C . LEU A 1 420 ? 25.995 -25.793 2.819 1.00 91.59 399 LEU A C 1
ATOM 2809 O O . LEU A 1 420 ? 25.584 -26.470 1.863 1.00 107.26 399 LEU A O 1
ATOM 2814 N N . LEU A 1 421 ? 25.624 -25.987 4.075 1.00 86.14 400 LEU A N 1
ATOM 2815 C CA . LEU A 1 421 ? 24.684 -27.033 4.440 1.00 87.82 400 LEU A CA 1
ATOM 2816 C C . LEU A 1 421 ? 23.595 -27.164 3.382 1.00 98.21 400 LEU A C 1
ATOM 2817 O O . LEU A 1 421 ? 23.279 -26.200 2.682 1.00 101.01 400 LEU A O 1
ATOM 2822 N N . ASP A 1 422 ? 23.043 -28.359 3.240 1.00 108.28 401 ASP A N 1
ATOM 2823 C CA . ASP A 1 422 ? 22.184 -28.636 2.095 1.00 125.04 401 ASP A CA 1
ATOM 2824 C C . ASP A 1 422 ? 20.814 -27.947 2.157 1.00 123.48 401 ASP A C 1
ATOM 2825 O O . ASP A 1 422 ? 20.233 -27.609 1.117 1.00 117.64 401 ASP A O 1
ATOM 2830 N N . ASP A 1 423 ? 20.296 -27.755 3.367 1.00 120.47 402 ASP A N 1
ATOM 2831 C CA . ASP A 1 423 ? 18.998 -27.107 3.573 1.00 120.20 402 ASP A CA 1
ATOM 2832 C C . ASP A 1 423 ? 17.854 -27.980 3.094 1.00 114.55 402 ASP A C 1
ATOM 2833 O O . ASP A 1 423 ? 16.682 -27.626 3.238 1.00 111.71 402 ASP A O 1
ATOM 2838 N N . GLU A 1 424 ? 18.198 -29.122 2.521 1.00 112.84 403 GLU A N 1
ATOM 2839 C CA . GLU A 1 424 ? 17.219 -30.126 2.216 1.00 123.36 403 GLU A CA 1
ATOM 2840 C C . GLU A 1 424 ? 17.490 -31.312 3.137 1.00 128.12 403 GLU A C 1
ATOM 2841 O O . GLU A 1 424 ? 18.644 -31.631 3.446 1.00 125.35 403 GLU A O 1
ATOM 2847 N N . GLU A 1 425 ? 16.408 -31.900 3.638 1.00 140.50 404 GLU A N 1
ATOM 2848 C CA . GLU A 1 425 ? 16.455 -33.066 4.527 1.00 150.60 404 GLU A CA 1
ATOM 2849 C C . GLU A 1 425 ? 16.932 -32.770 5.954 1.00 144.35 404 GLU A C 1
ATOM 2850 O O . GLU A 1 425 ? 16.322 -33.284 6.911 1.00 131.64 404 GLU A O 1
ATOM 2856 N N . LEU A 1 426 ? 18.003 -31.973 6.109 1.00 124.66 405 LEU A N 1
ATOM 2857 C CA . LEU A 1 426 ? 18.502 -31.654 7.459 1.00 126.05 405 LEU A CA 1
ATOM 2858 C C . LEU A 1 426 ? 17.486 -30.868 8.264 1.00 106.30 405 LEU A C 1
ATOM 2859 O O . LEU A 1 426 ? 17.352 -29.687 8.090 1.00 86.64 405 LEU A O 1
ATOM 2864 N N . ASP A 1 427 ? 16.781 -31.550 9.157 1.00 98.48 406 ASP A N 1
ATOM 2865 C CA . ASP A 1 427 ? 15.592 -30.994 9.756 1.00 106.37 406 ASP A CA 1
ATOM 2866 C C . ASP A 1 427 ? 15.899 -30.089 10.935 1.00 101.83 406 ASP A C 1
ATOM 2867 O O . ASP A 1 427 ? 14.980 -29.508 11.509 1.00 117.44 406 ASP A O 1
ATOM 2872 N N . ASP A 1 428 ? 17.172 -29.930 11.285 1.00 88.84 407 ASP A N 1
ATOM 2873 C CA . ASP A 1 428 ? 17.534 -29.025 12.377 1.00 88.83 407 ASP A CA 1
ATOM 2874 C C . ASP A 1 428 ? 18.895 -28.307 12.270 1.00 86.72 407 ASP A C 1
ATOM 2875 O O . ASP A 1 428 ? 19.847 -28.784 11.632 1.00 90.64 407 ASP A O 1
ATOM 2880 N N . PHE A 1 429 ? 18.933 -27.118 12.876 1.00 86.70 408 PHE A N 1
ATOM 2881 C CA . PHE A 1 429 ? 20.037 -26.172 12.738 1.00 76.50 408 PHE A CA 1
ATOM 2882 C C . PHE A 1 429 ? 20.031 -25.253 13.937 1.00 76.24 408 PHE A C 1
ATOM 2883 O O . PHE A 1 429 ? 19.573 -24.122 13.892 1.00 76.70 408 PHE A O 1
ATOM 2891 N N . VAL A 1 430 ? 20.531 -25.796 15.031 1.00 77.08 409 VAL A N 1
ATOM 2892 C CA . VAL A 1 430 ? 20.484 -25.155 16.323 1.00 70.85 409 VAL A CA 1
ATOM 2893 C C . VAL A 1 430 ? 21.672 -24.243 16.567 1.00 74.69 409 VAL A C 1
ATOM 2894 O O . VAL A 1 430 ? 22.792 -24.629 16.336 1.00 78.24 409 VAL A O 1
ATOM 2898 N N . LEU A 1 431 ? 21.422 -23.038 17.065 1.00 79.80 410 LEU A N 1
ATOM 2899 C CA . LEU A 1 431 ? 22.489 -22.096 17.348 1.00 68.14 410 LEU A CA 1
ATOM 2900 C C . LEU A 1 431 ? 22.553 -21.813 18.810 1.00 68.50 410 LEU A C 1
ATOM 2901 O O . LEU A 1 431 ? 21.560 -21.524 19.437 1.00 71.23 410 LEU A O 1
ATOM 2906 N N . TYR A 1 432 ? 23.751 -21.869 19.364 1.00 79.42 411 TYR A N 1
ATOM 2907 C CA . TYR A 1 432 ? 23.896 -21.646 20.795 1.00 86.34 411 TYR A CA 1
ATOM 2908 C C . TYR A 1 432 ? 24.094 -20.163 21.014 1.00 83.06 411 TYR A C 1
ATOM 2909 O O . TYR A 1 432 ? 24.864 -19.512 20.303 1.00 78.03 411 TYR A O 1
ATOM 2918 N N . SER A 1 433 ? 23.408 -19.641 22.013 1.00 68.17 412 SER A N 1
ATOM 2919 C CA . SER A 1 433 ? 23.414 -18.230 22.256 1.00 76.56 412 SER A CA 1
ATOM 2920 C C . SER A 1 433 ? 23.362 -18.009 23.751 1.00 70.91 412 SER A C 1
ATOM 2921 O O . SER A 1 433 ? 23.641 -18.908 24.512 1.00 72.88 412 SER A O 1
ATOM 2924 N N . SER A 1 434 ? 22.991 -16.803 24.164 1.00 72.51 413 SER A N 1
ATOM 2925 C CA . SER A 1 434 ? 23.194 -16.373 25.531 1.00 63.58 413 SER A CA 1
ATOM 2926 C C . SER A 1 434 ? 22.265 -15.231 25.845 1.00 64.67 413 SER A C 1
ATOM 2927 O O . SER A 1 434 ? 21.851 -14.493 24.947 1.00 67.10 413 SER A O 1
ATOM 2930 N N . THR A 1 435 ? 21.964 -15.051 27.122 1.00 58.01 414 THR A N 1
ATOM 2931 C CA . THR A 1 435 ? 21.116 -13.954 27.470 1.00 61.90 414 THR A CA 1
ATOM 2932 C C . THR A 1 435 ? 21.909 -12.726 27.172 1.00 66.00 414 THR A C 1
ATOM 2933 O O . THR A 1 435 ? 21.352 -11.736 26.752 1.00 81.50 414 THR A O 1
ATOM 2937 N N . ALA A 1 436 ? 23.218 -12.794 27.366 1.00 63.85 415 ALA A N 1
ATOM 2938 C CA . ALA A 1 436 ? 24.105 -11.805 26.803 1.00 61.64 415 ALA A CA 1
ATOM 2939 C C . ALA A 1 436 ? 23.974 -11.881 25.302 1.00 58.28 415 ALA A C 1
ATOM 2940 O O . ALA A 1 436 ? 24.818 -12.413 24.622 1.00 62.67 415 ALA A O 1
ATOM 2942 N N . GLY A 1 437 ? 22.917 -11.267 24.787 1.00 69.30 416 GLY A N 1
ATOM 2943 C CA . GLY A 1 437 ? 22.546 -11.413 23.383 1.00 74.56 416 GLY A CA 1
ATOM 2944 C C . GLY A 1 437 ? 21.058 -11.662 23.159 1.00 63.77 416 GLY A C 1
ATOM 2945 O O . GLY A 1 437 ? 20.618 -11.694 22.039 1.00 61.84 416 GLY A O 1
ATOM 2946 N N . MET A 1 438 ? 20.300 -11.947 24.196 1.00 58.64 417 MET A N 1
ATOM 2947 C CA . MET A 1 438 ? 18.894 -11.714 24.083 1.00 72.74 417 MET A CA 1
ATOM 2948 C C . MET A 1 438 ? 18.668 -10.298 24.608 1.00 68.39 417 MET A C 1
ATOM 2949 O O . MET A 1 438 ? 17.692 -9.670 24.304 1.00 74.94 417 MET A O 1
ATOM 2954 N N . TRP A 1 439 ? 19.594 -9.819 25.411 1.00 73.33 418 TRP A N 1
ATOM 2955 C CA . TRP A 1 439 ? 19.647 -8.438 25.844 1.00 66.42 418 TRP A CA 1
ATOM 2956 C C . TRP A 1 439 ? 21.090 -8.086 26.190 1.00 66.56 418 TRP A C 1
ATOM 2957 O O . TRP A 1 439 ? 21.995 -8.913 26.009 1.00 72.51 418 TRP A O 1
ATOM 2968 N N . GLY A 1 440 ? 21.319 -6.878 26.672 1.00 64.02 419 GLY A N 1
ATOM 2969 C CA . GLY A 1 440 ? 22.674 -6.386 26.846 1.00 69.38 419 GLY A CA 1
ATOM 2970 C C . GLY A 1 440 ? 23.421 -7.004 28.013 1.00 73.02 419 GLY A C 1
ATOM 2971 O O . GLY A 1 440 ? 22.781 -7.519 28.933 1.00 75.33 419 GLY A O 1
ATOM 2972 N N . SER A 1 441 ? 24.764 -6.977 27.972 1.00 69.16 420 SER A N 1
ATOM 2973 C CA . SER A 1 441 ? 25.556 -7.105 29.216 1.00 74.46 420 SER A CA 1
ATOM 2974 C C . SER A 1 441 ? 26.731 -6.176 29.198 1.00 72.65 420 SER A C 1
ATOM 2975 O O . SER A 1 441 ? 27.396 -6.029 28.169 1.00 72.51 420 SER A O 1
ATOM 2978 N N . GLY A 1 442 ? 27.002 -5.540 30.335 1.00 81.61 421 GLY A N 1
ATOM 2979 C CA . GLY A 1 442 ? 28.208 -4.733 30.452 1.00 84.94 421 GLY A CA 1
ATOM 2980 C C . GLY A 1 442 ? 29.418 -5.529 29.956 1.00 87.37 421 GLY A C 1
ATOM 2981 O O . GLY A 1 442 ? 29.536 -6.718 30.215 1.00 81.54 421 GLY A O 1
ATOM 2982 N N . ALA A 1 443 ? 30.287 -4.889 29.188 1.00 89.54 422 ALA A N 1
ATOM 2983 C CA . ALA A 1 443 ? 31.543 -5.495 28.777 1.00 86.74 422 ALA A CA 1
ATOM 2984 C C . ALA A 1 443 ? 31.379 -6.667 27.852 1.00 91.21 422 ALA A C 1
ATOM 2985 O O . ALA A 1 443 ? 32.346 -7.367 27.591 1.00 100.34 422 ALA A O 1
ATOM 2987 N N . HIS A 1 444 ? 30.192 -6.907 27.325 1.00 82.59 423 HIS A N 1
ATOM 2988 C CA . HIS A 1 444 ? 30.056 -8.068 26.477 1.00 69.42 423 HIS A CA 1
ATOM 2989 C C . HIS A 1 444 ? 29.731 -7.640 25.094 1.00 70.21 423 HIS A C 1
ATOM 2990 O O . HIS A 1 444 ? 29.360 -8.445 24.254 1.00 74.48 423 HIS A O 1
ATOM 2997 N N . ALA A 1 445 ? 29.920 -6.371 24.804 1.00 67.85 424 ALA A N 1
ATOM 2998 C CA . ALA A 1 445 ? 29.436 -5.899 23.524 1.00 64.73 424 ALA A CA 1
ATOM 2999 C C . ALA A 1 445 ? 29.617 -6.844 22.364 1.00 67.55 424 ALA A C 1
ATOM 3000 O O . ALA A 1 445 ? 28.710 -6.952 21.546 1.00 82.63 424 ALA A O 1
ATOM 3002 N N . ALA A 1 446 ? 30.772 -7.492 22.209 1.00 70.79 425 ALA A N 1
ATOM 3003 C CA . ALA A 1 446 ? 30.962 -8.246 20.969 1.00 60.15 425 ALA A CA 1
ATOM 3004 C C . ALA A 1 446 ? 30.148 -9.546 20.992 1.00 63.49 425 ALA A C 1
ATOM 3005 O O . ALA A 1 446 ? 29.700 -10.058 19.964 1.00 71.17 425 ALA A O 1
ATOM 3007 N N . TYR A 1 447 ? 29.955 -10.071 22.177 1.00 55.57 426 TYR A N 1
ATOM 3008 C CA . TYR A 1 447 ? 29.389 -11.392 22.352 1.00 66.10 426 TYR A CA 1
ATOM 3009 C C . TYR A 1 447 ? 27.869 -11.213 22.203 1.00 74.51 426 TYR A C 1
ATOM 3010 O O . TYR A 1 447 ? 27.130 -12.092 21.683 1.00 67.72 426 TYR A O 1
ATOM 3019 N N . VAL A 1 448 ? 27.411 -10.049 22.656 1.00 75.22 427 VAL A N 1
ATOM 3020 C CA . VAL A 1 448 ? 26.027 -9.655 22.487 1.00 69.38 427 VAL A CA 1
ATOM 3021 C C . VAL A 1 448 ? 25.794 -9.354 21.028 1.00 63.67 427 VAL A C 1
ATOM 3022 O O . VAL A 1 448 ? 24.797 -9.742 20.428 1.00 67.65 427 VAL A O 1
ATOM 3026 N N . ALA A 1 449 ? 26.747 -8.702 20.420 1.00 62.18 428 ALA A N 1
ATOM 3027 C CA . ALA A 1 449 ? 26.602 -8.428 19.010 1.00 64.03 428 ALA A CA 1
ATOM 3028 C C . ALA A 1 449 ? 26.478 -9.732 18.284 1.00 66.86 428 ALA A C 1
ATOM 3029 O O . ALA A 1 449 ? 25.607 -9.899 17.447 1.00 71.48 428 ALA A O 1
ATOM 3031 N N . GLY A 1 450 ? 27.341 -10.686 18.632 1.00 71.30 429 GLY A N 1
ATOM 3032 C CA . GLY A 1 450 ? 27.361 -11.957 17.913 1.00 63.98 429 GLY A CA 1
ATOM 3033 C C . GLY A 1 450 ? 26.124 -12.761 18.245 1.00 59.01 429 GLY A C 1
ATOM 3034 O O . GLY A 1 450 ? 25.493 -13.319 17.352 1.00 55.65 429 GLY A O 1
ATOM 3035 N N . ASN A 1 451 ? 25.740 -12.783 19.521 1.00 61.30 430 ASN A N 1
ATOM 3036 C CA . ASN A 1 451 ? 24.529 -13.532 19.889 1.00 67.46 430 ASN A CA 1
ATOM 3037 C C . ASN A 1 451 ? 23.204 -13.009 19.301 1.00 66.04 430 ASN A C 1
ATOM 3038 O O . ASN A 1 451 ? 22.342 -13.797 18.897 1.00 65.82 430 ASN A O 1
ATOM 3043 N N . ALA A 1 452 ? 23.086 -11.690 19.146 1.00 73.57 431 ALA A N 1
ATOM 3044 C CA . ALA A 1 452 ? 21.869 -11.102 18.563 1.00 67.32 431 ALA A CA 1
ATOM 3045 C C . ALA A 1 452 ? 21.832 -11.348 17.083 1.00 70.51 431 ALA A C 1
ATOM 3046 O O . ALA A 1 452 ? 20.751 -11.459 16.481 1.00 82.44 431 ALA A O 1
ATOM 3048 N N . TYR A 1 453 ? 23.006 -11.467 16.486 1.00 61.51 432 TYR A N 1
ATOM 3049 C CA . TYR A 1 453 ? 23.043 -11.865 15.092 1.00 65.74 432 TYR A CA 1
ATOM 3050 C C . TYR A 1 453 ? 22.527 -13.290 14.968 1.00 71.75 432 TYR A C 1
ATOM 3051 O O . TYR A 1 453 ? 21.886 -13.608 13.974 1.00 67.72 432 TYR A O 1
ATOM 3060 N N . LEU A 1 454 ? 22.827 -14.172 15.935 1.00 70.51 433 LEU A N 1
ATOM 3061 C CA . LEU A 1 454 ? 22.415 -15.561 15.770 1.00 63.57 433 LEU A CA 1
ATOM 3062 C C . LEU A 1 454 ? 20.909 -15.529 15.696 1.00 62.25 433 LEU A C 1
ATOM 3063 O O . LEU A 1 454 ? 20.343 -15.911 14.677 1.00 62.33 433 LEU A O 1
ATOM 3068 N N . ALA A 1 455 ? 20.264 -14.964 16.705 1.00 54.61 434 ALA A N 1
ATOM 3069 C CA . ALA A 1 455 ? 18.783 -14.889 16.688 1.00 58.84 434 ALA A CA 1
ATOM 3070 C C . ALA A 1 455 ? 18.198 -14.347 15.373 1.00 65.75 434 ALA A C 1
ATOM 3071 O O . ALA A 1 455 ? 17.312 -14.939 14.765 1.00 64.48 434 ALA A O 1
ATOM 3073 N N . ALA A 1 456 ? 18.706 -13.210 14.935 1.00 65.33 435 ALA A N 1
ATOM 3074 C CA . ALA A 1 456 ? 18.257 -12.658 13.698 1.00 58.52 435 ALA A CA 1
ATOM 3075 C C . ALA A 1 456 ? 18.473 -13.635 12.568 1.00 62.85 435 ALA A C 1
ATOM 3076 O O . ALA A 1 456 ? 17.611 -13.747 11.695 1.00 61.11 435 ALA A O 1
ATOM 3078 N N . LEU A 1 457 ? 19.628 -14.311 12.513 1.00 67.59 436 LEU A N 1
ATOM 3079 C CA . LEU A 1 457 ? 19.905 -15.152 11.319 1.00 67.14 436 LEU A CA 1
ATOM 3080 C C . LEU A 1 457 ? 18.918 -16.290 11.340 1.00 65.49 436 LEU A C 1
ATOM 3081 O O . LEU A 1 457 ? 18.423 -16.714 10.301 1.00 67.25 436 LEU A O 1
ATOM 3086 N N . ALA A 1 458 ? 18.628 -16.749 12.543 1.00 57.77 437 ALA A N 1
ATOM 3087 C CA . ALA A 1 458 ? 17.532 -17.676 12.795 1.00 73.25 437 ALA A CA 1
ATOM 3088 C C . ALA A 1 458 ? 16.175 -17.185 12.289 1.00 75.71 437 ALA A C 1
ATOM 3089 O O . ALA A 1 458 ? 15.454 -17.946 11.632 1.00 74.50 437 ALA A O 1
ATOM 3091 N N . GLU A 1 459 ? 15.823 -15.937 12.606 1.00 73.59 438 GLU A N 1
ATOM 3092 C CA . GLU A 1 459 ? 14.532 -15.374 12.176 1.00 67.17 438 GLU A CA 1
ATOM 3093 C C . GLU A 1 459 ? 14.524 -15.163 10.670 1.00 68.57 438 GLU A C 1
ATOM 3094 O O . GLU A 1 459 ? 13.499 -15.336 9.996 1.00 78.54 438 GLU A O 1
ATOM 3100 N N . HIS A 1 460 ? 15.680 -14.806 10.134 1.00 68.42 439 HIS A N 1
ATOM 3101 C CA . HIS A 1 460 ? 15.813 -14.568 8.707 1.00 65.30 439 HIS A CA 1
ATOM 3102 C C . HIS A 1 460 ? 15.700 -15.875 7.925 1.00 73.81 439 HIS A C 1
ATOM 3103 O O . HIS A 1 460 ? 15.241 -15.879 6.794 1.00 85.71 439 HIS A O 1
ATOM 3110 N N . ARG A 1 461 ? 16.128 -16.991 8.512 1.00 79.51 440 ARG A N 1
ATOM 3111 C CA . ARG A 1 461 ? 16.113 -18.273 7.808 1.00 77.15 440 ARG A CA 1
ATOM 3112 C C . ARG A 1 461 ? 14.708 -18.807 7.792 1.00 74.18 440 ARG A C 1
ATOM 3113 O O . ARG A 1 461 ? 14.197 -19.186 6.751 1.00 75.62 440 ARG A O 1
ATOM 3121 N N . ARG A 1 462 ? 14.081 -18.851 8.958 1.00 81.24 441 ARG A N 1
ATOM 3122 C CA . ARG A 1 462 ? 12.653 -19.168 9.046 1.00 78.11 441 ARG A CA 1
ATOM 3123 C C . ARG A 1 462 ? 11.844 -18.330 8.054 1.00 79.90 441 ARG A C 1
ATOM 3124 O O . ARG A 1 462 ? 11.025 -18.872 7.333 1.00 80.89 441 ARG A O 1
ATOM 3132 N N . ALA A 1 463 ? 12.143 -17.033 7.981 1.00 82.96 442 ALA A N 1
ATOM 3133 C CA . ALA A 1 463 ? 11.492 -16.109 7.062 1.00 84.33 442 ALA A CA 1
ATOM 3134 C C . ALA A 1 463 ? 11.465 -16.656 5.657 1.00 87.13 442 ALA A C 1
ATOM 3135 O O . ALA A 1 463 ? 10.511 -16.455 4.911 1.00 93.88 442 ALA A O 1
ATOM 3137 N N . ARG A 1 464 ? 12.501 -17.380 5.290 1.00 81.62 443 ARG A N 1
ATOM 3138 C CA . ARG A 1 464 ? 12.562 -17.887 3.943 1.00 81.26 443 ARG A CA 1
ATOM 3139 C C . ARG A 1 464 ? 12.235 -19.353 3.930 1.00 77.06 443 ARG A C 1
ATOM 3140 O O . ARG A 1 464 ? 12.516 -20.031 2.959 1.00 83.84 443 ARG A O 1
ATOM 3148 N N . GLY A 1 465 ? 11.600 -19.834 4.992 1.00 78.86 444 GLY A N 1
ATOM 3149 C CA . GLY A 1 465 ? 11.221 -21.253 5.097 1.00 88.52 444 GLY A CA 1
ATOM 3150 C C . GLY A 1 465 ? 12.334 -22.278 5.345 1.00 91.25 444 GLY A C 1
ATOM 3151 O O . GLY A 1 465 ? 12.180 -23.446 4.979 1.00 99.60 444 GLY A O 1
ATOM 3152 N N . LEU A 1 466 ? 13.426 -21.857 5.992 1.00 88.71 445 LEU A N 1
ATOM 3153 C CA . LEU A 1 466 ? 14.526 -22.744 6.411 1.00 79.17 445 LEU A CA 1
ATOM 3154 C C . LEU A 1 466 ? 14.513 -22.944 7.935 1.00 84.93 445 LEU A C 1
ATOM 3155 O O . LEU A 1 466 ? 14.163 -22.041 8.710 1.00 95.35 445 LEU A O 1
ATOM 3160 N N . THR A 1 467 ? 14.917 -24.124 8.370 1.00 77.25 446 THR A N 1
ATOM 3161 C CA . THR A 1 467 ? 14.862 -24.459 9.785 1.00 78.89 446 THR A CA 1
ATOM 3162 C C . THR A 1 467 ? 15.981 -23.729 10.494 1.00 72.61 446 THR A C 1
ATOM 3163 O O . THR A 1 467 ? 16.990 -23.423 9.878 1.00 62.68 446 THR A O 1
ATOM 3167 N N . ALA A 1 468 ? 15.780 -23.425 11.767 1.00 75.06 447 ALA A N 1
ATOM 3168 C CA . ALA A 1 468 ? 16.814 -22.771 12.599 1.00 78.10 447 ALA A CA 1
ATOM 3169 C C . ALA A 1 468 ? 16.278 -22.403 13.959 1.00 76.11 447 ALA A C 1
ATOM 3170 O O . ALA A 1 468 ? 15.193 -21.846 14.083 1.00 77.80 447 ALA A O 1
ATOM 3172 N N . LEU A 1 469 ? 17.082 -22.689 14.970 1.00 78.02 448 LEU A N 1
ATOM 3173 C CA . LEU A 1 469 ? 16.732 -22.431 16.342 1.00 78.56 448 LEU A CA 1
ATOM 3174 C C . LEU A 1 469 ? 17.947 -21.757 16.943 1.00 82.38 448 LEU A C 1
ATOM 3175 O O . LEU A 1 469 ? 19.056 -22.295 16.889 1.00 98.79 448 LEU A O 1
ATOM 3180 N N . SER A 1 470 ? 17.754 -20.560 17.463 1.00 64.32 449 SER A N 1
ATOM 3181 C CA . SER A 1 470 ? 18.732 -19.970 18.312 1.00 63.89 449 SER A CA 1
ATOM 3182 C C . SER A 1 470 ? 18.218 -20.072 19.711 1.00 62.31 449 SER A C 1
ATOM 3183 O O . SER A 1 470 ? 17.160 -19.551 20.040 1.00 77.21 449 SER A O 1
ATOM 3186 N N . LEU A 1 471 ? 19.011 -20.692 20.561 1.00 65.72 450 LEU A N 1
ATOM 3187 C CA . LEU A 1 471 ? 18.634 -20.926 21.913 1.00 70.76 450 LEU A CA 1
ATOM 3188 C C . LEU A 1 471 ? 19.581 -20.139 22.776 1.00 71.97 450 LEU A C 1
ATOM 3189 O O . LEU A 1 471 ? 20.788 -20.286 22.634 1.00 81.88 450 LEU A O 1
ATOM 3194 N N . SER A 1 472 ? 19.032 -19.319 23.669 1.00 64.50 451 SER A N 1
ATOM 3195 C CA . SER A 1 472 ? 19.831 -18.464 24.522 1.00 68.78 451 SER A CA 1
ATOM 3196 C C . SER A 1 472 ? 19.913 -19.044 25.914 1.00 66.54 451 SER A C 1
ATOM 3197 O O . SER A 1 472 ? 19.008 -18.848 26.701 1.00 72.76 451 SER A O 1
ATOM 3200 N N . TRP A 1 473 ? 21.002 -19.749 26.221 1.00 61.54 452 TRP A N 1
ATOM 3201 C CA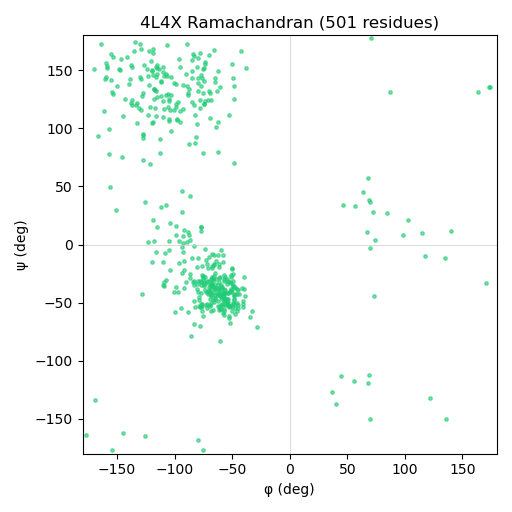 . TRP A 1 473 ? 21.363 -20.082 27.628 1.00 62.43 452 TRP A CA 1
ATOM 3202 C C . TRP A 1 473 ? 21.900 -18.772 28.181 1.00 63.66 452 TRP A C 1
ATOM 3203 O O . TRP A 1 473 ? 22.523 -18.061 27.411 1.00 77.15 452 TRP A O 1
ATOM 3214 N N . GLY A 1 474 ? 21.810 -18.454 29.469 1.00 64.21 453 GLY A N 1
ATOM 3215 C CA . GLY A 1 474 ? 21.667 -19.373 30.556 1.00 75.53 453 GLY A CA 1
ATOM 3216 C C . GLY A 1 474 ? 23.057 -19.810 30.974 1.00 77.76 453 GLY A C 1
ATOM 3217 O O . GLY A 1 474 ? 23.843 -20.217 30.124 1.00 81.31 453 GLY A O 1
ATOM 3218 N N . ILE A 1 475 ? 23.365 -19.765 32.266 1.00 75.65 454 ILE A N 1
ATOM 3219 C CA . ILE A 1 475 ? 24.658 -20.295 32.735 1.00 85.17 454 ILE A CA 1
ATOM 3220 C C . ILE A 1 475 ? 24.585 -21.723 33.265 1.00 81.07 454 ILE A C 1
ATOM 3221 O O . ILE A 1 475 ? 23.878 -21.984 34.236 1.00 74.39 454 ILE A O 1
ATOM 3226 N N . TRP A 1 476 ? 25.377 -22.625 32.682 1.00 82.89 455 TRP A N 1
ATOM 3227 C CA . TRP A 1 476 ? 25.380 -24.018 33.129 1.00 87.95 455 TRP A CA 1
ATOM 3228 C C . TRP A 1 476 ? 26.310 -24.243 34.350 1.00 88.29 455 TRP A C 1
ATOM 3229 O O . TRP A 1 476 ? 27.174 -23.428 34.639 1.00 91.36 455 TRP A O 1
ATOM 3240 N N . ALA A 1 477 ? 26.150 -25.363 35.049 1.00 90.12 456 ALA A N 1
ATOM 3241 C CA . ALA A 1 477 ? 26.936 -25.626 36.269 1.00 89.80 456 ALA A CA 1
ATOM 3242 C C . ALA A 1 477 ? 28.394 -25.987 35.980 1.00 84.63 456 ALA A C 1
ATOM 3243 O O . ALA A 1 477 ? 28.667 -26.835 35.138 1.00 97.23 456 ALA A O 1
ATOM 3245 N N . GLN A 1 488 ? 30.579 -18.071 42.084 1.00 124.31 467 GLN A N 1
ATOM 3246 C CA . GLN A 1 488 ? 29.868 -17.312 43.118 1.00 136.75 467 GLN A CA 1
ATOM 3247 C C . GLN A 1 488 ? 29.901 -15.796 42.886 1.00 141.30 467 GLN A C 1
ATOM 3248 O O . GLN A 1 488 ? 28.895 -15.132 43.072 1.00 138.34 467 GLN A O 1
ATOM 3254 N N . MET A 1 489 ? 31.059 -15.251 42.502 1.00 165.38 468 MET A N 1
ATOM 3255 C CA . MET A 1 489 ? 31.164 -13.842 42.050 1.00 173.61 468 MET A CA 1
ATOM 3256 C C . MET A 1 489 ? 30.092 -13.586 40.985 1.00 160.95 468 MET A C 1
ATOM 3257 O O . MET A 1 489 ? 29.431 -12.538 40.944 1.00 136.17 468 MET A O 1
ATOM 3262 N N . ILE A 1 490 ? 29.951 -14.591 40.130 1.00 163.84 469 ILE A N 1
ATOM 3263 C CA . ILE A 1 490 ? 29.025 -14.598 39.012 1.00 157.72 469 ILE A CA 1
ATOM 3264 C C . ILE A 1 490 ? 27.590 -14.670 39.546 1.00 140.01 469 ILE A C 1
ATOM 3265 O O . ILE A 1 490 ? 26.737 -13.847 39.207 1.00 146.97 469 ILE A O 1
ATOM 3270 N N . ARG A 1 491 ? 27.364 -15.653 40.412 1.00 121.79 470 ARG A N 1
ATOM 3271 C CA . ARG A 1 491 ? 26.043 -16.019 40.948 1.00 116.80 470 ARG A CA 1
ATOM 3272 C C . ARG A 1 491 ? 25.302 -14.937 41.773 1.00 120.30 470 ARG A C 1
ATOM 3273 O O . ARG A 1 491 ? 24.088 -15.052 42.017 1.00 110.78 470 ARG A O 1
ATOM 3281 N N . ARG A 1 492 ? 26.036 -13.918 42.228 1.00 125.71 471 ARG A N 1
ATOM 3282 C CA . ARG A 1 492 ? 25.445 -12.803 42.977 1.00 128.98 471 ARG A CA 1
ATOM 3283 C C . ARG A 1 492 ? 24.798 -11.789 42.018 1.00 120.54 471 ARG A C 1
ATOM 3284 O O . ARG A 1 492 ? 23.952 -10.992 42.437 1.00 112.30 471 ARG A O 1
ATOM 3292 N N . SER A 1 493 ? 25.186 -11.833 40.737 1.00 105.59 472 SER A N 1
ATOM 3293 C CA . SER A 1 493 ? 24.574 -10.984 39.725 1.00 96.99 472 SER A CA 1
ATOM 3294 C C . SER A 1 493 ? 23.068 -11.267 39.573 1.00 98.37 472 SER A C 1
ATOM 3295 O O . SER A 1 493 ? 22.338 -10.420 39.088 1.00 110.37 472 SER A O 1
ATOM 3298 N N . GLY A 1 494 ? 22.603 -12.428 40.030 1.00 97.58 473 GLY A N 1
ATOM 3299 C CA . GLY A 1 494 ? 21.178 -12.771 40.009 1.00 91.52 473 GLY A CA 1
ATOM 3300 C C . GLY A 1 494 ? 20.956 -13.978 39.127 1.00 95.38 473 GLY A C 1
ATOM 3301 O O . GLY A 1 494 ? 19.869 -14.540 39.095 1.00 106.84 473 GLY A O 1
ATOM 3302 N N . LEU A 1 495 ? 21.995 -14.362 38.398 1.00 88.26 474 LEU A N 1
ATOM 3303 C CA . LEU A 1 495 ? 21.987 -15.591 37.637 1.00 98.98 474 LEU A CA 1
ATOM 3304 C C . LEU A 1 495 ? 22.266 -16.793 38.524 1.00 95.90 474 LEU A C 1
ATOM 3305 O O . LEU A 1 495 ? 23.125 -16.725 39.394 1.00 108.09 474 LEU A O 1
ATOM 3310 N N . GLU A 1 496 ? 21.541 -17.886 38.293 1.00 91.83 475 GLU A N 1
ATOM 3311 C CA . GLU A 1 496 ? 21.816 -19.166 38.936 1.00 86.83 475 GLU A CA 1
ATOM 3312 C C . GLU A 1 496 ? 22.219 -20.217 37.903 1.00 92.12 475 GLU A C 1
ATOM 3313 O O . GLU A 1 496 ? 21.706 -20.243 36.772 1.00 98.45 475 GLU A O 1
ATOM 3319 N N . PHE A 1 497 ? 23.151 -21.083 38.298 1.00 99.40 476 PHE A N 1
ATOM 3320 C CA . PHE A 1 497 ? 23.673 -22.128 37.406 1.00 92.35 476 PHE A CA 1
ATOM 3321 C C . PHE A 1 497 ? 22.619 -23.210 37.249 1.00 95.06 476 PHE A C 1
ATOM 3322 O O . PHE A 1 497 ? 21.804 -23.410 38.159 1.00 104.85 476 PHE A O 1
ATOM 3330 N N . MET A 1 498 ? 22.687 -23.932 36.134 1.00 85.60 477 MET A N 1
ATOM 3331 C CA . MET A 1 498 ? 21.693 -24.930 35.757 1.00 89.37 477 MET A CA 1
ATOM 3332 C C . MET A 1 498 ? 22.299 -26.341 35.609 1.00 96.47 477 MET A C 1
ATOM 3333 O O . MET A 1 498 ? 23.458 -26.484 35.203 1.00 91.07 477 MET A O 1
ATOM 3338 N N . ASP A 1 499 ? 21.508 -27.384 35.887 1.00 92.93 478 ASP A N 1
ATOM 3339 C CA . ASP A 1 499 ? 21.950 -28.753 35.606 1.00 93.03 478 ASP A CA 1
ATOM 3340 C C . ASP A 1 499 ? 21.996 -28.935 34.138 1.00 91.18 478 ASP A C 1
ATOM 3341 O O . ASP A 1 499 ? 21.006 -28.634 33.447 1.00 76.98 478 ASP A O 1
ATOM 3346 N N . PRO A 1 500 ? 23.119 -29.464 33.649 1.00 89.19 479 PRO A N 1
ATOM 3347 C CA . PRO A 1 500 ? 23.223 -29.772 32.239 1.00 89.14 479 PRO A CA 1
ATOM 3348 C C . PRO A 1 500 ? 22.057 -30.614 31.712 1.00 87.30 479 PRO A C 1
ATOM 3349 O O . PRO A 1 500 ? 21.652 -30.460 30.562 1.00 94.41 479 PRO A O 1
ATOM 3353 N N . GLN A 1 501 ? 21.502 -31.493 32.531 1.00 86.32 480 GLN A N 1
ATOM 3354 C CA . GLN A 1 501 ? 20.440 -32.349 32.013 1.00 96.10 480 GLN A CA 1
ATOM 3355 C C . GLN A 1 501 ? 19.131 -31.579 31.958 1.00 87.06 480 GLN A C 1
ATOM 3356 O O . GLN A 1 501 ? 18.472 -31.557 30.926 1.00 81.77 480 GLN A O 1
ATOM 3362 N N . LEU A 1 502 ? 18.794 -30.897 33.040 1.00 81.52 481 LEU A N 1
ATOM 3363 C CA . LEU A 1 502 ? 17.660 -30.015 33.021 1.00 76.89 481 LEU A CA 1
ATOM 3364 C C . LEU A 1 502 ? 17.778 -29.042 31.888 1.00 87.58 481 LEU A C 1
ATOM 3365 O O . LEU A 1 502 ? 16.825 -28.840 31.133 1.00 97.34 481 LEU A O 1
ATOM 3370 N N . ALA A 1 503 ? 18.952 -28.444 31.756 1.00 80.52 482 ALA A N 1
ATOM 3371 C CA . ALA A 1 503 ? 19.168 -27.449 30.734 1.00 71.27 482 ALA A CA 1
ATOM 3372 C C . ALA A 1 503 ? 18.927 -28.052 29.363 1.00 72.45 482 ALA A C 1
ATOM 3373 O O . ALA A 1 503 ? 18.388 -27.410 28.480 1.00 74.45 482 ALA A O 1
ATOM 3375 N N . LEU A 1 504 ? 19.304 -29.306 29.183 1.00 78.64 483 LEU A N 1
ATOM 3376 C CA . LEU A 1 504 ? 19.055 -29.960 27.916 1.00 79.95 483 LEU A CA 1
ATOM 3377 C C . LEU A 1 504 ? 17.598 -30.372 27.749 1.00 85.62 483 LEU A C 1
ATOM 3378 O O . LEU A 1 504 ? 17.136 -30.647 26.640 1.00 94.95 483 LEU A O 1
ATOM 3383 N N . SER A 1 505 ? 16.878 -30.439 28.859 1.00 87.51 484 SER A N 1
ATOM 3384 C CA . SER A 1 505 ? 15.442 -30.633 28.809 1.00 85.07 484 SER A CA 1
ATOM 3385 C C . SER A 1 505 ? 14.870 -29.435 28.089 1.00 83.91 484 SER A C 1
ATOM 3386 O O . SER A 1 505 ? 14.028 -29.588 27.212 1.00 80.64 484 SER A O 1
ATOM 3389 N N . GLY A 1 506 ? 15.374 -28.249 28.443 1.00 82.27 485 GLY A N 1
ATOM 3390 C CA . GLY A 1 506 ? 15.043 -26.995 27.750 1.00 68.44 485 GLY A CA 1
ATOM 3391 C C . GLY A 1 506 ? 15.142 -27.158 26.264 1.00 69.14 485 GLY A C 1
ATOM 3392 O O . GLY A 1 506 ? 14.182 -26.931 25.516 1.00 71.30 485 GLY A O 1
ATOM 3393 N N . LEU A 1 507 ? 16.301 -27.622 25.832 1.00 76.29 486 LEU A N 1
ATOM 3394 C CA . LEU A 1 507 ? 16.558 -27.813 24.406 1.00 72.05 486 LEU A CA 1
ATOM 3395 C C . LEU A 1 507 ? 15.656 -28.873 23.774 1.00 75.63 486 LEU A C 1
ATOM 3396 O O . LEU A 1 507 ? 15.257 -28.756 22.602 1.00 71.65 486 LEU A O 1
ATOM 3401 N N . LYS A 1 508 ? 15.365 -29.939 24.518 1.00 84.53 487 LYS A N 1
ATOM 3402 C CA . LYS A 1 508 ? 14.467 -30.981 24.000 1.00 87.42 487 LYS A CA 1
ATOM 3403 C C . LYS A 1 508 ? 13.124 -30.323 23.640 1.00 83.53 487 LYS A C 1
ATOM 3404 O O . LYS A 1 508 ? 12.645 -30.422 22.489 1.00 69.00 487 LYS A O 1
ATOM 3410 N N . ARG A 1 509 ? 12.573 -29.592 24.611 1.00 72.27 488 ARG A N 1
ATOM 3411 C CA . ARG A 1 509 ? 11.247 -29.038 24.471 1.00 71.38 488 ARG A CA 1
ATOM 3412 C C . ARG A 1 509 ? 11.261 -28.115 23.284 1.00 77.36 488 ARG A C 1
ATOM 3413 O O . ARG A 1 509 ? 10.366 -28.188 22.413 1.00 74.59 488 ARG A O 1
ATOM 3421 N N . ALA A 1 510 ? 12.321 -27.306 23.203 1.00 75.36 489 ALA A N 1
ATOM 3422 C CA . ALA A 1 510 ? 12.472 -26.384 22.103 1.00 67.19 489 ALA A CA 1
ATOM 3423 C C . ALA A 1 510 ? 12.455 -27.129 20.798 1.00 78.05 489 ALA A C 1
ATOM 3424 O O . ALA A 1 510 ? 11.759 -26.740 19.854 1.00 98.08 489 ALA A O 1
ATOM 3426 N N . LEU A 1 511 ? 13.205 -28.222 20.729 1.00 84.41 490 LEU A N 1
ATOM 3427 C CA . LEU A 1 511 ? 13.319 -28.943 19.456 1.00 82.19 490 LEU A CA 1
ATOM 3428 C C . LEU A 1 511 ? 11.996 -29.637 19.094 1.00 74.86 490 LEU A C 1
ATOM 3429 O O . LEU A 1 511 ? 11.611 -29.720 17.894 1.00 60.72 490 LEU A O 1
ATOM 3434 N N . ASP A 1 512 ? 11.309 -30.136 20.125 1.00 66.86 491 ASP A N 1
ATOM 3435 C CA . ASP A 1 512 ? 9.987 -30.760 19.909 1.00 81.71 491 ASP A CA 1
ATOM 3436 C C . ASP A 1 512 ? 9.052 -29.689 19.326 1.00 93.67 491 ASP A C 1
ATOM 3437 O O . ASP A 1 512 ? 8.328 -29.966 18.350 1.00 93.82 491 ASP A O 1
ATOM 3442 N N . ASP A 1 513 ? 9.124 -28.464 19.884 1.00 84.05 492 ASP A N 1
ATOM 3443 C CA . ASP A 1 513 ? 8.184 -27.385 19.533 1.00 79.99 492 ASP A CA 1
ATOM 3444 C C . ASP A 1 513 ? 8.556 -26.529 18.338 1.00 79.19 492 ASP A C 1
ATOM 3445 O O . ASP A 1 513 ? 7.912 -25.517 18.094 1.00 88.72 492 ASP A O 1
ATOM 3450 N N . ASP A 1 514 ? 9.589 -26.903 17.604 1.00 78.07 493 ASP A N 1
ATOM 3451 C CA . ASP A 1 514 ? 10.025 -26.125 16.439 1.00 81.47 493 ASP A CA 1
ATOM 3452 C C . ASP A 1 514 ? 10.134 -24.605 16.663 1.00 76.49 493 ASP A C 1
ATOM 3453 O O . ASP A 1 514 ? 9.914 -23.804 15.757 1.00 89.15 493 ASP A O 1
ATOM 3458 N N . GLU A 1 515 ? 10.523 -24.236 17.877 1.00 77.54 494 GLU A N 1
ATOM 3459 C CA . GLU A 1 515 ? 10.890 -22.870 18.228 1.00 77.42 494 GLU A CA 1
ATOM 3460 C C . GLU A 1 515 ? 11.885 -22.268 17.266 1.00 77.93 494 GLU A C 1
ATOM 3461 O O . GLU A 1 515 ? 12.649 -22.999 16.619 1.00 82.61 494 GLU A O 1
ATOM 3467 N N . GLN A 1 516 ? 11.890 -20.940 17.179 1.00 74.72 495 GLN A N 1
ATOM 3468 C CA . GLN A 1 516 ? 12.954 -20.249 16.451 1.00 74.23 495 GLN A CA 1
ATOM 3469 C C . GLN A 1 516 ? 13.887 -19.467 17.374 1.00 72.28 495 GLN A C 1
ATOM 3470 O O . GLN A 1 516 ? 15.060 -19.410 17.056 1.00 69.61 495 GLN A O 1
ATOM 3476 N N . VAL A 1 517 ? 13.384 -18.875 18.470 1.00 65.97 496 VAL A N 1
ATOM 3477 C CA . VAL A 1 517 ? 14.222 -18.202 19.453 1.00 63.07 496 VAL A CA 1
ATOM 3478 C C . VAL A 1 517 ? 13.554 -18.178 20.796 1.00 64.92 496 VAL A C 1
ATOM 3479 O O . VAL A 1 517 ? 12.396 -17.814 20.918 1.00 81.27 496 VAL A O 1
ATOM 3483 N N . ILE A 1 518 ? 14.303 -18.563 21.811 1.00 69.56 497 ILE A N 1
ATOM 3484 C CA . ILE A 1 518 ? 13.811 -18.625 23.167 1.00 70.58 497 ILE A CA 1
ATOM 3485 C C . ILE A 1 518 ? 15.053 -18.485 24.052 1.00 71.14 497 ILE A C 1
ATOM 3486 O O . ILE A 1 518 ? 16.169 -18.640 23.582 1.00 80.78 497 ILE A O 1
ATOM 3491 N N . ALA A 1 519 ? 14.853 -18.191 25.319 1.00 67.11 498 ALA A N 1
ATOM 3492 C CA . ALA A 1 519 ? 15.899 -18.306 26.334 1.00 74.45 498 ALA A CA 1
ATOM 3493 C C . ALA A 1 519 ? 15.654 -19.457 27.342 1.00 87.07 498 ALA A C 1
ATOM 3494 O O . ALA A 1 519 ? 14.510 -19.844 27.628 1.00 86.44 498 ALA A O 1
ATOM 3496 N N . VAL A 1 520 ? 16.727 -19.998 27.903 1.00 75.13 499 VAL A N 1
ATOM 3497 C CA . VAL A 1 520 ? 16.580 -20.986 28.934 1.00 69.24 499 VAL A CA 1
ATOM 3498 C C . VAL A 1 520 ? 17.517 -20.568 30.024 1.00 69.87 499 VAL A C 1
ATOM 3499 O O . VAL A 1 520 ? 18.727 -20.696 29.866 1.00 84.67 499 VAL A O 1
ATOM 3503 N N . ALA A 1 521 ? 17.004 -20.008 31.104 1.00 64.78 500 ALA A N 1
ATOM 3504 C CA . ALA A 1 521 ? 17.905 -19.490 32.099 1.00 70.26 500 ALA A CA 1
ATOM 3505 C C . ALA A 1 521 ? 17.263 -19.312 33.447 1.00 82.57 500 ALA A C 1
ATOM 3506 O O . ALA A 1 521 ? 16.091 -18.908 33.577 1.00 86.42 500 ALA A O 1
ATOM 3508 N N . ASP A 1 522 ? 18.067 -19.604 34.456 1.00 80.58 501 ASP A N 1
ATOM 3509 C CA . ASP A 1 522 ? 17.646 -19.471 35.833 1.00 81.91 501 ASP A CA 1
ATOM 3510 C C . ASP A 1 522 ? 18.130 -18.113 36.298 1.00 81.89 501 ASP A C 1
ATOM 3511 O O . ASP A 1 522 ? 19.343 -17.851 36.371 1.00 79.02 501 ASP A O 1
ATOM 3516 N N . VAL A 1 523 ? 17.165 -17.254 36.598 1.00 77.34 502 VAL A N 1
ATOM 3517 C CA . VAL A 1 523 ? 17.421 -15.881 36.953 1.00 71.17 502 VAL A CA 1
ATOM 3518 C C . VAL A 1 523 ? 16.713 -15.641 38.243 1.00 81.90 502 VAL A C 1
ATOM 3519 O O . VAL A 1 523 ? 15.536 -15.985 38.382 1.00 83.08 502 VAL A O 1
ATOM 3523 N N . ASP A 1 524 ? 17.423 -15.074 39.203 1.00 92.24 503 ASP A N 1
ATOM 3524 C CA . ASP A 1 524 ? 16.777 -14.581 40.395 1.00 92.52 503 ASP A CA 1
ATOM 3525 C C . ASP A 1 524 ? 16.562 -13.150 40.106 1.00 86.74 503 ASP A C 1
ATOM 3526 O O . ASP A 1 524 ? 17.504 -12.364 40.144 1.00 104.76 503 ASP A O 1
ATOM 3531 N N . TRP A 1 525 ? 15.320 -12.807 39.824 1.00 90.49 504 TRP A N 1
ATOM 3532 C CA . TRP A 1 525 ? 14.992 -11.468 39.341 1.00 89.44 504 TRP A CA 1
ATOM 3533 C C . TRP A 1 525 ? 15.090 -10.456 40.435 1.00 86.84 504 TRP A C 1
ATOM 3534 O O . TRP A 1 525 ? 15.488 -9.327 40.201 1.00 91.05 504 TRP A O 1
ATOM 3545 N N . GLU A 1 526 ? 14.770 -10.879 41.646 1.00 102.69 505 GLU A N 1
ATOM 3546 C CA . GLU A 1 526 ? 14.755 -9.965 42.785 1.00 103.47 505 GLU A CA 1
ATOM 3547 C C . GLU A 1 526 ? 16.170 -9.488 43.114 1.00 92.52 505 GLU A C 1
ATOM 3548 O O . GLU A 1 526 ? 16.321 -8.449 43.736 1.00 92.49 505 GLU A O 1
ATOM 3554 N N . THR A 1 527 ? 17.208 -10.201 42.673 1.00 95.88 506 THR A N 1
ATOM 3555 C CA . THR A 1 527 ? 18.558 -9.597 42.693 1.00 97.63 506 THR A CA 1
ATOM 3556 C C . THR A 1 527 ? 19.058 -9.227 41.309 1.00 96.47 506 THR A C 1
ATOM 3557 O O . THR A 1 527 ? 19.791 -8.245 41.157 1.00 100.37 506 THR A O 1
ATOM 3561 N N . TYR A 1 528 ? 18.651 -9.961 40.284 1.00 88.15 507 TYR A N 1
ATOM 3562 C CA . TYR A 1 528 ? 19.103 -9.574 38.966 1.00 85.94 507 TYR A CA 1
ATOM 3563 C C . TYR A 1 528 ? 18.611 -8.157 38.620 1.00 85.43 507 TYR A C 1
ATOM 3564 O O . TYR A 1 528 ? 19.412 -7.268 38.327 1.00 85.71 507 TYR A O 1
ATOM 3573 N N . HIS A 1 529 ? 17.309 -7.929 38.718 1.00 88.59 508 HIS A N 1
ATOM 3574 C CA . HIS A 1 529 ? 16.742 -6.714 38.151 1.00 94.88 508 HIS A CA 1
ATOM 3575 C C . HIS A 1 529 ? 17.424 -5.498 38.733 1.00 91.85 508 HIS A C 1
ATOM 3576 O O . HIS A 1 529 ? 17.836 -4.598 37.996 1.00 96.68 508 HIS A O 1
ATOM 3583 N N . PRO A 1 530 ? 17.545 -5.457 40.056 1.00 83.95 509 PRO A N 1
ATOM 3584 C CA . PRO A 1 530 ? 18.123 -4.244 40.608 1.00 78.25 509 PRO A CA 1
ATOM 3585 C C . PRO A 1 530 ? 19.567 -4.063 40.221 1.00 78.60 509 PRO A C 1
ATOM 3586 O O . PRO A 1 530 ? 20.016 -2.924 40.063 1.00 91.24 509 PRO A O 1
ATOM 3590 N N . VAL A 1 531 ? 20.300 -5.147 40.025 1.00 76.71 510 VAL A N 1
ATOM 3591 C CA . VAL A 1 531 ? 21.656 -4.951 39.566 1.00 83.72 510 VAL A CA 1
ATOM 3592 C C . VAL A 1 531 ? 21.577 -4.334 38.194 1.00 85.60 510 VAL A C 1
ATOM 3593 O O . VAL A 1 531 ? 22.265 -3.365 37.880 1.00 84.60 510 VAL A O 1
ATOM 3597 N N . TYR A 1 532 ? 20.729 -4.918 37.363 1.00 90.79 511 TYR A N 1
ATOM 3598 C CA . TYR A 1 532 ? 20.701 -4.549 35.960 1.00 79.54 511 TYR A CA 1
ATOM 3599 C C . TYR A 1 532 ? 20.425 -3.083 35.798 1.00 81.70 511 TYR A C 1
ATOM 3600 O O . TYR A 1 532 ? 21.063 -2.448 34.979 1.00 93.74 511 TYR A O 1
ATOM 3609 N N . THR A 1 533 ? 19.493 -2.540 36.585 1.00 78.35 512 THR A N 1
ATOM 3610 C CA . THR A 1 533 ? 18.991 -1.184 36.339 1.00 88.97 512 THR A CA 1
ATOM 3611 C C . THR A 1 533 ? 19.721 -0.111 37.103 1.00 96.76 512 THR A C 1
ATOM 3612 O O . THR A 1 533 ? 19.386 1.063 36.981 1.00 98.22 512 THR A O 1
ATOM 3616 N N . SER A 1 534 ? 20.728 -0.517 37.870 1.00 104.23 513 SER A N 1
ATOM 3617 C CA . SER A 1 534 ? 21.366 0.352 38.865 1.00 106.44 513 SER A CA 1
ATOM 3618 C C . SER A 1 534 ? 21.871 1.684 38.304 1.00 98.76 513 SER A C 1
ATOM 3619 O O . SER A 1 534 ? 21.888 2.683 39.003 1.00 106.83 513 SER A O 1
ATOM 3622 N N . ALA A 1 535 ? 22.288 1.691 37.047 1.00 99.64 514 ALA A N 1
ATOM 3623 C CA . ALA A 1 535 ? 22.703 2.921 36.386 1.00 93.89 514 ALA A CA 1
ATOM 3624 C C . ALA A 1 535 ? 21.576 3.410 35.528 1.00 92.08 514 ALA A C 1
ATOM 3625 O O . ALA A 1 535 ? 21.108 4.538 35.698 1.00 105.48 514 ALA A O 1
ATOM 3627 N N . ARG A 1 536 ? 21.167 2.543 34.598 1.00 88.27 515 ARG A N 1
ATOM 3628 C CA . ARG A 1 536 ? 20.132 2.840 33.613 1.00 86.99 515 ARG A CA 1
ATOM 3629 C C . ARG A 1 536 ? 18.850 2.098 33.940 1.00 93.45 515 ARG A C 1
ATOM 3630 O O . ARG A 1 536 ? 18.876 0.879 34.140 1.00 81.24 515 ARG A O 1
ATOM 3638 N N . PRO A 1 537 ? 17.724 2.833 33.982 1.00 95.20 516 PRO A N 1
ATOM 3639 C CA . PRO A 1 537 ? 16.389 2.251 34.197 1.00 87.26 516 PRO A CA 1
ATOM 3640 C C . PRO A 1 537 ? 15.765 1.742 32.896 1.00 86.10 516 PRO A C 1
ATOM 3641 O O . PRO A 1 537 ? 16.046 2.282 31.808 1.00 92.66 516 PRO A O 1
ATOM 3645 N N . THR A 1 538 ? 14.942 0.691 32.998 1.00 88.73 517 THR A N 1
ATOM 3646 C CA . THR A 1 538 ? 14.334 0.068 31.808 1.00 77.00 517 THR A CA 1
ATOM 3647 C C . THR A 1 538 ? 13.072 -0.775 32.051 1.00 76.65 517 THR A C 1
ATOM 3648 O O . THR A 1 538 ? 12.944 -1.496 33.041 1.00 82.30 517 THR A O 1
ATOM 3652 N N . PRO A 1 539 ? 12.140 -0.712 31.102 1.00 75.20 518 PRO A N 1
ATOM 3653 C CA . PRO A 1 539 ? 10.939 -1.509 31.136 1.00 71.33 518 PRO A CA 1
ATOM 3654 C C . PRO A 1 539 ? 11.092 -2.851 30.474 1.00 66.66 518 PRO A C 1
ATOM 3655 O O . PRO A 1 539 ? 10.131 -3.619 30.382 1.00 62.53 518 PRO A O 1
ATOM 3659 N N . LEU A 1 540 ? 12.282 -3.149 29.997 1.00 65.01 519 LEU A N 1
ATOM 3660 C CA . LEU A 1 540 ? 12.450 -4.376 29.261 1.00 65.41 519 LEU A CA 1
ATOM 3661 C C . LEU A 1 540 ? 11.834 -5.576 29.985 1.00 58.82 519 LEU A C 1
ATOM 3662 O O . LEU A 1 540 ? 11.260 -6.446 29.337 1.00 66.51 519 LEU A O 1
ATOM 3667 N N . PHE A 1 541 ? 11.941 -5.619 31.305 1.00 64.91 520 PHE A N 1
ATOM 3668 C CA . PHE A 1 541 ? 11.467 -6.782 32.072 1.00 79.37 520 PHE A CA 1
ATOM 3669 C C . PHE A 1 541 ? 10.137 -6.564 32.832 1.00 91.91 520 PHE A C 1
ATOM 3670 O O . PHE A 1 541 ? 9.695 -7.475 33.552 1.00 95.71 520 PHE A O 1
ATOM 3678 N N . ASP A 1 542 ? 9.502 -5.392 32.695 1.00 90.87 521 ASP A N 1
ATOM 3679 C CA . ASP A 1 542 ? 8.256 -5.081 33.461 1.00 93.14 521 ASP A CA 1
ATOM 3680 C C . ASP A 1 542 ? 7.157 -6.157 33.360 1.00 88.32 521 ASP A C 1
ATOM 3681 O O . ASP A 1 542 ? 6.487 -6.460 34.348 1.00 83.83 521 ASP A O 1
ATOM 3686 N N . GLU A 1 543 ? 6.998 -6.745 32.179 1.00 81.65 522 GLU A N 1
ATOM 3687 C CA . GLU A 1 543 ? 6.046 -7.824 32.005 1.00 89.92 522 GLU A CA 1
ATOM 3688 C C . GLU A 1 543 ? 6.490 -9.217 32.549 1.00 94.22 522 GLU A C 1
ATOM 3689 O O . GLU A 1 543 ? 5.886 -10.225 32.198 1.00 87.01 522 GLU A O 1
ATOM 3695 N N . VAL A 1 544 ? 7.526 -9.293 33.393 1.00 92.69 523 VAL A N 1
ATOM 3696 C CA . VAL A 1 544 ? 7.871 -10.566 34.038 1.00 86.79 523 VAL A CA 1
ATOM 3697 C C . VAL A 1 544 ? 7.306 -10.474 35.446 1.00 87.45 523 VAL A C 1
ATOM 3698 O O . VAL A 1 544 ? 7.758 -9.648 36.236 1.00 92.01 523 VAL A O 1
ATOM 3702 N N . PRO A 1 545 ? 6.337 -11.340 35.774 1.00 91.23 524 PRO A N 1
ATOM 3703 C CA . PRO A 1 545 ? 5.485 -11.147 36.947 1.00 98.36 524 PRO A CA 1
ATOM 3704 C C . PRO A 1 545 ? 6.240 -10.807 38.222 1.00 94.91 524 PRO A C 1
ATOM 3705 O O . PRO A 1 545 ? 5.838 -9.914 38.972 1.00 86.54 524 PRO A O 1
ATOM 3709 N N . GLU A 1 546 ? 7.344 -11.504 38.450 1.00 95.30 525 GLU A N 1
ATOM 3710 C CA . GLU A 1 546 ? 8.094 -11.346 39.693 1.00 94.04 525 GLU A CA 1
ATOM 3711 C C . GLU A 1 546 ? 8.827 -10.022 39.750 1.00 92.80 525 GLU A C 1
ATOM 3712 O O . GLU A 1 546 ? 9.275 -9.587 40.821 1.00 96.33 525 GLU A O 1
ATOM 3718 N N . VAL A 1 547 ? 8.965 -9.394 38.589 1.00 85.99 526 VAL A N 1
ATOM 3719 C CA . VAL A 1 547 ? 9.617 -8.110 38.503 1.00 82.87 526 VAL A CA 1
ATOM 3720 C C . VAL A 1 547 ? 8.609 -7.014 38.763 1.00 89.34 526 VAL A C 1
ATOM 3721 O O . VAL A 1 547 ? 8.978 -5.945 39.237 1.00 97.09 526 VAL A O 1
ATOM 3725 N N . GLN A 1 548 ? 7.344 -7.275 38.434 1.00 96.67 527 GLN A N 1
ATOM 3726 C CA . GLN A 1 548 ? 6.247 -6.399 38.834 1.00 97.44 527 GLN A CA 1
ATOM 3727 C C . GLN A 1 548 ? 6.152 -6.266 40.355 1.00 108.07 527 GLN A C 1
ATOM 3728 O O . GLN A 1 548 ? 6.200 -5.136 40.874 1.00 121.19 527 GLN A O 1
ATOM 3734 N N . ARG A 1 549 ? 6.046 -7.404 41.061 1.00 105.53 528 ARG A N 1
ATOM 3735 C CA . ARG A 1 549 ? 5.886 -7.422 42.546 1.00 108.49 528 ARG A CA 1
ATOM 3736 C C . ARG A 1 549 ? 6.896 -6.501 43.218 1.00 105.32 528 ARG A C 1
ATOM 3737 O O . ARG A 1 549 ? 6.566 -5.670 44.073 1.00 131.68 528 ARG A O 1
ATOM 3745 N N . LEU A 1 550 ? 8.142 -6.714 42.835 1.00 99.54 529 LEU A N 1
ATOM 3746 C CA . LEU A 1 550 ? 9.248 -5.859 43.192 1.00 104.69 529 LEU A CA 1
ATOM 3747 C C . LEU A 1 550 ? 8.925 -4.358 42.957 1.00 105.83 529 LEU A C 1
ATOM 3748 O O . LEU A 1 550 ? 8.902 -3.562 43.903 1.00 102.84 529 LEU A O 1
ATOM 3753 N N . THR A 1 551 ? 8.621 -3.973 41.722 1.00 106.06 530 THR A N 1
ATOM 3754 C CA . THR A 1 551 ? 8.384 -2.559 41.427 1.00 116.75 530 THR A CA 1
ATOM 3755 C C . THR A 1 551 ? 7.401 -1.942 42.448 1.00 117.84 530 THR A C 1
ATOM 3756 O O . THR A 1 551 ? 7.648 -0.852 42.973 1.00 119.81 530 THR A O 1
ATOM 3760 N N . ALA A 1 552 ? 6.326 -2.658 42.768 1.00 114.02 531 ALA A N 1
ATOM 3761 C CA . ALA A 1 552 ? 5.420 -2.229 43.844 1.00 118.16 531 ALA A CA 1
ATOM 3762 C C . ALA A 1 552 ? 6.086 -2.276 45.235 1.00 107.25 531 ALA A C 1
ATOM 3763 O O . ALA A 1 552 ? 7.011 -1.504 45.536 1.00 92.28 531 ALA A O 1
#

Radius of gyration: 25.2 Å; Cα contacts (8 Å, |Δi|>4): 1019; chains: 1; bounding box: 47×76×59 Å

B-factor: mean 92.51, std 23.86, range [46.63, 212.09]

Foldseek 3Di:
DCVVLVCLLVDPDCVPCVVPVDPRVVCVVCSVVVNVVVVVVVLLVQLLVFWKDKAWDFDPDFPQDAADEAEEEEEEDPDDCVLVVVLNVVRPYDYHYHYDYLVLLALVVVLVSCDVPAPHQAYEYALLVQQDAPRHPPFRDGRSLSNLLSVVQSCVVVVRQHAYEYEAEQCDANDDLRFRDCLLSLLVLLLQLACCQQVVRHYLAYEYEYPHCDNVLSSQVRSSSRCRVPQFHYWYADPVGIITMAMERDDSAFADAADWEEEEECCLHDLNLLVLVVNLVRVAAEYEYEEQCWCVHDCRPVSCVVSVVSNHHYHTDHAQLLDLVRVLVVVVVCCVVPTAHQEYEQPFFDQDFAASNGDHVVNLRRGQSRLPSSVVSVVVRHPLPNNQYYEYEAAVCQVGNDGRRSSRNSNRVSQLSVLSNQVSVPGAYAYEHDDAADVPVVQLFFDHHDSVSQVVSVRVCVNVSHRYMYGTHGRCLRNVCSSPVPRDYPRHCNYVVVVVVVD

Sequence (503 aa):
DAAFWTAVEDGDVSALTAALGTDEDSVAAVLPALSSWRRARKERSTVDSWRYRPTWKPVTKLPQRTLDGTWLLVSADGVDDTDVAEALETGGAEVRRLVLDESCTDRAVLRERLTDADGLTGIVSVLAGAERTGAVPGTGLVLGVALTVALVQALGDAGIDTPLWALTRGAVSTGRSDKVTAPVQAQVTGIGWTAALECPGRWGGVVDLPETLDARAGQRLAAVLAGALGDDDQIALRSSGVFTRRIVRADAARDWKPRGTTLVTGGSGTLAPHLARWLAEQGAEHLVLVSRRGPEAPGAAELRAELAERGTETTLAACDITDRDAVAALLESLKAEGRTVRTVVHTAATIELHTLDATTLDDFDRVLAAKVTGAQILDELLDDEELDDFVLYSSTAGMWGSGAHAAYVAGNAYLAALAEHRRARGLTALSLSWGIWAQMIRRSGLEFMDPQLALSGLKRALDDDEQVIAVADVDWETYHPVYTSARPTPLFDEVPEVQRLTA

Secondary structure (DSSP, 8-state):
-HHHHHHHHH-S--HHHHHH-S-STTTTTTHHHHHHHHHHHHHHHHHHTTEEEEEEEE-SS-------SEEEEEEETT---HHHHHHHHHTT-EEEEEEE-GGGGSHHHHHTT-SS--S-SEEEE-GGG----SSSTT----HHHHHHHHHHHHHHHTT--SPEEEEEESS---STT-----GGGHHHHHHHHHHHHHSTTSEEEEEEE-SS--HHHHHHHHHHHHTTTTT--EEEEETTEEEEEEEEEPP--------SEEEEESTTSSHHHHHHHHHHHTT--EEEEEESSGGGSTTHHHHHHHHHHTT-EEEEEE--TT-HHHHHHHHHHHHHHT--EEEEEE---------TTT--HHHHHHHHHHHHHHHHHHHHHS--SS--EEEEEEESBTTB--TT-HHHHHHHHHHHHHHHHHHHTT---EEEEE--B--TTGGGTEE-B-HHHHHHHHHHHHHTT-SEEEE-EE-HHHHHHHHHSSS---TTTTSHHHHHHH-

Solvent-accessible surface area: 22642 Å² total; per-residue (Å²): 143,81,79,72,57,76,16,0,91,129,10,146,66,56,63,9,17,76,90,115,58,85,131,95,133,65,26,67,78,82,15,74,71,56,14,50,134,41,123,36,105,115,71,166,44,52,4,38,45,16,6,2,76,35,51,38,86,77,36,125,176,48,63,172,114,90,8,94,44,34,8,7,0,0,1,0,62,77,24,92,12,74,50,2,12,115,6,0,118,99,4,52,6,129,39,104,127,21,72,5,55,73,64,0,14,69,63,57,46,0,114,123,95,14,103,137,10,114,68,11,49,0,0,0,4,20,0,7,34,6,73,108,98,66,11,15,128,83,18,43,6,18,0,0,3,0,0,6,3,0,2,6,15,0,2,36,53,32,57,8,96,20,50,6,22,4,1,3,79,10,7,19,21,31,30,243,97,36,123,3,80,11,14,27,12,5,3,4,10,0,0,1,23,0,0,10,38,52,21,46,60,48,11,11,0,6,0,3,5,9,157,99,18,62,83,168,1,4,109,61,0,2,5,2,3,31,26,10,32,63,80,22,14,26,3,0,0,27,84,91,8,7,29,2,13,9,0,32,52,10,136,102,124,223,79,21,129,9,135,35,5,1,5,0,0,15,8,32,31,120,45,2,26,54,2,3,86,28,2,11,123,51,45,5,125,8,0,1,16,6,17,168,142,0,48,159,11,119,27,13,55,113,41,106,50,65,2,62,151,134,55,2,82,8,54,26,18,62,14,50,17,67,59,162,110,31,5,29,61,29,25,127,59,26,160,85,128,57,54,71,24,50,5,0,4,0,23,10,39,46,110,69,101,72,55,6,90,59,8,74,38,86,22,3,24,116,4,6,25,17,6,8,36,0,0,65,20,1,29,111,51,11,104,57,127,116,8,86,15,1,2,0,9,6,16,10,8,3,8,3,1,23,37,29,44,2,12,25,0,0,0,0,6,12,0,24,5,5,0,36,38,0,59,26,134,68,36,30,1,5,1,0,3,8,12,57,26,93,159,165,95,113,193,32,1,30,52,77,2,78,25,151,32,0,2,41,1,1,52,53,1,14,29,57,83,19,66,18,2,0,0,1,36,13,53,2,104,64,18,23,58,81,31,30,98,70,31,68,29,22,5,0,61,83,0,65,57,0,94,186,74,112,125